Protein AF-A0A9W7DN53-F1 (afdb_monomer_lite)

Structure (mmCIF, N/CA/C/O backbone):
data_AF-A0A9W7DN53-F1
#
_entry.id   AF-A0A9W7DN53-F1
#
loop_
_atom_site.group_PDB
_atom_site.id
_atom_site.type_symbol
_atom_site.label_atom_id
_atom_site.label_alt_id
_atom_site.label_comp_id
_atom_site.label_asym_id
_atom_site.label_entity_id
_atom_site.label_seq_id
_atom_site.pdbx_PDB_ins_code
_atom_site.Cartn_x
_atom_site.Cartn_y
_atom_site.Cartn_z
_atom_site.occupancy
_atom_site.B_iso_or_equiv
_atom_site.auth_seq_id
_atom_site.auth_comp_id
_atom_site.auth_asym_id
_atom_site.auth_atom_id
_atom_site.pdbx_PDB_model_num
ATOM 1 N N . MET A 1 1 ? -31.674 9.679 27.295 1.00 55.94 1 MET A N 1
ATOM 2 C CA . MET A 1 1 ? -30.502 10.569 27.148 1.00 55.94 1 MET A CA 1
ATOM 3 C C . MET A 1 1 ? -30.226 10.672 25.662 1.00 55.94 1 MET A C 1
ATOM 5 O O . MET A 1 1 ? -30.289 9.638 25.016 1.00 55.94 1 MET A O 1
ATOM 9 N N . SER A 1 2 ? -30.016 11.873 25.126 1.00 71.44 2 SER A N 1
ATOM 10 C CA . SER A 1 2 ? -29.559 12.055 23.743 1.00 71.44 2 SER A CA 1
ATOM 11 C C . SER A 1 2 ? -28.144 12.604 23.825 1.00 71.44 2 SER A C 1
ATOM 13 O O . SER A 1 2 ? -27.946 13.614 24.498 1.00 71.44 2 SER A O 1
ATOM 15 N N . PHE A 1 3 ? -27.189 11.908 23.222 1.00 79.81 3 PHE A N 1
ATOM 16 C CA . PHE A 1 3 ? -25.820 12.388 23.051 1.00 79.81 3 PHE A CA 1
ATOM 17 C C . PHE A 1 3 ? -25.680 12.988 21.648 1.00 79.81 3 PHE A C 1
ATOM 19 O O . PHE A 1 3 ? -26.451 12.627 20.759 1.00 79.81 3 PHE A O 1
ATOM 26 N N . ASP A 1 4 ? -24.716 13.891 21.462 1.00 85.06 4 ASP A N 1
ATOM 27 C CA . ASP A 1 4 ? -24.422 14.479 20.145 1.00 85.06 4 ASP A CA 1
ATOM 28 C C . ASP A 1 4 ? -23.718 13.474 19.217 1.00 85.06 4 ASP A C 1
ATOM 30 O O . ASP A 1 4 ? -23.863 13.534 18.000 1.00 85.06 4 ASP A O 1
ATOM 34 N N . ASP A 1 5 ? -22.975 12.529 19.798 1.00 90.06 5 ASP A N 1
ATOM 35 C CA . ASP A 1 5 ? -22.343 11.420 19.089 1.00 90.06 5 ASP A CA 1
ATOM 36 C C . ASP A 1 5 ? -23.252 10.184 19.133 1.00 90.06 5 ASP A C 1
ATOM 38 O O . ASP A 1 5 ? -23.458 9.577 20.188 1.00 90.06 5 ASP A O 1
ATOM 42 N N . GLU A 1 6 ? -23.774 9.793 17.969 1.00 92.00 6 GLU A N 1
ATOM 43 C CA . GLU A 1 6 ? -24.669 8.642 17.798 1.00 92.00 6 GLU A CA 1
ATOM 44 C C . GLU A 1 6 ? -24.036 7.310 18.227 1.00 92.00 6 GLU A C 1
ATOM 46 O O . GLU A 1 6 ? -24.747 6.347 18.528 1.00 92.00 6 GLU A O 1
ATOM 51 N N . ARG A 1 7 ? -22.700 7.233 18.285 1.00 93.06 7 ARG A N 1
ATOM 52 C CA . ARG A 1 7 ? -21.988 6.024 18.714 1.00 93.06 7 ARG A CA 1
ATOM 53 C C . ARG A 1 7 ? -21.999 5.855 20.229 1.00 93.06 7 ARG A C 1
ATOM 55 O O . ARG A 1 7 ? -21.720 4.751 20.702 1.00 93.06 7 ARG A O 1
ATOM 62 N N . ILE A 1 8 ? -22.368 6.887 20.990 1.00 94.75 8 ILE A N 1
ATOM 63 C CA . ILE A 1 8 ? -22.579 6.792 22.434 1.00 94.75 8 ILE A CA 1
ATOM 64 C C . ILE A 1 8 ? -23.968 6.201 22.692 1.00 94.75 8 ILE A C 1
ATOM 66 O O . ILE A 1 8 ? -24.982 6.892 22.794 1.00 94.75 8 ILE A O 1
ATOM 70 N N . THR A 1 9 ? -24.006 4.879 22.820 1.00 95.31 9 THR A N 1
ATOM 71 C CA . THR A 1 9 ? -25.234 4.132 23.107 1.00 95.31 9 THR A CA 1
ATOM 72 C C . THR A 1 9 ? -25.477 4.008 24.611 1.00 95.31 9 THR A C 1
ATOM 74 O O . THR A 1 9 ? -24.545 4.072 25.420 1.00 95.31 9 THR A O 1
ATOM 77 N N . GLN A 1 10 ? -26.732 3.753 24.997 1.00 95.25 10 GLN A N 1
ATOM 78 C CA . GLN A 1 10 ? -27.070 3.425 26.385 1.00 95.25 10 GLN A CA 1
ATOM 79 C C . GLN A 1 10 ? -26.260 2.221 26.890 1.00 95.25 10 GLN A C 1
ATOM 81 O O . GLN A 1 10 ? -25.736 2.266 27.999 1.00 95.25 10 GLN A O 1
ATOM 86 N N . LEU A 1 11 ? -26.091 1.189 26.055 1.00 95.94 11 LEU A N 1
ATOM 87 C CA . LEU A 1 11 ? -25.331 -0.006 26.414 1.00 95.94 11 LEU A CA 1
ATOM 88 C C . LEU A 1 11 ? -23.862 0.322 26.712 1.00 95.94 11 LEU A C 1
ATOM 90 O O . LEU A 1 11 ? -23.344 -0.058 27.757 1.00 95.94 11 LEU A O 1
ATOM 94 N N . SER A 1 12 ? -23.195 1.082 25.836 1.00 96.25 12 SER A N 1
ATOM 95 C CA . SER A 1 12 ? -21.804 1.495 26.070 1.00 96.25 12 SER A CA 1
ATOM 96 C C . SER A 1 12 ? -21.652 2.376 27.312 1.00 96.25 12 SER A C 1
ATOM 98 O O . SER A 1 12 ? -20.659 2.258 28.027 1.00 96.25 12 SER A O 1
ATOM 100 N N . PHE A 1 13 ? -22.646 3.218 27.611 1.00 96.19 13 PHE A N 1
ATOM 101 C CA . PHE A 1 13 ? -22.667 4.028 28.828 1.00 96.19 13 PHE A CA 1
ATOM 102 C C . PHE A 1 13 ? -22.767 3.161 30.090 1.00 96.19 13 PHE A C 1
ATOM 104 O O . PHE A 1 13 ? -21.993 3.342 31.029 1.00 96.19 13 PHE A O 1
ATOM 111 N N . GLU A 1 14 ? -23.673 2.181 30.100 1.00 96.19 14 GLU A N 1
ATOM 112 C CA . GLU A 1 14 ? -23.840 1.242 31.214 1.00 96.19 14 GLU A CA 1
ATOM 113 C C . GLU A 1 14 ? -22.588 0.378 31.432 1.00 96.19 14 GLU A C 1
ATOM 115 O O . GLU A 1 14 ? -22.153 0.217 32.573 1.00 96.19 14 GLU A O 1
ATOM 120 N N . LEU A 1 15 ? -21.956 -0.105 30.357 1.00 97.19 15 LEU A N 1
ATOM 121 C CA . LEU A 1 15 ? -20.697 -0.856 30.426 1.00 97.19 15 LEU A CA 1
ATOM 122 C C . LEU A 1 15 ? -19.543 -0.005 30.973 1.00 97.19 15 LEU A C 1
ATOM 124 O O . LEU A 1 15 ? -18.792 -0.460 31.835 1.00 97.19 15 LEU A O 1
ATOM 128 N N . ALA A 1 16 ? -19.419 1.246 30.521 1.00 95.69 16 ALA A N 1
ATOM 129 C CA . ALA A 1 16 ? -18.399 2.164 31.022 1.00 95.69 16 ALA A CA 1
ATOM 130 C C . ALA A 1 16 ? -18.591 2.475 32.517 1.00 95.69 16 ALA A C 1
ATOM 132 O O . ALA A 1 16 ? -17.624 2.456 33.281 1.00 95.69 16 ALA A O 1
ATOM 133 N N . LEU A 1 17 ? -19.835 2.696 32.961 1.00 94.94 17 LEU A N 1
ATOM 134 C CA . LEU A 1 17 ? -20.146 2.860 34.382 1.00 94.94 17 LEU A CA 1
ATOM 135 C C . LEU A 1 17 ? -19.822 1.596 35.180 1.00 94.94 17 LEU A C 1
ATOM 137 O O . LEU A 1 17 ? -19.161 1.692 36.212 1.00 94.94 17 LEU A O 1
ATOM 141 N N . ALA A 1 18 ? -20.240 0.418 34.709 1.00 94.69 18 ALA A N 1
ATOM 142 C CA . ALA A 1 18 ? -19.930 -0.849 35.368 1.00 94.69 18 ALA A CA 1
ATOM 143 C C . ALA A 1 18 ? -18.418 -0.995 35.594 1.00 94.69 18 ALA A C 1
ATOM 145 O O . ALA A 1 18 ? -17.997 -1.335 36.705 1.00 94.69 18 ALA A O 1
ATOM 146 N N . ARG A 1 19 ? -17.609 -0.627 34.589 1.00 93.00 19 ARG A N 1
ATOM 147 C CA . ARG A 1 19 ? -16.145 -0.643 34.669 1.00 93.00 19 ARG A CA 1
ATOM 148 C C . ARG A 1 19 ? -15.601 0.315 35.728 1.00 93.00 19 ARG A C 1
ATOM 150 O O . ARG A 1 19 ? -14.762 -0.099 36.525 1.00 93.00 19 ARG A O 1
ATOM 157 N N . LEU A 1 20 ? -16.125 1.541 35.819 1.00 93.81 20 LEU A N 1
ATOM 158 C CA . LEU A 1 20 ? -15.765 2.493 36.884 1.00 93.81 20 LEU A CA 1
ATOM 159 C C . LEU A 1 20 ? -16.108 1.975 38.291 1.00 93.81 20 LEU A C 1
ATOM 161 O O . LEU A 1 20 ? -15.382 2.254 39.244 1.00 93.81 20 LEU A O 1
ATOM 165 N N . TYR A 1 21 ? -17.178 1.188 38.426 1.00 95.12 21 TYR A N 1
ATOM 166 C CA . TYR A 1 21 ? -17.566 0.534 39.681 1.00 95.12 21 TYR A CA 1
ATOM 167 C C . TYR A 1 21 ? -16.886 -0.832 39.907 1.00 95.12 21 TYR A C 1
ATOM 169 O O . TYR A 1 21 ? -17.239 -1.548 40.845 1.00 95.12 21 TYR A O 1
ATOM 177 N N . GLY A 1 22 ? -15.897 -1.201 39.086 1.00 93.44 22 GLY A N 1
ATOM 178 C CA . GLY A 1 22 ? -15.082 -2.407 39.262 1.00 93.44 22 GLY A CA 1
ATOM 179 C C . GLY A 1 22 ? -15.679 -3.694 38.684 1.00 93.44 22 GLY A C 1
ATOM 180 O O . GLY A 1 22 ? -15.175 -4.779 38.968 1.00 93.44 22 GLY A O 1
ATOM 181 N N . THR A 1 23 ? -16.734 -3.602 37.872 1.00 93.06 23 THR A N 1
ATOM 182 C CA . THR A 1 23 ? -17.324 -4.741 37.152 1.00 93.06 23 THR A CA 1
ATOM 183 C C . THR A 1 23 ? -16.948 -4.667 35.675 1.00 93.06 23 THR A C 1
ATOM 185 O O . THR A 1 23 ? -17.323 -3.724 34.992 1.00 93.06 23 THR A O 1
ATOM 188 N N . VAL A 1 24 ? -16.226 -5.667 35.161 1.00 92.44 24 VAL A N 1
ATOM 189 C CA . VAL A 1 24 ? -15.735 -5.669 33.772 1.00 92.44 24 VAL A CA 1
ATOM 190 C C . VAL A 1 24 ? -16.365 -6.818 32.989 1.00 92.44 24 VAL A C 1
ATOM 192 O O . VAL A 1 24 ? -16.255 -7.977 33.397 1.00 92.44 24 VAL A O 1
ATOM 195 N N . ASN A 1 25 ? -16.976 -6.513 31.841 1.00 94.06 25 ASN A N 1
ATOM 196 C CA . ASN A 1 25 ? -17.505 -7.511 30.908 1.00 94.06 25 ASN A CA 1
ATOM 197 C C . ASN A 1 25 ? -16.831 -7.366 29.539 1.00 94.06 25 ASN A C 1
ATOM 199 O O . ASN A 1 25 ? -17.444 -6.946 28.560 1.00 94.06 25 ASN A O 1
ATOM 203 N N . ILE A 1 26 ? -15.558 -7.771 29.466 1.00 93.38 26 ILE A N 1
ATOM 204 C CA . ILE A 1 26 ? -14.710 -7.619 28.269 1.00 93.38 26 ILE A CA 1
ATOM 205 C C . ILE A 1 26 ? -15.381 -8.183 27.010 1.00 93.38 26 ILE A C 1
ATOM 207 O O . ILE A 1 26 ? -15.242 -7.624 25.928 1.00 93.38 26 ILE A O 1
ATOM 211 N N . LYS A 1 27 ? -16.126 -9.288 27.126 1.00 95.75 27 LYS A N 1
ATOM 212 C CA . LYS A 1 27 ? -16.801 -9.900 25.975 1.00 95.75 27 LYS A CA 1
ATOM 213 C C . LYS A 1 27 ? -17.847 -8.962 25.370 1.00 95.75 27 LYS A C 1
ATOM 215 O O . LYS A 1 27 ? -17.924 -8.834 24.154 1.00 95.75 27 LYS A O 1
ATOM 220 N N . GLU A 1 28 ? -18.658 -8.339 26.214 1.00 96.62 28 GLU A N 1
ATOM 221 C CA . GLU A 1 28 ? -19.715 -7.429 25.776 1.00 96.62 28 GLU A CA 1
ATOM 222 C C . GLU A 1 28 ? -19.159 -6.072 25.335 1.00 96.62 28 GLU A C 1
ATOM 224 O O . GLU A 1 28 ? -19.623 -5.514 24.341 1.00 96.62 28 GLU A O 1
ATOM 229 N N . GLU A 1 29 ? -18.107 -5.595 26.004 1.00 96.25 29 GLU A N 1
ATOM 230 C CA . GLU A 1 29 ? -17.350 -4.408 25.595 1.00 96.25 29 GLU A CA 1
ATOM 231 C C . GLU A 1 29 ? -16.743 -4.590 24.195 1.00 96.25 29 GLU A C 1
ATOM 233 O O . GLU A 1 29 ? -16.907 -3.727 23.335 1.00 96.25 29 GLU A O 1
ATOM 238 N N . ASN A 1 30 ? -16.121 -5.742 23.923 1.00 96.19 30 ASN A N 1
ATOM 239 C CA . ASN A 1 30 ? -15.541 -6.060 22.616 1.00 96.19 30 ASN A CA 1
ATOM 240 C C . ASN A 1 30 ? -16.599 -6.127 21.504 1.00 96.19 30 ASN A C 1
ATOM 242 O O . ASN A 1 30 ? -16.361 -5.640 20.401 1.00 96.19 30 ASN A O 1
ATOM 246 N N . ASN A 1 31 ? -17.790 -6.663 21.793 1.00 96.62 31 ASN A N 1
ATOM 247 C CA . ASN A 1 31 ? -18.902 -6.672 20.835 1.00 96.62 31 ASN A CA 1
ATOM 248 C C . ASN A 1 31 ? -19.378 -5.257 20.456 1.00 96.62 31 ASN A C 1
ATOM 250 O O . ASN A 1 31 ? -20.016 -5.089 19.421 1.00 96.62 31 ASN A O 1
ATOM 254 N N . ASN A 1 32 ? -19.073 -4.251 21.280 1.00 96.69 32 ASN A N 1
ATOM 255 C CA . ASN A 1 32 ? -19.454 -2.854 21.082 1.00 96.69 32 ASN A CA 1
ATOM 256 C C . ASN A 1 32 ? -18.224 -1.935 21.001 1.00 96.69 32 ASN A C 1
ATOM 258 O O . ASN A 1 32 ? -18.301 -0.769 21.386 1.00 96.69 32 ASN A O 1
ATOM 262 N N . ALA A 1 33 ? -17.083 -2.439 20.515 1.00 97.56 33 ALA A N 1
ATOM 263 C CA . ALA A 1 33 ? -15.790 -1.759 20.625 1.00 97.56 33 ALA A CA 1
ATOM 264 C C . ALA A 1 33 ? -15.790 -0.309 20.095 1.00 97.56 33 ALA A C 1
ATOM 266 O O . ALA A 1 33 ? -15.230 0.574 20.740 1.00 97.56 33 ALA A O 1
ATOM 267 N N . TYR A 1 34 ? -16.471 -0.026 18.979 1.00 97.81 34 TYR A N 1
ATOM 268 C CA . TYR A 1 34 ? -16.616 1.340 18.455 1.00 97.81 34 TYR A CA 1
ATOM 269 C C . TYR A 1 34 ? -17.305 2.286 19.445 1.00 97.81 34 TYR A C 1
ATOM 271 O O . TYR A 1 34 ? -16.804 3.376 19.719 1.00 97.81 34 TYR A O 1
ATOM 279 N N . SER A 1 35 ? -18.428 1.853 20.019 1.00 97.56 35 SER A N 1
ATOM 280 C CA . SER A 1 35 ? -19.156 2.614 21.034 1.00 97.56 35 SER A CA 1
ATOM 281 C C . SER A 1 35 ? -18.378 2.713 22.343 1.00 97.56 35 SER A C 1
ATOM 283 O O . SER A 1 35 ? -18.470 3.731 23.023 1.00 97.56 35 SER A O 1
ATOM 285 N N . MET A 1 36 ? -17.574 1.698 22.681 1.00 98.00 36 MET A N 1
ATOM 286 C CA . MET A 1 36 ? -16.679 1.744 23.838 1.00 98.00 36 MET A CA 1
ATOM 287 C C . MET A 1 36 ? -15.575 2.799 23.669 1.00 98.00 36 MET A C 1
ATOM 289 O O . MET A 1 36 ? -15.276 3.506 24.629 1.00 98.00 36 MET A O 1
ATOM 293 N N . ILE A 1 37 ? -15.016 2.978 22.464 1.00 98.12 37 ILE A N 1
ATOM 294 C CA . ILE A 1 37 ? -14.103 4.102 22.183 1.00 98.12 37 ILE A CA 1
ATOM 295 C C . ILE A 1 37 ? -14.836 5.434 22.365 1.00 98.12 37 ILE A C 1
ATOM 297 O O . ILE A 1 37 ? -14.331 6.299 23.077 1.00 98.12 37 ILE A O 1
ATOM 301 N N . ALA A 1 38 ? -16.025 5.583 21.774 1.00 97.50 38 ALA A N 1
ATOM 302 C CA . ALA A 1 38 ? -16.802 6.821 21.841 1.00 97.50 38 ALA A CA 1
ATOM 303 C C . ALA A 1 38 ? -17.099 7.236 23.292 1.00 97.50 38 ALA A C 1
ATOM 305 O O . ALA A 1 38 ? -16.779 8.351 23.709 1.00 97.50 38 ALA A O 1
ATOM 306 N N . ILE A 1 39 ? -17.645 6.315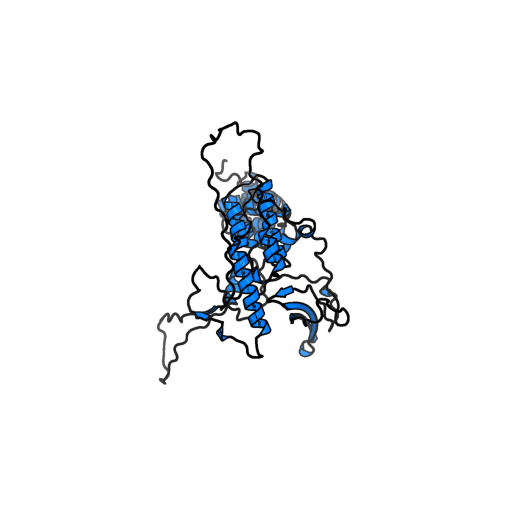 24.099 1.00 97.31 39 ILE A N 1
ATOM 307 C CA . ILE A 1 39 ? -17.955 6.604 25.502 1.00 97.31 39 ILE A CA 1
ATOM 308 C C . ILE A 1 39 ? -16.696 6.783 26.351 1.00 97.31 39 ILE A C 1
ATOM 310 O O . ILE A 1 39 ? -16.669 7.646 27.226 1.00 97.31 39 ILE A O 1
ATOM 314 N N . GLY A 1 40 ? -15.648 5.995 26.095 1.00 96.81 40 GLY A N 1
ATOM 315 C CA . GLY A 1 40 ? -14.379 6.108 26.801 1.00 96.81 40 GLY A CA 1
ATOM 316 C C . GLY A 1 40 ? -13.733 7.469 26.557 1.00 96.81 40 GLY A C 1
ATOM 317 O O . GLY A 1 40 ? -13.232 8.075 27.496 1.00 96.81 40 GLY A O 1
ATOM 318 N N . GLN A 1 41 ? -13.813 7.986 25.330 1.00 96.00 41 GLN A N 1
ATOM 319 C CA . GLN A 1 41 ? -13.328 9.318 24.985 1.00 96.00 41 GLN A CA 1
ATOM 320 C C . GLN A 1 41 ? -14.189 10.420 25.617 1.00 96.00 41 GLN A C 1
ATOM 322 O O . GLN A 1 41 ? -13.649 11.413 26.097 1.00 96.00 41 GLN A O 1
ATOM 327 N N . TYR A 1 42 ? -15.514 10.245 25.644 1.00 95.69 42 TYR A N 1
ATOM 328 C CA . TYR A 1 42 ? -16.447 11.212 26.231 1.00 95.69 42 TYR A CA 1
ATOM 329 C C . TYR A 1 42 ? -16.307 11.336 27.757 1.00 95.69 42 TYR A C 1
ATOM 331 O O . TYR A 1 42 ? -16.340 12.440 28.295 1.00 95.69 42 TYR A O 1
ATOM 339 N N . LEU A 1 43 ? -16.148 10.208 28.459 1.00 95.75 43 LEU A N 1
ATOM 340 C CA . LEU A 1 43 ? -15.999 10.157 29.919 1.00 95.75 43 LEU A CA 1
ATOM 341 C C . LEU A 1 43 ? -14.539 10.255 30.398 1.00 95.75 43 LEU A C 1
ATOM 343 O O . LEU A 1 43 ? -14.303 10.177 31.601 1.00 95.75 43 LEU A O 1
ATOM 347 N N . ASP A 1 44 ? -13.579 10.395 29.480 1.00 95.69 44 ASP A N 1
ATOM 348 C CA . ASP A 1 44 ? -12.133 10.422 29.752 1.00 95.69 44 ASP A CA 1
ATOM 349 C C . ASP A 1 44 ? -11.609 9.166 30.488 1.00 95.69 44 ASP A C 1
ATOM 351 O O . ASP A 1 44 ? -10.815 9.215 31.428 1.00 95.69 44 ASP A O 1
ATOM 355 N N . ILE A 1 45 ? -12.069 7.987 30.052 1.00 95.88 45 ILE A N 1
ATOM 356 C CA . ILE A 1 45 ? -11.678 6.678 30.593 1.00 95.88 45 ILE A CA 1
ATOM 357 C C . ILE A 1 45 ? -10.674 6.016 29.642 1.00 95.88 45 ILE A C 1
ATOM 359 O O . ILE A 1 45 ? -11.016 5.142 28.840 1.00 95.88 45 ILE A O 1
ATOM 363 N N . SER A 1 46 ? -9.404 6.414 29.751 1.00 95.38 46 SER A N 1
ATOM 364 C CA . SER A 1 46 ? -8.324 5.952 28.860 1.00 95.38 46 SER A CA 1
ATOM 365 C C . SER A 1 46 ? -8.203 4.422 28.769 1.00 95.38 46 SER A C 1
ATOM 367 O O . SER A 1 46 ? -7.961 3.884 27.690 1.00 95.38 46 SER A O 1
ATOM 369 N N . GLU A 1 47 ? -8.430 3.695 29.865 1.00 94.69 47 GLU A N 1
ATOM 370 C CA . GLU A 1 47 ? -8.348 2.228 29.880 1.00 94.69 47 GLU A CA 1
ATOM 371 C C . GLU A 1 47 ? -9.388 1.569 28.954 1.00 94.69 47 GLU A C 1
ATOM 373 O O . GLU A 1 47 ? -9.076 0.600 28.256 1.00 94.69 47 GLU A O 1
ATOM 378 N N . VAL A 1 48 ? -10.609 2.115 28.906 1.00 96.12 48 VAL A N 1
ATOM 379 C CA . VAL A 1 48 ? -11.691 1.636 28.032 1.00 96.12 48 VAL A CA 1
ATOM 380 C C . VAL A 1 48 ? -11.327 1.883 26.571 1.00 96.12 48 VAL A C 1
ATOM 382 O O . VAL A 1 48 ? -11.413 0.964 25.756 1.00 96.12 48 VAL A O 1
ATOM 385 N N . VAL A 1 49 ? -10.847 3.092 26.259 1.00 97.62 49 VAL A N 1
ATOM 386 C CA . VAL A 1 49 ? -10.410 3.467 24.906 1.00 97.62 49 VAL A CA 1
ATOM 387 C C . VAL A 1 49 ? -9.286 2.550 24.429 1.00 97.62 49 VAL A C 1
ATOM 389 O O . VAL A 1 49 ? -9.378 1.980 23.341 1.00 97.62 49 VAL A O 1
ATOM 392 N N . CYS A 1 50 ? -8.253 2.350 25.252 1.00 97.06 50 CYS A N 1
ATOM 393 C CA . CYS A 1 50 ? -7.131 1.467 24.943 1.00 97.06 50 CYS A CA 1
ATOM 394 C C . CYS A 1 50 ? -7.585 0.018 24.733 1.00 97.06 50 CYS A C 1
ATOM 396 O O . CYS A 1 50 ? -7.227 -0.582 23.723 1.00 97.06 50 CYS A O 1
ATOM 398 N N . THR A 1 51 ? -8.413 -0.526 25.634 1.00 96.94 51 THR A N 1
ATOM 399 C CA . THR A 1 51 ? -8.905 -1.912 25.529 1.00 96.94 51 THR A CA 1
ATOM 400 C C . THR A 1 51 ? -9.687 -2.132 24.232 1.00 96.94 51 THR A C 1
ATOM 402 O O . THR A 1 51 ? -9.437 -3.100 23.513 1.00 96.94 51 THR A O 1
ATOM 405 N N . ALA A 1 52 ? -10.606 -1.221 23.906 1.00 98.12 52 ALA A N 1
ATOM 406 C CA . ALA A 1 52 ? -11.432 -1.321 22.709 1.00 98.12 52 ALA A CA 1
ATOM 407 C C . ALA A 1 52 ? -10.619 -1.130 21.416 1.00 98.12 52 ALA A C 1
ATOM 409 O O . ALA A 1 52 ? -10.800 -1.876 20.453 1.00 98.12 52 ALA A O 1
ATOM 410 N N . THR A 1 53 ? -9.674 -0.184 21.412 1.00 98.44 53 THR A N 1
ATOM 411 C CA . THR A 1 53 ? -8.763 0.046 20.278 1.00 98.44 53 THR A CA 1
ATOM 412 C C . THR A 1 53 ? -7.872 -1.170 20.029 1.00 98.44 53 THR A C 1
ATOM 414 O O . THR A 1 53 ? -7.725 -1.600 18.886 1.00 98.44 53 THR A O 1
ATOM 417 N N . ASP A 1 54 ? -7.305 -1.763 21.086 1.00 98.25 54 ASP A N 1
ATOM 418 C CA . ASP A 1 54 ? -6.486 -2.974 20.986 1.00 98.25 54 ASP A CA 1
ATOM 419 C C . ASP A 1 54 ? -7.287 -4.157 20.435 1.00 98.25 54 ASP A C 1
ATOM 421 O O . ASP A 1 54 ? -6.755 -4.940 19.646 1.00 98.25 54 ASP A O 1
ATOM 425 N N . TYR A 1 55 ? -8.558 -4.295 20.827 1.00 98.38 55 TYR A N 1
ATOM 426 C CA . TYR A 1 55 ? -9.434 -5.323 20.275 1.00 98.38 55 TYR A CA 1
ATOM 427 C C . TYR A 1 55 ? -9.647 -5.131 18.768 1.00 98.38 55 TYR A C 1
ATOM 429 O O . TYR A 1 55 ? -9.411 -6.071 18.010 1.00 98.38 55 TYR A O 1
ATOM 437 N N . ILE A 1 56 ? -10.003 -3.917 18.331 1.00 98.50 56 ILE A N 1
ATOM 438 C CA . ILE A 1 56 ? -10.202 -3.591 16.909 1.00 98.50 56 ILE A CA 1
ATOM 439 C C . ILE A 1 56 ? -8.938 -3.888 16.098 1.00 98.50 56 ILE A C 1
ATOM 441 O O . ILE A 1 56 ? -8.990 -4.640 15.131 1.00 98.50 56 ILE A O 1
ATOM 445 N N . VAL A 1 57 ? -7.789 -3.361 16.528 1.00 98.00 57 VAL A N 1
ATOM 446 C CA . VAL A 1 57 ? -6.499 -3.533 15.841 1.00 98.00 57 VAL A CA 1
ATOM 447 C C . VAL A 1 57 ? -6.094 -5.007 15.738 1.00 98.00 57 VAL A C 1
ATOM 449 O O . VAL A 1 57 ? -5.577 -5.436 14.713 1.00 98.00 57 VAL A O 1
ATOM 452 N N . ARG A 1 58 ? -6.344 -5.820 16.772 1.00 97.88 58 ARG A N 1
ATOM 453 C CA . ARG A 1 58 ? -6.006 -7.257 16.760 1.00 97.88 58 ARG A CA 1
ATOM 454 C C . ARG A 1 58 ? -6.907 -8.102 15.867 1.00 97.88 58 ARG A C 1
ATOM 456 O O . ARG A 1 58 ? -6.528 -9.226 15.554 1.00 97.88 58 ARG A O 1
ATOM 463 N N . GLN A 1 59 ? -8.113 -7.633 15.569 1.00 97.75 59 GLN A N 1
ATOM 464 C CA . GLN A 1 59 ? -9.066 -8.329 14.701 1.00 97.75 59 GLN A CA 1
ATOM 465 C C . GLN A 1 59 ? -9.091 -7.746 13.283 1.00 97.75 59 GLN A C 1
ATOM 467 O O . GLN A 1 59 ? -9.837 -8.244 12.444 1.00 97.75 59 GLN A O 1
ATOM 472 N N . MET A 1 60 ? -8.317 -6.690 13.018 1.00 98.19 60 MET A N 1
ATOM 473 C CA . MET A 1 60 ? -8.305 -6.042 11.716 1.00 98.19 60 MET A CA 1
ATOM 474 C C . MET A 1 60 ? -7.604 -6.916 10.675 1.00 98.19 60 MET A C 1
ATOM 476 O O . MET A 1 60 ? -6.491 -7.391 10.896 1.00 98.19 60 MET A O 1
ATOM 480 N N . ASP A 1 61 ? -8.252 -7.088 9.528 1.00 97.88 61 ASP A N 1
ATOM 481 C CA . ASP A 1 61 ? -7.712 -7.751 8.343 1.00 97.88 61 ASP A CA 1
ATOM 482 C C . ASP A 1 61 ? -8.345 -7.165 7.068 1.00 97.88 61 ASP A C 1
ATOM 484 O O . ASP A 1 61 ? -9.214 -6.292 7.133 1.00 97.88 61 ASP A O 1
ATOM 488 N N . MET A 1 62 ? -7.947 -7.654 5.890 1.00 97.38 62 MET A N 1
ATOM 489 C CA . MET A 1 62 ? -8.473 -7.163 4.608 1.00 97.38 62 MET A CA 1
ATOM 490 C C . MET A 1 62 ? -10.000 -7.298 4.444 1.00 97.38 62 MET A C 1
ATOM 492 O O . MET A 1 62 ? -10.562 -6.639 3.574 1.00 97.38 62 MET A O 1
ATOM 496 N N . SER A 1 63 ? -10.690 -8.119 5.246 1.00 97.31 63 SER A N 1
ATOM 497 C CA . SER A 1 63 ? -12.147 -8.301 5.158 1.00 97.31 63 SER A CA 1
ATOM 498 C C . SER A 1 63 ? -12.945 -7.221 5.892 1.00 97.31 63 SER A C 1
ATOM 500 O O . SER A 1 63 ? -14.091 -6.958 5.533 1.00 97.31 63 SER A O 1
ATOM 502 N N . ASN A 1 64 ? -12.353 -6.582 6.905 1.00 97.75 64 ASN A N 1
ATOM 503 C CA . ASN A 1 64 ? -13.027 -5.592 7.752 1.00 97.75 64 ASN A CA 1
ATOM 504 C C . ASN A 1 64 ? -12.294 -4.239 7.827 1.00 97.75 64 ASN A C 1
ATOM 506 O O . ASN A 1 64 ? -12.795 -3.290 8.436 1.00 97.75 64 ASN A O 1
ATOM 510 N N . ILE A 1 65 ? -11.121 -4.126 7.201 1.00 98.19 65 ILE A N 1
ATOM 511 C CA . ILE A 1 65 ? -10.274 -2.932 7.231 1.00 98.19 65 ILE A CA 1
ATOM 512 C C . ILE A 1 65 ? -10.996 -1.667 6.766 1.00 98.19 65 ILE A C 1
ATOM 514 O O . ILE A 1 65 ? -10.848 -0.618 7.390 1.00 98.19 65 ILE A O 1
ATOM 518 N N . SER A 1 66 ? -11.810 -1.768 5.714 1.00 98.06 66 SER A N 1
ATOM 519 C CA . SER A 1 66 ? -12.549 -0.631 5.167 1.00 98.06 66 SER A CA 1
ATOM 520 C C . SER A 1 66 ? -13.477 -0.018 6.219 1.00 98.06 66 SER A C 1
ATOM 522 O O . SER A 1 66 ? -13.371 1.168 6.536 1.00 98.06 66 SER A O 1
ATOM 524 N N . GLN A 1 67 ? -14.283 -0.854 6.881 1.00 97.94 67 GLN A N 1
ATOM 525 C CA . GLN A 1 67 ? -15.176 -0.422 7.955 1.00 97.94 67 GLN A CA 1
ATOM 526 C C . GLN A 1 67 ? -14.409 0.252 9.102 1.00 97.94 67 GLN A C 1
ATOM 528 O O . GLN A 1 67 ? -14.834 1.297 9.596 1.00 97.94 67 GLN A O 1
ATOM 533 N N . ASN A 1 68 ? -13.273 -0.321 9.509 1.00 98.38 68 ASN A N 1
ATOM 534 C CA . ASN A 1 68 ? -12.441 0.211 10.588 1.00 98.38 68 ASN A CA 1
ATOM 535 C C . ASN A 1 68 ? -11.822 1.578 10.240 1.00 98.38 68 ASN A C 1
ATOM 537 O O . ASN A 1 68 ? -11.838 2.498 11.061 1.00 98.38 68 ASN A O 1
ATOM 541 N N . ILE A 1 69 ? -11.297 1.733 9.021 1.00 98.31 69 ILE A N 1
ATOM 542 C CA . ILE A 1 69 ? -10.701 2.990 8.548 1.00 98.31 69 ILE A CA 1
ATOM 543 C C . ILE A 1 69 ? -11.774 4.076 8.415 1.00 98.31 69 ILE A C 1
ATOM 545 O O . ILE A 1 69 ? -11.583 5.191 8.905 1.00 98.31 69 ILE A O 1
ATOM 549 N N . VAL A 1 70 ? -12.924 3.752 7.815 1.00 98.06 70 VAL A N 1
ATOM 550 C CA . VAL A 1 70 ? -14.057 4.683 7.686 1.00 98.06 70 VAL A CA 1
ATOM 551 C C . VAL A 1 70 ? -14.561 5.110 9.066 1.00 98.06 70 VAL A C 1
ATOM 553 O O . VAL A 1 70 ? -14.788 6.301 9.297 1.00 98.06 70 VAL A O 1
ATOM 556 N N . PHE A 1 71 ? -14.679 4.176 10.017 1.00 97.56 71 PHE A N 1
ATOM 557 C CA . PHE A 1 71 ? -15.003 4.481 11.413 1.00 97.56 71 PHE A CA 1
ATOM 558 C C . PHE A 1 71 ? -14.020 5.501 12.006 1.00 97.56 71 PHE A C 1
ATOM 560 O O . PHE A 1 71 ? -14.453 6.527 12.541 1.00 97.56 71 PHE A O 1
ATOM 567 N N . ALA A 1 72 ? -12.717 5.242 11.878 1.00 97.88 72 ALA A N 1
ATOM 568 C CA . ALA A 1 72 ? -11.676 6.057 12.487 1.00 97.88 72 ALA A CA 1
ATOM 569 C C . ALA A 1 72 ? -11.615 7.475 11.904 1.00 97.88 72 ALA A C 1
ATOM 571 O O . ALA A 1 72 ? -11.471 8.430 12.671 1.00 97.88 72 ALA A O 1
ATOM 572 N N . ILE A 1 73 ? -11.768 7.612 10.582 1.00 97.00 73 ILE A N 1
ATOM 573 C CA . ILE A 1 73 ? -11.770 8.905 9.883 1.00 97.00 73 ILE A CA 1
ATOM 574 C C . ILE A 1 73 ? -13.032 9.702 10.212 1.00 97.00 73 ILE A C 1
ATOM 576 O O . ILE A 1 73 ? -12.932 10.879 10.544 1.00 97.00 73 ILE A O 1
ATOM 580 N N . SER A 1 74 ? -14.207 9.065 10.157 1.00 95.25 74 SER A N 1
ATOM 581 C CA . SER A 1 74 ? -15.487 9.754 10.383 1.00 95.25 74 SER A CA 1
ATOM 582 C C . SER A 1 74 ? -15.655 10.268 11.813 1.00 95.25 74 SER A C 1
ATOM 584 O O . SER A 1 74 ? -16.155 11.372 11.998 1.00 95.25 74 SER A O 1
ATOM 586 N N . SER A 1 75 ? -15.234 9.497 12.823 1.00 93.88 75 SER A N 1
ATOM 587 C CA . SER A 1 75 ? -15.379 9.913 14.226 1.00 93.88 75 SER A CA 1
ATOM 588 C C . SER A 1 75 ? -14.229 10.746 14.761 1.00 93.88 75 SER A C 1
ATOM 590 O O . SER A 1 75 ? -14.449 11.562 15.648 1.00 93.88 75 SER A O 1
ATOM 592 N N . ASN A 1 76 ? -13.005 10.509 14.283 1.00 93.44 76 ASN A N 1
ATOM 593 C CA . ASN A 1 76 ? -11.809 11.206 14.749 1.00 93.44 76 ASN A CA 1
ATOM 594 C C . ASN A 1 76 ? -11.657 11.246 16.293 1.00 93.44 76 ASN A C 1
ATOM 596 O O . ASN A 1 76 ? -11.512 12.307 16.900 1.00 93.44 76 ASN A O 1
ATOM 600 N N . TYR A 1 77 ? -11.639 10.080 16.947 1.00 95.88 77 TYR A N 1
ATOM 601 C CA . TYR A 1 77 ? -11.403 9.939 18.393 1.00 95.88 77 TYR A CA 1
ATOM 602 C C . TYR A 1 77 ? -9.912 10.068 18.769 1.00 95.88 77 TYR A C 1
ATOM 604 O O . TYR A 1 77 ? -9.380 9.297 19.569 1.00 95.88 77 TYR A O 1
ATOM 612 N N . GLY A 1 78 ? -9.196 11.011 18.151 1.00 94.88 78 GLY A N 1
ATOM 613 C CA . GLY A 1 78 ? -7.793 11.299 18.451 1.00 94.88 78 GLY A CA 1
ATOM 614 C C . GLY A 1 78 ? -6.857 10.102 18.249 1.00 94.88 78 GLY A C 1
ATOM 615 O O . GLY A 1 78 ? -6.808 9.501 17.173 1.00 94.88 78 GLY A O 1
ATOM 616 N N . SER A 1 79 ? -6.085 9.757 19.285 1.00 95.81 79 SER A N 1
ATOM 617 C CA . SER A 1 79 ? -5.042 8.722 19.217 1.00 95.81 79 SER A CA 1
ATOM 618 C C . SER A 1 79 ? -5.585 7.323 18.913 1.00 95.81 79 SER A C 1
ATOM 620 O O . SER A 1 79 ? -4.898 6.544 18.251 1.00 95.81 79 SER A O 1
ATOM 622 N N . ALA A 1 80 ? -6.817 7.013 19.331 1.00 97.50 80 ALA A N 1
ATOM 623 C CA . ALA A 1 80 ? -7.477 5.753 19.003 1.00 97.50 80 ALA A CA 1
ATOM 624 C C . ALA A 1 80 ? -7.722 5.640 17.492 1.00 97.50 80 ALA A C 1
ATOM 626 O O . ALA A 1 80 ? -7.292 4.672 16.864 1.00 97.50 80 ALA A O 1
ATOM 627 N N . SER A 1 81 ? -8.323 6.675 16.892 1.00 97.81 81 SER A N 1
ATOM 628 C CA . SER A 1 81 ? -8.532 6.756 15.441 1.00 97.81 81 SER A CA 1
ATOM 629 C C . SER A 1 81 ? -7.211 6.704 14.673 1.00 97.81 81 SER A C 1
ATOM 631 O O . SER A 1 81 ? -7.087 5.927 13.729 1.00 97.81 81 SER A O 1
ATOM 633 N N . ALA A 1 82 ? -6.201 7.471 15.100 1.00 96.94 82 ALA A N 1
ATOM 634 C CA . ALA A 1 82 ? -4.886 7.469 14.459 1.00 96.94 82 ALA A CA 1
ATOM 635 C C . ALA A 1 82 ? -4.250 6.069 14.465 1.00 96.94 82 ALA A C 1
ATOM 637 O O . ALA A 1 82 ? -3.754 5.605 13.442 1.00 96.94 82 ALA A O 1
ATOM 638 N N . ARG A 1 83 ? -4.326 5.353 15.593 1.00 97.44 83 ARG A N 1
ATOM 639 C CA . ARG A 1 83 ? -3.786 3.995 15.713 1.00 97.44 83 ARG A CA 1
ATOM 640 C C . ARG A 1 83 ? -4.514 2.982 14.825 1.00 97.44 83 ARG A C 1
ATOM 642 O O . ARG A 1 83 ? -3.858 2.113 14.256 1.00 97.44 83 ARG A O 1
ATOM 649 N N . ILE A 1 84 ? -5.838 3.090 14.696 1.00 98.44 84 ILE A N 1
ATOM 650 C CA . ILE A 1 84 ? -6.639 2.246 13.792 1.00 98.44 84 ILE A CA 1
ATOM 651 C C . ILE A 1 84 ? -6.230 2.498 12.335 1.00 98.44 84 ILE A C 1
ATOM 653 O O . ILE A 1 84 ? -5.985 1.544 11.599 1.00 98.44 84 ILE A O 1
ATOM 657 N N . ILE A 1 85 ? -6.089 3.765 11.931 1.00 98.12 85 ILE A N 1
ATOM 658 C CA . ILE A 1 85 ? -5.676 4.137 10.569 1.00 98.12 85 ILE A CA 1
ATOM 659 C C . ILE A 1 85 ? -4.268 3.619 10.262 1.00 98.12 85 ILE A C 1
ATOM 661 O O . ILE A 1 85 ? -4.064 3.000 9.221 1.00 98.12 85 ILE A O 1
ATOM 665 N N . GLU A 1 86 ? -3.302 3.823 11.161 1.00 97.38 86 GLU A N 1
ATOM 666 C CA . GLU A 1 86 ? -1.919 3.376 10.947 1.00 97.38 86 GLU A CA 1
ATOM 667 C C . GLU A 1 86 ? -1.794 1.850 10.900 1.00 97.38 86 GLU A C 1
ATOM 669 O O . GLU A 1 86 ? -1.052 1.317 10.074 1.00 97.38 86 GLU A O 1
ATOM 674 N N . ASN A 1 87 ? -2.556 1.129 11.728 1.00 97.88 87 ASN A N 1
ATOM 675 C CA . ASN A 1 87 ? -2.628 -0.325 11.627 1.00 97.88 87 ASN A CA 1
ATOM 676 C C . ASN A 1 87 ? -3.225 -0.771 10.284 1.00 97.88 87 ASN A C 1
ATOM 678 O O . ASN A 1 87 ? -2.652 -1.642 9.630 1.00 97.88 87 ASN A O 1
ATOM 682 N N . GLY A 1 88 ? -4.304 -0.119 9.841 1.00 98.25 88 GLY A N 1
ATOM 683 C CA . GLY A 1 88 ? -4.902 -0.367 8.534 1.00 98.25 88 GLY A CA 1
ATOM 684 C C . GLY A 1 88 ? -3.910 -0.140 7.392 1.00 98.25 88 GLY A C 1
ATOM 685 O O . GLY A 1 88 ? -3.705 -1.025 6.565 1.00 98.25 88 GLY A O 1
ATOM 686 N N . LYS A 1 89 ? -3.197 0.991 7.375 1.00 98.25 89 LYS A N 1
ATOM 687 C CA . LYS A 1 89 ? -2.141 1.242 6.379 1.00 98.25 89 LYS A CA 1
ATOM 688 C C . LYS A 1 89 ? -1.055 0.165 6.394 1.00 98.25 89 LYS A C 1
ATOM 690 O O . LYS A 1 89 ? -0.570 -0.205 5.328 1.00 98.25 89 LYS A O 1
ATOM 695 N N . GLY A 1 90 ? -0.690 -0.354 7.569 1.00 97.56 90 GLY A N 1
ATOM 696 C CA . GLY A 1 90 ? 0.247 -1.473 7.705 1.00 97.56 90 GLY A CA 1
ATOM 697 C C . GLY A 1 90 ? -0.245 -2.750 7.015 1.00 97.56 90 GLY A C 1
ATOM 698 O O . GLY A 1 90 ? 0.500 -3.348 6.244 1.00 97.56 90 GLY A O 1
ATOM 699 N N . ILE A 1 91 ? -1.513 -3.121 7.215 1.00 98.12 91 ILE A N 1
ATOM 700 C CA . ILE A 1 91 ? -2.135 -4.284 6.553 1.00 98.12 91 ILE A CA 1
ATOM 701 C C . ILE A 1 91 ? -2.233 -4.063 5.036 1.00 98.12 91 ILE A C 1
ATOM 703 O O . ILE A 1 91 ? -1.874 -4.940 4.254 1.00 98.12 91 ILE A O 1
ATOM 707 N N . LEU A 1 92 ? -2.649 -2.870 4.594 1.00 98.31 92 LEU A N 1
ATOM 708 C CA . LEU A 1 92 ? -2.690 -2.522 3.166 1.00 98.31 92 LEU A CA 1
ATOM 709 C C . LEU A 1 92 ? -1.304 -2.594 2.520 1.00 98.31 92 LEU A C 1
ATOM 711 O O . LEU A 1 92 ? -1.175 -3.017 1.372 1.00 98.31 92 LEU A O 1
ATOM 715 N N . THR A 1 93 ? -0.276 -2.198 3.269 1.00 97.38 93 THR A N 1
ATOM 716 C CA . THR A 1 93 ? 1.125 -2.233 2.852 1.00 97.38 93 THR A CA 1
ATOM 717 C C . THR A 1 93 ? 1.616 -3.654 2.600 1.00 97.38 93 THR A C 1
ATOM 719 O O . THR A 1 93 ? 2.286 -3.882 1.594 1.00 97.38 93 THR A O 1
ATOM 722 N N . SER A 1 94 ? 1.305 -4.601 3.489 1.00 95.44 94 SER A N 1
ATOM 723 C CA . SER A 1 94 ? 1.808 -5.975 3.396 1.00 95.44 94 SER A CA 1
ATOM 724 C C . SER A 1 94 ? 0.946 -6.875 2.510 1.00 95.44 94 SER A C 1
ATOM 726 O O . SER A 1 94 ? 1.477 -7.619 1.687 1.00 95.44 94 SER A O 1
ATOM 728 N N . ASP A 1 95 ? -0.377 -6.780 2.649 1.00 96.75 95 ASP A N 1
ATOM 729 C CA . ASP A 1 95 ? -1.318 -7.781 2.133 1.00 96.75 95 ASP A CA 1
ATOM 730 C C . ASP A 1 95 ? -2.169 -7.226 0.984 1.00 96.75 95 ASP A C 1
ATOM 732 O O . ASP A 1 95 ? -2.749 -7.979 0.195 1.00 96.75 95 ASP A O 1
ATOM 736 N N . GLY A 1 96 ? -2.242 -5.897 0.864 1.00 97.50 96 GLY A N 1
ATOM 737 C CA . GLY A 1 96 ? -3.210 -5.220 0.014 1.00 97.50 96 GLY A CA 1
ATOM 738 C C . GLY A 1 96 ? -3.041 -5.508 -1.477 1.00 97.50 96 GLY A C 1
ATOM 739 O O . GLY A 1 96 ? -4.045 -5.715 -2.159 1.00 97.50 96 GLY A O 1
ATOM 740 N N . TRP A 1 97 ? -1.807 -5.589 -1.998 1.00 97.81 97 TRP A N 1
ATOM 741 C CA . TRP A 1 97 ? -1.610 -6.042 -3.381 1.00 97.81 97 TRP A CA 1
ATOM 742 C C . TRP A 1 97 ? -2.126 -7.471 -3.537 1.00 97.81 97 TRP A C 1
ATOM 744 O O . TRP A 1 97 ? -2.967 -7.717 -4.391 1.00 97.81 97 TRP A O 1
ATOM 754 N N . GLN A 1 98 ? -1.704 -8.402 -2.677 1.00 96.38 98 GLN A N 1
ATOM 755 C CA . GLN A 1 98 ? -2.059 -9.818 -2.793 1.00 96.38 98 GLN A CA 1
ATOM 756 C C . GLN A 1 98 ? -3.576 -10.066 -2.743 1.00 96.38 98 GLN A C 1
ATOM 758 O O . GLN A 1 98 ? -4.053 -10.944 -3.464 1.00 96.38 98 GLN A O 1
ATOM 763 N N . ALA A 1 99 ? -4.312 -9.300 -1.933 1.00 97.06 99 ALA A N 1
ATOM 764 C CA . ALA A 1 99 ? -5.767 -9.389 -1.806 1.00 97.06 99 ALA A CA 1
ATOM 765 C C . ALA A 1 99 ? -6.525 -8.989 -3.090 1.00 97.06 99 ALA A C 1
ATOM 767 O O . ALA A 1 99 ? -7.637 -9.458 -3.327 1.00 97.06 99 ALA A O 1
ATOM 768 N N . GLY A 1 100 ? -5.906 -8.176 -3.951 1.00 96.88 100 GLY A N 1
ATOM 769 C CA . GLY A 1 100 ? -6.497 -7.696 -5.197 1.00 96.88 100 GLY A CA 1
ATOM 770 C C . GLY A 1 100 ? -7.369 -6.455 -5.022 1.00 96.88 100 GLY A C 1
ATOM 771 O O . GLY A 1 100 ? -7.779 -6.094 -3.923 1.00 96.88 100 GLY A O 1
ATOM 772 N N . VAL A 1 101 ? -7.668 -5.787 -6.138 1.00 96.56 101 VAL A N 1
ATOM 773 C CA . VAL A 1 101 ? -8.314 -4.460 -6.139 1.00 96.56 101 VAL A CA 1
ATOM 774 C C . VAL A 1 101 ? -9.727 -4.426 -5.552 1.00 96.56 101 VAL A C 1
ATOM 776 O O . VAL A 1 101 ? -10.140 -3.382 -5.068 1.00 96.56 101 VAL A O 1
ATOM 779 N N . ALA A 1 102 ? -10.461 -5.543 -5.560 1.00 96.19 102 ALA A N 1
ATOM 780 C CA . ALA A 1 102 ? -11.809 -5.601 -4.987 1.00 96.19 102 ALA A CA 1
ATOM 781 C C . ALA A 1 102 ? -11.799 -5.449 -3.457 1.00 96.19 102 ALA A C 1
ATOM 783 O O . ALA A 1 102 ? -12.711 -4.864 -2.888 1.00 96.19 102 ALA A O 1
ATOM 784 N N . SER A 1 103 ? -10.743 -5.909 -2.780 1.00 97.06 103 SER A N 1
ATOM 785 C CA . SER A 1 103 ? -10.596 -5.744 -1.328 1.00 97.06 103 SER A CA 1
ATOM 786 C C . SER A 1 103 ? -10.280 -4.304 -0.901 1.00 97.06 103 SER A C 1
ATOM 788 O O . SER A 1 103 ? -10.169 -4.037 0.290 1.00 97.06 103 SER A O 1
ATOM 790 N N . TRP A 1 104 ? -10.119 -3.385 -1.858 1.00 97.56 104 TRP A N 1
ATOM 791 C CA . TRP A 1 104 ? -9.885 -1.958 -1.620 1.00 97.56 104 TRP A CA 1
ATOM 792 C C . TRP A 1 104 ? -11.141 -1.105 -1.812 1.00 97.56 104 TRP A C 1
ATOM 794 O O . TRP A 1 104 ? -11.061 0.127 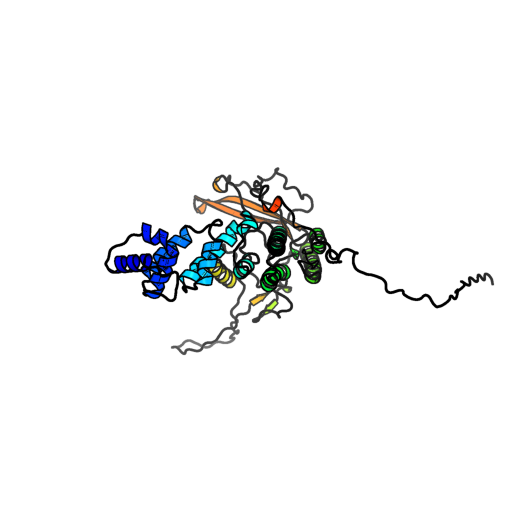-1.756 1.00 97.56 104 TRP A O 1
ATOM 804 N N . ASP A 1 105 ? -12.283 -1.742 -2.067 1.00 95.25 105 ASP A N 1
ATOM 805 C CA . ASP A 1 105 ? -13.566 -1.054 -2.134 1.00 95.25 105 ASP A CA 1
ATOM 806 C C . ASP A 1 105 ? -13.912 -0.423 -0.784 1.00 95.25 105 ASP A C 1
ATOM 808 O O . ASP A 1 105 ? -13.536 -0.915 0.283 1.00 95.25 105 ASP A O 1
ATOM 812 N N . ASP A 1 106 ? -14.593 0.720 -0.847 1.00 95.06 106 ASP A N 1
ATOM 813 C CA . ASP A 1 106 ? -15.010 1.537 0.298 1.00 95.06 106 ASP A CA 1
ATOM 814 C C . ASP A 1 106 ? -13.866 2.114 1.161 1.00 95.06 106 ASP A C 1
ATOM 816 O O . ASP A 1 106 ? -14.113 2.936 2.044 1.00 95.06 106 ASP A O 1
ATOM 820 N N . ILE A 1 107 ? -12.602 1.760 0.890 1.00 97.62 107 ILE A N 1
ATOM 821 C CA . ILE A 1 107 ? -11.450 2.389 1.541 1.00 97.62 107 ILE A CA 1
ATOM 822 C C . ILE A 1 107 ? -11.297 3.819 0.997 1.00 97.62 107 ILE A C 1
ATOM 824 O O . ILE A 1 107 ? -11.180 3.997 -0.223 1.00 97.62 107 ILE A O 1
ATOM 828 N N . PRO A 1 108 ? -11.234 4.843 1.872 1.00 96.94 108 PRO A N 1
ATOM 829 C CA . PRO A 1 108 ? -11.055 6.229 1.451 1.00 96.94 108 PRO A CA 1
ATOM 830 C C . PRO A 1 108 ? -9.786 6.423 0.622 1.00 96.94 108 PRO A C 1
ATOM 832 O O . PRO A 1 108 ? -8.693 6.021 1.033 1.00 96.94 108 PRO A O 1
ATOM 835 N N . VAL A 1 109 ? -9.913 7.082 -0.532 1.00 96.88 109 VAL A N 1
ATOM 836 C CA . VAL A 1 109 ? -8.805 7.247 -1.487 1.00 96.88 109 VAL A CA 1
ATOM 837 C C . VAL A 1 109 ? -7.645 8.037 -0.895 1.00 96.88 109 VAL A C 1
ATOM 839 O O . VAL A 1 109 ? -6.493 7.721 -1.184 1.00 96.88 109 VAL A O 1
ATOM 842 N N . SER A 1 110 ? -7.928 8.969 0.014 1.00 95.75 110 SER A N 1
ATOM 843 C CA . SER A 1 110 ? -6.916 9.692 0.789 1.00 95.75 110 SER A CA 1
ATOM 844 C C . SER A 1 110 ? -5.977 8.773 1.581 1.00 95.75 110 SER A C 1
ATOM 846 O O . SER A 1 110 ? -4.810 9.112 1.765 1.00 95.75 110 SER A O 1
ATOM 848 N N . VAL A 1 111 ? -6.446 7.599 2.022 1.00 97.88 111 VAL A N 1
ATOM 849 C CA . VAL A 1 111 ? -5.607 6.574 2.663 1.00 97.88 111 VAL A CA 1
ATOM 850 C C . VAL A 1 111 ? -4.910 5.719 1.613 1.00 97.88 111 VAL A C 1
ATOM 852 O O . VAL A 1 111 ? -3.720 5.446 1.743 1.00 97.88 111 VAL A O 1
ATOM 855 N N . ILE A 1 112 ? -5.620 5.331 0.551 1.00 98.12 112 ILE A N 1
ATOM 856 C CA . ILE A 1 112 ? -5.055 4.516 -0.532 1.00 98.12 112 ILE A CA 1
ATOM 857 C C . ILE A 1 112 ? -3.833 5.202 -1.137 1.00 98.12 112 ILE A C 1
ATOM 859 O O . ILE A 1 112 ? -2.773 4.584 -1.224 1.00 98.12 112 ILE A O 1
ATOM 863 N N . SER A 1 113 ? -3.953 6.483 -1.500 1.00 97.00 113 SER A N 1
ATOM 864 C CA . SER A 1 113 ? -2.887 7.260 -2.137 1.00 97.00 113 SER A CA 1
ATOM 865 C C . SER A 1 113 ? -1.648 7.422 -1.254 1.00 97.00 113 SER A C 1
ATOM 867 O O . SER A 1 113 ? -0.555 7.608 -1.782 1.00 97.00 113 SER A O 1
ATOM 869 N N . GLN A 1 114 ? -1.804 7.331 0.072 1.00 96.00 114 GLN A N 1
ATOM 870 C CA . GLN A 1 114 ? -0.702 7.362 1.040 1.00 96.00 114 GLN A CA 1
ATOM 871 C C . GLN A 1 114 ? 0.030 6.021 1.171 1.00 96.00 114 GLN A C 1
ATOM 873 O O . GLN A 1 114 ? 1.069 5.979 1.810 1.00 96.00 114 GLN A O 1
ATOM 878 N N . VAL A 1 115 ? -0.503 4.928 0.616 1.00 97.38 115 VAL A N 1
ATOM 879 C CA . VAL A 1 115 ? 0.078 3.584 0.759 1.00 97.38 115 VAL A CA 1
ATOM 880 C C . VAL A 1 115 ? 0.686 3.103 -0.555 1.00 97.38 115 VAL A C 1
ATOM 882 O O . VAL A 1 115 ? 1.863 2.767 -0.617 1.00 97.38 115 VAL A O 1
ATOM 885 N N . ILE A 1 116 ? -0.091 3.098 -1.638 1.00 97.62 116 ILE A N 1
ATOM 886 C CA . ILE A 1 116 ? 0.260 2.406 -2.897 1.00 97.62 116 ILE A CA 1
ATOM 887 C C . ILE A 1 116 ? 1.508 2.971 -3.608 1.00 97.62 116 ILE A C 1
ATOM 889 O O . ILE A 1 116 ? 2.114 2.295 -4.443 1.00 97.62 116 ILE A O 1
ATOM 893 N N . GLY A 1 117 ? 1.899 4.211 -3.298 1.00 95.00 117 GLY A N 1
ATOM 894 C CA . GLY A 1 117 ? 3.080 4.879 -3.854 1.00 95.00 117 GLY A CA 1
ATOM 895 C C . GLY A 1 117 ? 4.357 4.716 -3.026 1.00 95.00 117 GLY A C 1
ATOM 896 O O . GLY A 1 117 ? 5.439 5.027 -3.527 1.00 95.00 117 GLY A O 1
ATOM 897 N N . GLU A 1 118 ? 4.241 4.234 -1.789 1.00 94.31 118 GLU A N 1
ATOM 898 C CA . GLU A 1 118 ? 5.339 4.232 -0.824 1.00 94.31 118 GLU A CA 1
ATOM 899 C C . GLU A 1 118 ? 6.281 3.038 -1.005 1.00 94.31 118 GLU A C 1
ATOM 901 O O . GLU A 1 118 ? 5.925 2.000 -1.583 1.00 94.31 118 GLU A O 1
ATOM 906 N N . ASP A 1 119 ? 7.511 3.198 -0.514 1.00 92.12 119 ASP A N 1
ATOM 907 C CA . ASP A 1 119 ? 8.605 2.248 -0.736 1.00 92.12 119 ASP A CA 1
ATOM 908 C C . ASP A 1 119 ? 8.377 0.896 -0.058 1.00 92.12 119 ASP A C 1
ATOM 910 O O . ASP A 1 119 ? 8.802 -0.138 -0.575 1.00 92.12 119 ASP A O 1
ATOM 914 N N . TYR A 1 120 ? 7.667 0.900 1.070 1.00 93.50 120 TYR A N 1
ATOM 915 C CA . TYR A 1 120 ? 7.333 -0.298 1.835 1.00 93.50 120 TYR A CA 1
ATOM 916 C C . TYR A 1 120 ? 6.092 -1.040 1.323 1.00 93.50 120 TYR A C 1
ATOM 918 O O . TYR A 1 120 ? 5.867 -2.167 1.758 1.00 93.50 120 TYR A O 1
ATOM 926 N N . PHE A 1 121 ? 5.303 -0.468 0.402 1.00 97.12 121 PHE A N 1
ATOM 927 C CA . PHE A 1 121 ? 4.153 -1.169 -0.183 1.00 97.12 121 PHE A CA 1
ATOM 928 C C . PHE A 1 121 ? 4.616 -2.386 -0.977 1.00 97.12 121 PHE A C 1
ATOM 930 O O . PHE A 1 121 ? 5.359 -2.258 -1.958 1.00 97.12 121 PHE A O 1
ATOM 937 N N . PHE A 1 122 ? 4.163 -3.561 -0.545 1.00 97.12 122 PHE A N 1
ATOM 938 C CA . PHE A 1 122 ? 4.528 -4.825 -1.147 1.00 97.12 122 PHE A CA 1
ATOM 939 C C . PHE A 1 122 ? 3.855 -4.977 -2.509 1.00 97.12 122 PHE A C 1
ATOM 941 O O . PHE A 1 122 ? 2.644 -5.155 -2.620 1.00 97.12 122 PHE A O 1
ATOM 948 N N . VAL A 1 123 ? 4.666 -4.957 -3.562 1.00 96.94 123 VAL A N 1
ATOM 949 C CA . VAL A 1 123 ? 4.230 -5.237 -4.929 1.00 96.94 123 VAL A CA 1
ATOM 950 C C . VAL A 1 123 ? 5.432 -5.714 -5.743 1.00 96.94 123 VAL A C 1
ATOM 952 O O . VAL A 1 123 ? 6.496 -5.095 -5.666 1.00 96.94 123 VAL A O 1
ATOM 955 N N . PRO A 1 124 ? 5.333 -6.814 -6.517 1.00 94.88 124 PRO A N 1
ATOM 956 C CA . PRO A 1 124 ? 6.535 -7.477 -7.022 1.00 94.88 124 PRO A CA 1
ATOM 957 C C . PRO A 1 124 ? 7.427 -6.587 -7.893 1.00 94.88 124 PRO A C 1
ATOM 959 O O . PRO A 1 124 ? 8.652 -6.654 -7.797 1.00 94.88 124 PRO A O 1
ATOM 962 N N . THR A 1 125 ? 6.841 -5.747 -8.747 1.00 95.19 125 THR A N 1
ATOM 963 C CA . THR A 1 125 ? 7.587 -4.827 -9.613 1.00 95.19 125 THR A CA 1
ATOM 964 C C . THR A 1 125 ? 6.879 -3.483 -9.750 1.00 95.19 125 THR A C 1
ATOM 966 O O . THR A 1 125 ? 5.673 -3.384 -9.536 1.00 95.19 125 THR A O 1
ATOM 969 N N . GLU A 1 126 ? 7.602 -2.453 -10.197 1.00 95.69 126 GLU A N 1
ATOM 970 C CA . GLU A 1 126 ? 6.992 -1.158 -10.537 1.00 95.69 126 GLU A CA 1
ATOM 971 C C . GLU A 1 126 ? 5.928 -1.283 -11.636 1.00 95.69 126 GLU A C 1
ATOM 973 O O . GLU A 1 126 ? 4.962 -0.525 -11.649 1.00 95.69 126 GLU A O 1
ATOM 978 N N . TRP A 1 127 ? 6.074 -2.252 -12.549 1.00 96.06 127 TRP A N 1
ATOM 979 C CA . TRP A 1 127 ? 5.033 -2.548 -13.535 1.00 96.06 127 TRP A CA 1
ATOM 980 C C . TRP A 1 127 ? 3.761 -3.039 -12.847 1.00 96.06 127 TRP A C 1
ATOM 982 O O . TRP A 1 127 ? 2.682 -2.524 -13.118 1.00 96.06 127 TRP A O 1
ATOM 992 N N . ASP A 1 128 ? 3.894 -3.995 -11.926 1.00 96.81 128 ASP A N 1
ATOM 993 C CA . ASP A 1 128 ? 2.755 -4.541 -11.186 1.00 96.81 128 ASP A CA 1
ATOM 994 C C . ASP A 1 128 ? 2.094 -3.453 -10.323 1.00 96.81 128 ASP A C 1
ATOM 996 O O . ASP A 1 128 ? 0.869 -3.404 -10.242 1.00 96.81 128 ASP A O 1
ATOM 1000 N N . ARG A 1 129 ? 2.887 -2.524 -9.764 1.00 97.81 129 ARG A N 1
ATOM 1001 C CA . ARG A 1 129 ? 2.403 -1.333 -9.043 1.00 97.81 129 ARG A CA 1
ATOM 1002 C C . ARG A 1 129 ? 1.571 -0.434 -9.952 1.00 97.81 129 ARG A C 1
ATOM 1004 O O . ARG A 1 129 ? 0.451 -0.087 -9.603 1.00 97.81 129 ARG A O 1
ATOM 1011 N N . CYS A 1 130 ? 2.088 -0.102 -11.133 1.00 97.62 130 CYS A N 1
ATOM 1012 C CA . CYS A 1 130 ? 1.380 0.715 -12.116 1.00 97.62 130 CYS A CA 1
ATOM 1013 C C . CYS A 1 130 ? 0.052 0.066 -12.541 1.00 97.62 130 CYS A C 1
ATOM 1015 O O . CYS A 1 130 ? -1.000 0.693 -12.433 1.00 97.62 130 CYS A O 1
ATOM 1017 N N . MET A 1 131 ? 0.080 -1.213 -12.930 1.00 97.75 131 MET A N 1
ATOM 1018 C CA . MET A 1 131 ? -1.123 -1.956 -13.323 1.00 97.75 131 MET A CA 1
ATOM 1019 C C . MET A 1 131 ? -2.159 -2.018 -12.195 1.00 97.75 131 MET A C 1
ATOM 1021 O O . MET A 1 131 ? -3.355 -1.884 -12.447 1.00 97.75 131 MET A O 1
ATOM 1025 N N . PHE A 1 132 ? -1.711 -2.205 -10.951 1.00 98.31 132 PHE A N 1
ATOM 1026 C CA . PHE A 1 132 ? -2.585 -2.234 -9.782 1.00 98.31 132 PHE A CA 1
ATOM 1027 C C . PHE A 1 132 ? -3.315 -0.900 -9.579 1.00 98.31 132 PHE A C 1
ATOM 1029 O O . PHE A 1 132 ? -4.529 -0.887 -9.384 1.00 98.31 132 PHE A O 1
ATOM 1036 N N . ILE A 1 133 ? -2.604 0.226 -9.697 1.00 98.19 133 ILE A N 1
ATOM 1037 C CA . ILE A 1 133 ? -3.199 1.560 -9.539 1.00 98.19 133 ILE A CA 1
ATOM 1038 C C . ILE A 1 133 ? -4.153 1.886 -10.694 1.00 98.19 133 ILE A C 1
ATOM 1040 O O . ILE A 1 133 ? -5.238 2.405 -10.442 1.00 98.19 133 ILE A O 1
ATOM 1044 N N . ILE A 1 134 ? -3.814 1.530 -11.940 1.00 97.94 134 ILE A N 1
ATOM 1045 C CA . ILE A 1 134 ? -4.732 1.692 -13.082 1.00 97.94 134 ILE A CA 1
ATOM 1046 C C . ILE A 1 134 ? -6.046 0.948 -12.814 1.00 97.94 134 ILE A C 1
ATOM 1048 O O . ILE A 1 134 ? -7.115 1.541 -12.934 1.00 97.94 134 ILE A O 1
ATOM 1052 N N . LYS A 1 135 ? -5.983 -0.307 -12.354 1.00 97.44 135 LYS A N 1
ATOM 1053 C CA . LYS A 1 135 ? -7.182 -1.087 -12.004 1.00 97.44 135 LYS A CA 1
ATOM 1054 C C . LYS A 1 135 ? -7.997 -0.466 -10.864 1.00 97.44 135 LYS A C 1
ATOM 1056 O O . LYS A 1 135 ? -9.222 -0.544 -10.887 1.00 97.44 135 LYS A O 1
ATOM 1061 N N . LEU A 1 136 ? -7.349 0.153 -9.871 1.00 97.00 136 LEU A N 1
ATOM 1062 C CA . LEU A 1 136 ? -8.048 0.883 -8.802 1.00 97.00 136 LEU A CA 1
ATOM 1063 C C . LEU A 1 136 ? -8.811 2.104 -9.333 1.00 97.00 136 LEU A C 1
ATOM 1065 O O . LEU A 1 136 ? -9.890 2.403 -8.820 1.00 97.00 136 LEU A O 1
ATOM 1069 N N . ILE A 1 137 ? -8.258 2.798 -10.333 1.00 96.62 137 ILE A N 1
ATOM 1070 C CA . ILE A 1 137 ? -8.910 3.930 -11.004 1.00 96.62 137 ILE A CA 1
ATOM 1071 C C . ILE A 1 137 ? -10.065 3.425 -11.877 1.00 96.62 137 ILE A C 1
ATOM 1073 O O . ILE A 1 137 ? -11.180 3.919 -11.746 1.00 96.62 137 ILE A O 1
ATOM 1077 N N . GLU A 1 138 ? -9.830 2.412 -12.719 1.00 94.56 138 GLU A N 1
ATOM 1078 C CA . GLU A 1 138 ? -10.860 1.781 -13.563 1.00 94.56 138 GLU A CA 1
ATOM 1079 C C . GLU A 1 138 ? -12.078 1.369 -12.750 1.00 94.56 138 GLU A C 1
ATOM 1081 O O . GLU A 1 138 ? -13.203 1.725 -13.087 1.00 94.56 138 GLU A O 1
ATOM 1086 N N . ARG A 1 139 ? -11.846 0.660 -11.643 1.00 94.06 139 ARG A N 1
ATOM 1087 C CA . ARG A 1 139 ? -12.914 0.168 -10.777 1.00 94.06 139 ARG A CA 1
ATOM 1088 C C . ARG A 1 139 ? -13.788 1.295 -10.218 1.00 94.06 139 ARG A C 1
ATOM 1090 O O . ARG A 1 139 ? -14.987 1.095 -10.069 1.00 94.06 139 ARG A O 1
ATOM 1097 N N . ARG A 1 140 ? -13.208 2.466 -9.930 1.00 94.12 140 ARG A N 1
ATOM 1098 C CA . ARG A 1 140 ? -13.937 3.642 -9.420 1.00 94.12 140 ARG A CA 1
ATOM 1099 C C . ARG A 1 140 ? -14.750 4.331 -10.506 1.00 94.12 140 ARG A C 1
ATOM 1101 O O . ARG A 1 140 ? -15.940 4.554 -10.306 1.00 94.12 140 ARG A O 1
ATOM 1108 N N . LEU A 1 141 ? -14.133 4.563 -11.663 1.00 93.19 141 LEU A N 1
ATOM 1109 C CA . LEU A 1 141 ? -14.809 5.139 -12.826 1.00 93.19 141 LEU A CA 1
ATOM 1110 C C . LEU A 1 141 ? -15.985 4.253 -13.280 1.00 93.19 141 LEU A C 1
ATOM 1112 O O . LEU A 1 141 ? -17.077 4.734 -13.557 1.00 93.19 141 LEU A O 1
ATOM 1116 N N . GLU A 1 142 ? -15.807 2.930 -13.284 1.00 91.44 142 GLU A N 1
ATOM 1117 C CA . GLU A 1 142 ? -16.864 1.979 -13.657 1.00 91.44 142 GLU A CA 1
ATOM 1118 C C . GLU A 1 142 ? -17.993 1.878 -12.627 1.00 91.44 142 GLU A C 1
ATOM 1120 O O . GLU A 1 142 ? -19.129 1.574 -12.990 1.00 91.44 142 GLU A O 1
ATOM 1125 N N . ALA A 1 143 ? -17.706 2.146 -11.352 1.00 90.31 143 ALA A N 1
ATOM 1126 C CA . ALA A 1 143 ? -18.721 2.230 -10.306 1.00 90.31 143 ALA A CA 1
ATOM 1127 C C . ALA A 1 143 ? -19.547 3.532 -10.380 1.00 90.31 143 ALA A C 1
ATOM 1129 O O . ALA A 1 143 ? -20.459 3.713 -9.573 1.00 90.31 143 ALA A O 1
ATOM 1130 N N . GLY A 1 144 ? -19.236 4.439 -11.316 1.00 85.00 144 GLY A N 1
ATOM 1131 C CA . GLY A 1 144 ? -19.818 5.780 -11.381 1.00 85.00 144 GLY A CA 1
ATOM 113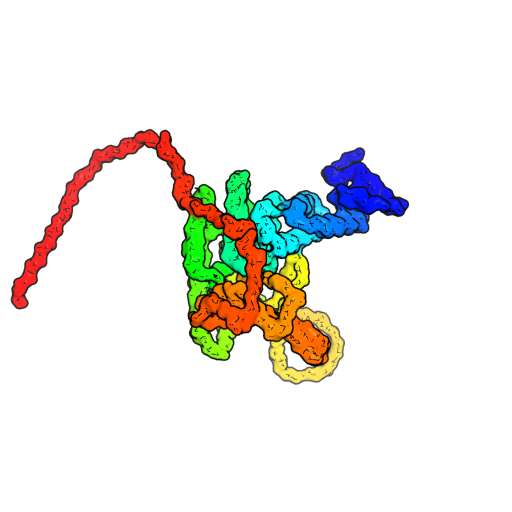2 C C . GLY A 1 144 ? -19.337 6.696 -10.253 1.00 85.00 144 GLY A C 1
ATOM 1133 O O . GLY A 1 144 ? -19.961 7.722 -9.988 1.00 85.00 144 GLY A O 1
ATOM 1134 N N . ASN A 1 145 ? -18.253 6.320 -9.563 1.00 77.88 145 ASN A N 1
ATOM 1135 C CA . ASN A 1 145 ? -17.582 7.183 -8.602 1.00 77.88 145 ASN A CA 1
ATOM 1136 C C . ASN A 1 145 ? -16.588 8.077 -9.355 1.00 77.88 145 ASN A C 1
ATOM 1138 O O . ASN A 1 145 ? -15.380 7.833 -9.361 1.00 77.88 145 ASN A O 1
ATOM 1142 N N . ASP A 1 146 ? -17.140 9.097 -10.009 1.00 72.62 146 ASP A N 1
ATOM 1143 C CA . ASP A 1 146 ? -16.398 10.104 -10.767 1.00 72.62 146 ASP A CA 1
ATOM 1144 C C . ASP A 1 146 ? -15.985 11.295 -9.888 1.00 72.62 146 ASP A C 1
ATOM 1146 O O . ASP A 1 146 ? -15.897 12.425 -10.376 1.00 72.62 146 ASP A O 1
ATOM 1150 N N . ASP A 1 147 ? -15.751 11.074 -8.586 1.00 87.69 147 ASP A N 1
ATOM 1151 C CA . ASP A 1 147 ? -15.163 12.114 -7.746 1.00 87.69 147 ASP A CA 1
ATOM 1152 C C . ASP A 1 147 ? -13.789 12.488 -8.318 1.00 87.69 147 ASP A C 1
ATOM 1154 O O . ASP A 1 147 ? -12.803 11.745 -8.250 1.00 87.69 147 ASP A O 1
ATOM 1158 N N . ALA A 1 148 ? -13.756 13.658 -8.954 1.00 89.44 148 ALA A N 1
ATOM 1159 C CA . ALA A 1 148 ? -12.602 14.143 -9.681 1.00 89.44 148 ALA A CA 1
ATOM 1160 C C . ALA A 1 148 ? -11.385 14.306 -8.763 1.00 89.44 148 ALA A C 1
ATOM 1162 O O . ALA A 1 148 ? -10.259 14.147 -9.236 1.00 89.44 148 ALA A O 1
ATOM 1163 N N . GLU A 1 149 ? -11.590 14.592 -7.473 1.00 93.81 149 GLU A N 1
ATOM 1164 C CA . GLU A 1 149 ? -10.507 14.723 -6.500 1.00 93.81 149 GLU A CA 1
ATOM 1165 C C . GLU A 1 149 ? -9.877 13.359 -6.194 1.00 93.81 149 GLU A C 1
ATOM 1167 O O . GLU A 1 149 ? -8.656 13.207 -6.288 1.00 93.81 149 GLU A O 1
ATOM 1172 N N . ASP A 1 150 ? -10.697 12.338 -5.947 1.00 94.06 150 ASP A N 1
ATOM 1173 C CA . ASP A 1 150 ? -10.243 10.967 -5.697 1.00 94.06 150 ASP A CA 1
ATOM 1174 C C . ASP A 1 150 ? -9.476 10.389 -6.897 1.00 94.06 150 ASP A C 1
ATOM 1176 O O . ASP A 1 150 ? -8.375 9.839 -6.759 1.00 94.06 150 ASP A O 1
ATOM 1180 N N . ILE A 1 151 ? -10.017 10.547 -8.108 1.00 95.44 151 ILE A N 1
ATOM 1181 C CA . ILE A 1 151 ? -9.346 10.087 -9.330 1.00 95.44 151 ILE A CA 1
ATOM 1182 C C . ILE A 1 151 ? -8.027 10.840 -9.539 1.00 95.44 151 ILE A C 1
ATOM 1184 O O . ILE A 1 151 ? -7.016 10.229 -9.906 1.00 95.44 151 ILE A O 1
ATOM 1188 N N . LEU A 1 152 ? -8.002 12.149 -9.269 1.00 95.38 152 LEU A N 1
ATOM 1189 C CA . LEU A 1 152 ? -6.793 12.963 -9.359 1.00 95.38 152 LEU A CA 1
ATOM 1190 C C . LEU A 1 152 ? -5.728 12.515 -8.352 1.00 95.38 152 LEU A C 1
ATOM 1192 O O . LEU A 1 152 ? -4.559 12.432 -8.725 1.00 95.38 152 LEU A O 1
ATOM 1196 N N . LEU A 1 153 ? -6.094 12.168 -7.115 1.00 97.00 153 LEU A N 1
ATOM 1197 C CA . LEU A 1 153 ? -5.153 11.647 -6.117 1.00 97.00 153 LEU A CA 1
ATOM 1198 C C . LEU A 1 153 ? -4.457 10.372 -6.607 1.00 97.00 153 LEU A C 1
ATOM 1200 O O . LEU A 1 153 ? -3.233 10.265 -6.517 1.00 97.00 153 LEU A O 1
ATOM 1204 N N . LEU A 1 154 ? -5.203 9.430 -7.189 1.00 97.69 154 LEU A N 1
ATOM 1205 C CA . LEU A 1 154 ? -4.625 8.197 -7.735 1.00 97.69 154 LEU A CA 1
ATOM 1206 C C . LEU A 1 154 ? -3.760 8.459 -8.980 1.00 97.69 154 LEU A C 1
ATOM 1208 O O . LEU A 1 154 ? -2.664 7.902 -9.096 1.00 97.69 154 LEU A O 1
ATOM 1212 N N . LYS A 1 155 ? -4.195 9.350 -9.883 1.00 96.81 155 LYS A N 1
ATOM 1213 C CA . LYS A 1 155 ? -3.377 9.782 -11.032 1.00 96.81 155 LYS A CA 1
ATOM 1214 C C . LYS A 1 155 ? -2.104 10.503 -10.581 1.00 96.81 155 LYS A C 1
ATOM 1216 O O . LYS A 1 155 ? -1.048 10.309 -11.182 1.00 96.81 155 LYS A O 1
ATOM 1221 N N . ASN A 1 156 ? -2.151 11.275 -9.498 1.00 96.88 156 ASN A N 1
ATOM 1222 C CA . ASN A 1 156 ? -0.968 11.917 -8.932 1.00 96.88 156 ASN A CA 1
ATOM 1223 C C . ASN A 1 156 ? 0.051 10.884 -8.447 1.00 96.88 156 ASN A C 1
ATOM 1225 O O . ASN A 1 156 ? 1.243 11.064 -8.700 1.00 96.88 156 ASN A O 1
ATOM 1229 N N . VAL A 1 157 ? -0.390 9.779 -7.834 1.00 97.62 157 VAL A N 1
ATOM 1230 C CA . VAL A 1 157 ? 0.522 8.679 -7.485 1.00 97.62 157 VAL A CA 1
ATOM 1231 C C . VAL A 1 157 ? 1.182 8.107 -8.741 1.00 97.62 157 VAL A C 1
ATOM 1233 O O . VAL A 1 157 ? 2.407 7.990 -8.773 1.00 97.62 157 VAL A O 1
ATOM 1236 N N . LEU A 1 158 ? 0.407 7.804 -9.791 1.00 97.44 158 LEU A N 1
ATOM 1237 C CA . LEU A 1 158 ? 0.959 7.284 -11.048 1.00 97.44 158 LEU A CA 1
ATOM 1238 C C . LEU A 1 158 ? 2.029 8.205 -11.637 1.00 97.44 158 LEU A C 1
ATOM 1240 O O . LEU A 1 158 ? 3.055 7.713 -12.093 1.00 97.44 158 LEU A O 1
ATOM 1244 N N . ASN A 1 159 ? 1.821 9.518 -11.612 1.00 96.06 159 ASN A N 1
ATOM 1245 C CA . ASN A 1 159 ? 2.718 10.464 -12.274 1.00 96.06 159 ASN A CA 1
ATOM 1246 C C . ASN A 1 159 ? 3.955 10.845 -11.446 1.00 96.06 159 ASN A C 1
ATOM 1248 O O . ASN A 1 159 ? 4.970 11.218 -12.028 1.00 96.06 159 ASN A O 1
ATOM 1252 N N . HIS A 1 160 ? 3.911 10.720 -10.115 1.00 93.38 160 HIS A N 1
ATOM 1253 C CA . HIS A 1 160 ? 4.974 11.250 -9.246 1.00 93.38 160 HIS A CA 1
ATOM 1254 C C . HIS A 1 160 ? 5.666 10.206 -8.362 1.00 93.38 160 HIS A C 1
ATOM 1256 O O . HIS A 1 160 ? 6.779 10.448 -7.897 1.00 93.38 160 HIS A O 1
ATOM 1262 N N . LYS A 1 161 ? 5.032 9.057 -8.094 1.00 94.69 161 LYS A N 1
ATOM 1263 C CA . LYS A 1 161 ? 5.519 8.069 -7.110 1.00 94.69 161 LYS A CA 1
ATOM 1264 C C . LYS A 1 161 ? 6.027 6.766 -7.732 1.00 94.69 161 LYS A C 1
ATOM 1266 O O . LYS A 1 161 ? 6.576 5.929 -7.018 1.00 94.69 161 LYS A O 1
ATOM 1271 N N . ILE A 1 162 ? 5.855 6.571 -9.039 1.00 95.62 162 ILE A N 1
ATOM 1272 C CA . ILE A 1 162 ? 6.289 5.360 -9.748 1.00 95.62 162 ILE A CA 1
ATOM 1273 C C . ILE A 1 162 ? 7.651 5.591 -10.402 1.00 95.62 162 ILE A C 1
ATOM 1275 O O . ILE A 1 162 ? 7.880 6.589 -11.082 1.00 95.62 162 ILE A O 1
ATOM 1279 N N . HIS A 1 163 ? 8.564 4.639 -10.234 1.00 94.38 163 HIS A N 1
ATOM 1280 C CA . HIS A 1 163 ? 9.890 4.671 -10.843 1.00 94.38 163 HIS A CA 1
ATOM 1281 C C . HIS A 1 163 ? 9.886 3.935 -12.186 1.00 94.38 163 HIS A C 1
ATOM 1283 O O . HIS A 1 163 ? 10.446 2.847 -12.338 1.00 94.38 163 HIS A O 1
ATOM 1289 N N . TYR A 1 164 ? 9.258 4.543 -13.193 1.00 94.69 164 TYR A N 1
ATOM 1290 C CA . TYR A 1 164 ? 9.141 3.985 -14.548 1.00 94.69 164 TYR A CA 1
ATOM 1291 C C . TYR A 1 164 ? 10.491 3.658 -15.199 1.00 94.69 164 TYR A C 1
ATOM 1293 O O . TYR A 1 164 ? 10.576 2.737 -16.006 1.00 94.69 164 TYR A O 1
ATOM 1301 N N . CYS A 1 165 ? 11.578 4.329 -14.808 1.00 92.25 165 CYS A N 1
ATOM 1302 C CA . CYS A 1 165 ? 12.925 3.995 -15.272 1.00 92.25 165 CYS A CA 1
ATOM 1303 C C . CYS A 1 165 ? 13.433 2.616 -14.799 1.00 92.25 165 CYS A C 1
ATOM 1305 O O . CYS A 1 165 ? 14.557 2.253 -15.140 1.00 92.25 165 CYS A O 1
ATOM 1307 N N . HIS A 1 166 ? 12.660 1.860 -14.005 1.00 91.94 166 HIS A N 1
ATOM 1308 C CA . HIS A 1 166 ? 12.884 0.439 -13.691 1.00 91.94 166 HIS A CA 1
ATOM 1309 C C . HIS A 1 166 ? 12.104 -0.511 -14.612 1.00 91.94 166 HIS A C 1
ATOM 1311 O O . HIS A 1 166 ? 12.113 -1.725 -14.405 1.00 91.94 166 HIS A O 1
ATOM 1317 N N . MET A 1 167 ? 11.416 0.013 -15.626 1.00 92.81 167 MET A N 1
ATOM 1318 C CA . MET A 1 167 ? 10.730 -0.781 -16.638 1.00 92.81 167 MET A CA 1
ATOM 1319 C C . MET A 1 167 ? 11.532 -0.803 -17.949 1.00 92.81 167 MET A C 1
ATOM 1321 O O . MET A 1 167 ? 12.131 0.208 -18.320 1.00 92.81 167 MET A O 1
ATOM 1325 N N . PRO A 1 168 ? 11.524 -1.930 -18.683 1.00 90.88 168 PRO A N 1
ATOM 1326 C CA . PRO A 1 168 ? 12.003 -1.977 -20.058 1.00 90.88 168 PRO A CA 1
ATOM 1327 C C . PRO A 1 168 ? 11.281 -0.961 -20.968 1.00 90.88 168 PRO A C 1
ATOM 1329 O O . PRO A 1 168 ? 10.083 -0.729 -20.771 1.00 90.88 168 PRO A O 1
ATOM 1332 N N . PRO A 1 169 ? 11.958 -0.395 -21.986 1.00 90.88 169 PRO A N 1
ATOM 1333 C CA . PRO A 1 169 ? 11.368 0.577 -22.912 1.00 90.88 169 PRO A CA 1
ATOM 1334 C C . PRO A 1 169 ? 10.062 0.124 -23.573 1.00 90.88 169 PRO A C 1
ATOM 1336 O O . PRO A 1 169 ? 9.162 0.934 -23.769 1.00 90.88 169 PRO A O 1
ATOM 1339 N N . GLU A 1 170 ? 9.927 -1.168 -23.870 1.00 92.25 170 GLU A N 1
ATOM 1340 C CA . GLU A 1 170 ? 8.736 -1.738 -24.507 1.00 92.25 170 GLU A CA 1
ATOM 1341 C C . GLU A 1 170 ? 7.505 -1.612 -23.600 1.00 92.25 170 GLU A C 1
ATOM 1343 O O . GLU A 1 170 ? 6.400 -1.360 -24.073 1.00 92.25 170 GLU A O 1
ATOM 1348 N N . LYS A 1 171 ? 7.698 -1.734 -22.279 1.00 94.31 171 LYS A N 1
ATOM 1349 C CA . LYS A 1 171 ? 6.629 -1.526 -21.297 1.00 94.31 171 LYS A CA 1
ATOM 1350 C C . LYS A 1 171 ? 6.222 -0.059 -21.204 1.00 94.31 171 LYS A C 1
ATOM 1352 O O . LYS A 1 171 ? 5.042 0.218 -21.042 1.00 94.31 171 LYS A O 1
ATOM 1357 N N . LEU A 1 172 ? 7.173 0.871 -21.321 1.00 94.19 172 LEU A N 1
ATOM 1358 C CA . LEU A 1 172 ? 6.868 2.306 -21.318 1.00 94.19 172 LEU A CA 1
ATOM 1359 C C . LEU A 1 172 ? 6.040 2.706 -22.543 1.00 94.19 172 LEU A C 1
ATOM 1361 O O . LEU A 1 172 ? 5.064 3.430 -22.397 1.00 94.19 172 LEU A O 1
ATOM 1365 N N . GLN A 1 173 ? 6.379 2.173 -23.719 1.00 93.06 173 GLN A N 1
ATOM 1366 C CA . GLN A 1 173 ? 5.588 2.375 -24.936 1.00 93.06 173 GLN A CA 1
ATOM 1367 C C . GLN A 1 173 ? 4.183 1.775 -24.816 1.00 93.06 173 GLN A C 1
ATOM 1369 O O . GLN A 1 173 ? 3.215 2.391 -25.247 1.00 93.06 173 GLN A O 1
ATOM 1374 N N . ASP A 1 174 ? 4.046 0.592 -24.206 1.00 94.06 174 ASP A N 1
ATOM 1375 C CA . ASP A 1 174 ? 2.725 -0.005 -23.986 1.00 94.06 174 ASP A CA 1
ATOM 1376 C C . ASP A 1 174 ? 1.853 0.870 -23.069 1.00 94.06 174 ASP A C 1
ATOM 1378 O O . ASP A 1 174 ? 0.661 1.020 -23.335 1.00 94.06 174 ASP A O 1
ATOM 1382 N N . LEU A 1 175 ? 2.439 1.507 -22.043 1.00 95.38 175 LEU A N 1
ATOM 1383 C CA . LEU A 1 175 ? 1.731 2.407 -21.119 1.00 95.38 175 LEU A CA 1
ATOM 1384 C C . LEU A 1 175 ? 1.109 3.631 -21.802 1.00 95.38 175 LEU A C 1
ATOM 1386 O O . LEU A 1 175 ? 0.041 4.064 -21.377 1.00 95.38 175 LEU A O 1
ATOM 1390 N N . GLU A 1 176 ? 1.707 4.149 -22.879 1.00 93.62 176 GLU A N 1
ATOM 1391 C CA . GLU A 1 176 ? 1.129 5.260 -23.659 1.00 93.62 176 GLU A CA 1
ATOM 1392 C C . GLU A 1 176 ? -0.224 4.898 -24.289 1.00 93.62 176 GLU A C 1
ATOM 1394 O O . GLU A 1 176 ? -1.008 5.778 -24.637 1.00 93.62 176 GLU A O 1
ATOM 1399 N N . THR A 1 177 ? -0.517 3.601 -24.427 1.00 92.38 177 THR A N 1
ATOM 1400 C CA . THR A 1 177 ? -1.769 3.112 -25.015 1.00 92.38 177 THR A CA 1
ATOM 1401 C C . THR A 1 177 ? -2.906 2.947 -24.004 1.00 92.38 177 THR A C 1
ATOM 1403 O O . THR A 1 177 ? -4.017 2.594 -24.403 1.00 92.38 177 THR A O 1
ATOM 1406 N N . TYR A 1 178 ? -2.664 3.186 -22.709 1.00 93.69 178 TYR A N 1
ATOM 1407 C CA . TYR A 1 178 ? -3.687 3.061 -21.670 1.00 93.69 178 TYR A CA 1
ATOM 1408 C C . TYR A 1 178 ? -4.408 4.395 -21.446 1.00 93.69 178 TYR A C 1
ATOM 1410 O O . TYR A 1 178 ? -3.856 5.351 -20.893 1.00 93.69 178 TYR A O 1
ATOM 1418 N N . PHE A 1 179 ? -5.686 4.412 -21.818 1.00 94.06 179 PHE A N 1
ATOM 1419 C CA . PHE A 1 179 ? -6.621 5.506 -21.573 1.00 94.06 179 PHE A CA 1
ATOM 1420 C C . PHE A 1 179 ? -7.743 5.032 -20.659 1.00 94.06 179 PHE A C 1
ATOM 1422 O O . PHE A 1 179 ? -8.094 3.853 -20.682 1.00 94.06 179 PHE A O 1
ATOM 1429 N N . ASP A 1 180 ? -8.300 5.953 -19.880 1.00 93.19 180 ASP A N 1
ATOM 1430 C CA . ASP A 1 180 ? -9.471 5.713 -19.049 1.00 93.19 180 ASP A CA 1
ATOM 1431 C C . ASP A 1 180 ? -10.775 5.708 -19.857 1.00 93.19 180 ASP A C 1
ATOM 1433 O O . ASP A 1 180 ? -10.792 5.996 -21.057 1.00 93.19 180 ASP A O 1
ATOM 1437 N N . ILE A 1 181 ? -11.889 5.378 -19.192 1.00 91.88 181 ILE A N 1
ATOM 1438 C CA . ILE A 1 181 ? -13.215 5.294 -19.829 1.00 91.88 181 ILE A CA 1
ATOM 1439 C C . ILE A 1 181 ? -13.634 6.608 -20.501 1.00 91.88 181 ILE A C 1
ATOM 1441 O O . ILE A 1 181 ? -14.419 6.595 -21.446 1.00 91.88 181 ILE A O 1
ATOM 1445 N N . ASN A 1 182 ? -13.075 7.728 -20.037 1.00 90.50 182 ASN A N 1
ATOM 1446 C CA . ASN A 1 182 ? -13.349 9.071 -20.526 1.00 90.50 182 ASN A CA 1
ATOM 1447 C C . ASN A 1 182 ? -12.408 9.483 -21.673 1.00 90.50 182 ASN A C 1
ATOM 1449 O O . ASN A 1 182 ? -12.540 10.587 -22.203 1.00 90.50 182 ASN A O 1
ATOM 1453 N N . GLY A 1 183 ? -11.480 8.610 -22.078 1.00 91.12 183 GLY A N 1
ATOM 1454 C CA . GLY A 1 183 ? -10.501 8.859 -23.134 1.00 91.12 183 GLY A CA 1
ATOM 1455 C C . GLY A 1 183 ? -9.282 9.665 -22.680 1.00 91.12 183 GLY A C 1
ATOM 1456 O O . GLY A 1 183 ? -8.496 10.092 -23.526 1.00 91.12 183 GLY A O 1
ATOM 1457 N N . ASN A 1 184 ? -9.091 9.875 -21.372 1.00 92.12 184 ASN A N 1
ATOM 1458 C CA . ASN A 1 184 ? -7.909 10.560 -20.853 1.00 92.12 184 ASN A CA 1
ATOM 1459 C C . ASN A 1 184 ? -6.796 9.551 -20.559 1.00 92.12 184 ASN A C 1
ATOM 1461 O O . ASN A 1 184 ? -7.073 8.459 -20.063 1.00 92.12 184 ASN A O 1
ATOM 1465 N N . PRO A 1 185 ? -5.523 9.900 -20.788 1.00 94.94 185 PRO A N 1
ATOM 1466 C CA . PRO A 1 185 ? -4.427 9.027 -20.398 1.00 94.94 185 PRO A CA 1
ATOM 1467 C C . PRO A 1 185 ? -4.391 8.853 -18.869 1.00 94.94 185 PRO A C 1
ATOM 1469 O O . PRO A 1 185 ? -4.710 9.774 -18.103 1.00 94.94 185 PRO A O 1
ATOM 1472 N N . TYR A 1 186 ? -3.990 7.665 -18.410 1.00 95.50 186 TYR A N 1
ATOM 1473 C CA . TYR A 1 186 ? -3.730 7.437 -16.981 1.00 95.50 186 TYR A CA 1
ATOM 1474 C C . TYR A 1 186 ? -2.458 8.147 -16.511 1.00 95.50 186 TYR A C 1
ATOM 1476 O O . TYR A 1 186 ? -2.392 8.629 -15.380 1.00 95.50 186 TYR A O 1
ATOM 1484 N N . ILE A 1 187 ? -1.452 8.193 -17.384 1.00 96.62 187 ILE A N 1
ATOM 1485 C CA . ILE A 1 187 ? -0.112 8.711 -17.110 1.00 96.62 187 ILE A CA 1
ATOM 1486 C C . ILE A 1 187 ? 0.192 9.794 -18.138 1.00 96.62 187 ILE A C 1
ATOM 1488 O O . ILE A 1 187 ? -0.070 9.612 -19.325 1.00 96.62 187 ILE A O 1
ATOM 1492 N N . ASP A 1 188 ? 0.750 10.912 -17.690 1.00 95.94 188 ASP A N 1
ATOM 1493 C CA . ASP A 1 188 ? 1.218 11.970 -18.573 1.00 95.94 188 ASP A CA 1
ATOM 1494 C C . ASP A 1 188 ? 2.319 11.412 -19.497 1.00 95.94 188 ASP A C 1
ATOM 1496 O O . ASP A 1 188 ? 3.339 10.905 -19.009 1.00 95.94 188 ASP A O 1
ATOM 1500 N N . PRO A 1 189 ? 2.163 11.511 -20.831 1.00 94.69 189 PRO A N 1
ATOM 1501 C CA . PRO A 1 189 ? 3.192 11.087 -21.769 1.00 94.69 189 PRO A CA 1
ATOM 1502 C C . PRO A 1 189 ? 4.570 11.686 -21.466 1.00 94.69 189 PRO A C 1
ATOM 1504 O O . PRO A 1 189 ? 5.584 11.025 -21.682 1.00 94.69 189 PRO A O 1
ATOM 1507 N N . GLN A 1 190 ? 4.659 12.914 -20.945 1.00 94.81 190 GLN A N 1
ATOM 1508 C CA . GLN A 1 190 ? 5.943 13.523 -20.584 1.00 94.81 190 GLN A CA 1
ATOM 1509 C C . GLN A 1 190 ? 6.679 12.728 -19.500 1.00 94.81 190 GLN A C 1
ATOM 1511 O O . GLN A 1 190 ? 7.894 12.541 -19.608 1.00 94.81 190 GLN A O 1
ATOM 1516 N N . VAL A 1 191 ? 5.956 12.192 -18.512 1.00 94.94 191 VAL A N 1
ATOM 1517 C CA . VAL A 1 191 ? 6.529 11.355 -17.445 1.00 94.94 191 VAL A CA 1
ATOM 1518 C C . VAL A 1 191 ? 7.138 10.083 -18.036 1.00 94.94 191 VAL A C 1
ATOM 1520 O O . VAL A 1 191 ? 8.261 9.712 -17.677 1.00 94.94 191 VAL A O 1
ATOM 1523 N N . LEU A 1 192 ? 6.454 9.441 -18.989 1.00 95.62 192 LEU A N 1
ATOM 1524 C CA . LEU A 1 192 ? 6.949 8.236 -19.667 1.00 95.62 192 LEU A CA 1
ATOM 1525 C C . LEU A 1 192 ? 8.199 8.531 -20.509 1.00 95.62 192 LEU A C 1
ATOM 1527 O O . LEU A 1 192 ? 9.211 7.836 -20.374 1.00 95.62 192 LEU A O 1
ATOM 1531 N N . HIS A 1 193 ? 8.183 9.603 -21.304 1.00 94.62 193 HIS A N 1
ATOM 1532 C CA . HIS A 1 193 ? 9.329 10.014 -22.122 1.00 94.62 193 HIS A CA 1
ATOM 1533 C C . HIS A 1 193 ? 10.554 10.391 -21.274 1.00 94.62 193 HIS A C 1
ATOM 1535 O O . HIS A 1 193 ? 11.679 9.975 -21.573 1.00 94.62 193 HIS A O 1
ATOM 1541 N N . GLN A 1 194 ? 10.356 11.150 -20.191 1.00 92.25 194 GLN A N 1
ATOM 1542 C CA . GLN A 1 194 ? 11.433 11.510 -19.267 1.00 92.25 194 GLN A CA 1
ATOM 1543 C C . GLN A 1 194 ? 12.014 10.267 -18.588 1.00 92.25 194 GLN A C 1
ATOM 1545 O O . GLN A 1 194 ? 13.236 10.135 -18.467 1.00 92.25 194 GLN A O 1
ATOM 1550 N N . SER A 1 195 ? 11.155 9.325 -18.201 1.00 92.25 195 SER A N 1
ATOM 1551 C CA . SER A 1 195 ? 11.565 8.064 -17.585 1.00 92.25 195 SER A CA 1
ATOM 1552 C C . SER A 1 195 ? 12.343 7.171 -18.547 1.00 92.25 195 SER A C 1
ATOM 1554 O O . SER A 1 195 ? 13.335 6.561 -18.144 1.00 92.25 195 SER A O 1
ATOM 1556 N N . LEU A 1 196 ? 11.961 7.140 -19.828 1.00 92.62 196 LEU A N 1
ATOM 1557 C CA . LEU A 1 196 ? 12.717 6.456 -20.875 1.00 92.62 196 LEU A CA 1
ATOM 1558 C C . LEU A 1 196 ? 14.122 7.056 -21.015 1.00 92.62 196 LEU A C 1
ATOM 1560 O O . LEU A 1 196 ? 15.114 6.323 -21.028 1.00 92.62 196 LEU A O 1
ATOM 1564 N N . TRP A 1 197 ? 14.227 8.388 -21.057 1.00 91.38 197 TRP A N 1
ATOM 1565 C CA . TRP A 1 197 ? 15.523 9.065 -21.101 1.00 91.38 197 TRP A CA 1
ATOM 1566 C C . TRP A 1 197 ? 16.376 8.750 -19.867 1.00 91.38 197 TRP A C 1
ATOM 1568 O O . TRP A 1 197 ? 17.568 8.460 -19.990 1.00 91.38 197 TRP A O 1
ATOM 1578 N N . GLN A 1 198 ? 15.766 8.736 -18.681 1.00 89.31 198 GLN A N 1
ATOM 1579 C CA . GLN A 1 198 ? 16.433 8.361 -17.438 1.00 89.31 198 GLN A CA 1
ATOM 1580 C C . GLN A 1 198 ? 16.921 6.906 -17.469 1.00 89.31 198 GLN A C 1
ATOM 1582 O O . GLN A 1 198 ? 18.063 6.647 -17.094 1.00 89.31 198 GLN A O 1
ATOM 1587 N N . ALA A 1 199 ? 16.118 5.967 -17.977 1.00 89.50 199 ALA A N 1
ATOM 1588 C CA . ALA A 1 199 ? 16.507 4.567 -18.157 1.00 89.50 199 ALA A CA 1
ATOM 1589 C C . ALA A 1 199 ? 17.719 4.415 -19.095 1.00 89.50 199 ALA A C 1
ATOM 1591 O O . ALA A 1 199 ? 18.682 3.724 -18.749 1.00 89.50 199 ALA A O 1
ATOM 1592 N N . VAL A 1 200 ? 17.723 5.101 -20.244 1.00 90.19 200 VAL A N 1
ATOM 1593 C CA . VAL A 1 200 ? 18.853 5.099 -21.194 1.00 90.19 200 VAL A CA 1
ATOM 1594 C C . VAL A 1 200 ? 20.098 5.736 -20.574 1.00 90.19 200 VAL A C 1
ATOM 1596 O O . VAL A 1 200 ? 21.209 5.212 -20.707 1.00 90.19 200 VAL A O 1
ATOM 1599 N N . TYR A 1 201 ? 19.931 6.849 -19.858 1.00 88.31 201 TYR A N 1
ATOM 1600 C CA . TYR A 1 201 ? 21.017 7.506 -19.139 1.00 88.31 201 TYR A CA 1
ATOM 1601 C C . TYR A 1 201 ? 21.638 6.568 -18.095 1.00 88.31 201 TYR A C 1
ATOM 1603 O O . TYR A 1 201 ? 22.856 6.377 -18.096 1.00 88.31 201 TYR A O 1
ATOM 1611 N N . LEU A 1 202 ? 20.814 5.919 -17.266 1.00 86.88 202 LEU A N 1
ATOM 1612 C CA . LEU A 1 202 ? 21.248 4.933 -16.272 1.00 86.88 202 LEU A CA 1
ATOM 1613 C C . LEU A 1 202 ? 21.969 3.750 -16.911 1.00 86.88 202 LEU A C 1
ATOM 1615 O O . LEU A 1 202 ? 23.049 3.368 -16.459 1.00 86.88 202 LEU A O 1
ATOM 1619 N N . GLN A 1 203 ? 21.426 3.207 -17.998 1.00 88.12 203 GLN A N 1
ATOM 1620 C CA . GLN A 1 203 ? 22.065 2.124 -18.736 1.00 88.12 203 GLN A CA 1
ATOM 1621 C C . GLN A 1 203 ? 23.444 2.533 -19.242 1.00 88.12 203 GLN A C 1
ATOM 1623 O O . GLN A 1 203 ? 24.424 1.819 -19.021 1.00 88.12 203 GLN A O 1
ATOM 1628 N N . ARG A 1 204 ? 23.555 3.707 -19.874 1.00 87.50 204 ARG A N 1
ATOM 1629 C CA . ARG A 1 204 ? 24.846 4.228 -20.327 1.00 87.50 204 ARG A CA 1
ATOM 1630 C C . ARG A 1 204 ? 25.814 4.348 -19.156 1.00 87.50 204 ARG A C 1
ATOM 1632 O O . ARG A 1 204 ? 26.970 3.962 -19.303 1.00 87.50 204 ARG A O 1
ATOM 1639 N N . MET A 1 205 ? 25.367 4.844 -18.002 1.00 82.25 205 MET A N 1
ATOM 1640 C CA . MET A 1 205 ? 26.209 4.951 -16.810 1.00 82.25 205 MET A CA 1
ATOM 1641 C C . MET A 1 205 ? 26.748 3.601 -16.344 1.00 82.25 205 MET A C 1
ATOM 1643 O O . MET A 1 205 ? 27.942 3.491 -16.094 1.00 82.25 205 MET A O 1
ATOM 1647 N N . VAL A 1 206 ? 25.883 2.593 -16.251 1.00 80.19 206 VAL A N 1
ATOM 1648 C CA . VAL A 1 206 ? 26.219 1.255 -15.746 1.00 80.19 206 VAL A CA 1
ATOM 1649 C C . VAL A 1 206 ? 27.053 0.441 -16.745 1.00 80.19 206 VAL A C 1
ATOM 1651 O O . VAL A 1 206 ? 27.834 -0.421 -16.354 1.00 80.19 206 VAL A O 1
ATOM 1654 N N . VAL A 1 207 ? 26.897 0.676 -18.049 1.00 80.88 207 VAL A N 1
ATOM 1655 C CA . VAL A 1 207 ? 27.677 -0.014 -19.093 1.00 80.88 207 VAL A CA 1
ATOM 1656 C C . VAL A 1 207 ? 29.048 0.631 -19.292 1.00 80.88 207 VAL A C 1
ATOM 1658 O O . VAL A 1 207 ? 30.019 -0.068 -19.562 1.00 80.88 207 VAL A O 1
ATOM 1661 N N . THR A 1 208 ? 29.140 1.958 -19.170 1.00 82.44 208 THR A N 1
ATOM 1662 C CA . THR A 1 208 ? 30.396 2.699 -19.390 1.00 82.44 208 THR A CA 1
ATOM 1663 C C . THR A 1 208 ? 31.212 2.908 -18.115 1.00 82.44 208 THR A C 1
ATOM 1665 O O . THR A 1 208 ? 32.332 3.420 -18.192 1.00 82.44 208 THR A O 1
ATOM 1668 N N . SER A 1 209 ? 30.681 2.530 -16.945 1.00 75.81 209 SER A N 1
ATOM 1669 C CA . SER A 1 209 ? 31.399 2.632 -15.677 1.00 75.81 209 SER A CA 1
ATOM 1670 C C . SER A 1 209 ? 32.670 1.787 -15.712 1.00 75.81 209 SER A C 1
ATOM 1672 O O . SER A 1 209 ? 32.616 0.575 -15.907 1.00 75.81 209 SER A O 1
ATOM 1674 N N . ARG A 1 210 ? 33.812 2.440 -15.498 1.00 73.38 210 ARG A N 1
ATOM 1675 C CA . ARG A 1 210 ? 35.077 1.784 -15.136 1.00 73.38 210 ARG A CA 1
ATOM 1676 C C . ARG A 1 210 ? 35.022 1.395 -13.650 1.00 73.38 210 ARG A C 1
ATOM 1678 O O . ARG A 1 210 ? 34.154 1.908 -12.949 1.00 73.38 210 ARG A O 1
ATOM 1685 N N . ASP A 1 211 ? 35.962 0.589 -13.158 1.00 67.94 211 ASP A N 1
ATOM 1686 C CA . ASP A 1 211 ? 36.014 0.078 -11.765 1.00 67.94 211 ASP A CA 1
ATOM 1687 C C . ASP A 1 211 ? 36.103 1.152 -10.648 1.00 67.94 211 ASP A C 1
ATOM 1689 O O . ASP A 1 211 ? 36.246 0.824 -9.474 1.00 67.94 211 ASP A O 1
ATOM 1693 N N . ASN A 1 212 ? 35.979 2.440 -10.982 1.00 62.91 212 ASN A N 1
ATOM 1694 C CA . ASN A 1 212 ? 35.923 3.541 -10.029 1.00 62.91 212 ASN A CA 1
ATOM 1695 C C . ASN A 1 212 ? 34.473 3.998 -9.826 1.00 62.91 212 ASN A C 1
ATOM 1697 O O . ASN A 1 212 ? 33.771 4.359 -10.776 1.00 62.91 212 ASN A O 1
ATOM 1701 N N . SER A 1 213 ? 34.044 4.057 -8.567 1.00 62.62 213 SER A N 1
ATOM 1702 C CA . SER A 1 213 ? 32.751 4.607 -8.169 1.00 62.62 213 SER A CA 1
ATOM 1703 C C . SER A 1 213 ? 32.659 6.088 -8.566 1.00 62.62 213 SER A C 1
ATOM 1705 O O . SER A 1 213 ? 33.312 6.943 -7.968 1.00 62.62 213 SER A O 1
ATOM 1707 N N . ASN A 1 214 ? 31.858 6.408 -9.589 1.00 62.00 214 ASN A N 1
ATOM 1708 C CA . ASN A 1 214 ? 31.645 7.781 -10.068 1.00 62.00 214 ASN A CA 1
ATOM 1709 C C . ASN A 1 214 ? 30.729 8.571 -9.110 1.00 62.00 214 ASN A C 1
ATOM 1711 O O . ASN A 1 214 ? 29.613 8.944 -9.475 1.00 62.00 214 ASN A O 1
ATOM 1715 N N . LEU A 1 215 ? 31.208 8.834 -7.888 1.00 64.81 215 LEU A N 1
ATOM 1716 C CA . LEU A 1 215 ? 30.518 9.647 -6.875 1.00 64.81 215 LEU A CA 1
ATOM 1717 C C . LEU A 1 215 ? 30.326 11.110 -7.301 1.00 64.81 215 LEU A C 1
ATOM 1719 O O . LEU A 1 215 ? 29.523 11.807 -6.698 1.00 64.81 215 LEU A O 1
ATOM 1723 N N . SER A 1 216 ? 30.994 11.574 -8.362 1.00 60.62 216 SER A N 1
ATOM 1724 C CA . SER A 1 216 ? 30.881 12.947 -8.888 1.00 60.62 216 SER A CA 1
ATOM 1725 C C . SER A 1 216 ? 29.480 13.340 -9.372 1.00 60.62 216 SER A C 1
ATOM 1727 O O . SER A 1 216 ? 29.249 14.494 -9.716 1.00 60.62 216 SER A O 1
ATOM 1729 N N . LYS A 1 217 ? 28.550 12.383 -9.439 1.00 67.69 217 LYS A N 1
ATOM 1730 C CA . LYS A 1 217 ? 27.143 12.604 -9.802 1.00 67.69 217 LYS A CA 1
ATOM 1731 C C . LYS A 1 217 ? 26.231 12.793 -8.594 1.00 67.69 217 LYS A C 1
ATOM 1733 O O . LYS A 1 217 ? 25.054 13.097 -8.779 1.00 67.69 217 LYS A O 1
ATOM 1738 N N . LEU A 1 218 ? 26.766 12.584 -7.394 1.00 78.62 218 LEU A N 1
ATOM 1739 C CA . LEU A 1 218 ? 26.109 12.934 -6.150 1.00 78.62 218 LEU A CA 1
ATOM 1740 C C . LEU A 1 218 ? 26.284 14.427 -5.907 1.00 78.62 218 LEU A C 1
ATOM 1742 O O . LEU A 1 218 ? 27.338 14.993 -6.195 1.00 78.62 218 LEU A O 1
ATOM 1746 N N . ILE A 1 219 ? 25.240 15.059 -5.395 1.00 82.44 219 ILE A N 1
ATOM 1747 C CA . ILE A 1 219 ? 25.232 16.488 -5.112 1.00 82.44 219 ILE A CA 1
ATOM 1748 C C . ILE A 1 219 ? 25.093 16.649 -3.608 1.00 82.44 219 ILE A C 1
ATOM 1750 O O . ILE A 1 219 ? 24.122 16.175 -3.025 1.00 82.44 219 ILE A O 1
ATOM 1754 N N . SER A 1 220 ? 26.072 17.296 -2.982 1.00 84.75 220 SER A N 1
ATOM 1755 C CA . SER A 1 220 ? 26.016 17.632 -1.562 1.00 84.75 220 SER A CA 1
ATOM 1756 C C . SER A 1 220 ? 25.373 19.005 -1.399 1.00 84.75 220 SER A C 1
ATOM 1758 O O . SER A 1 220 ? 25.844 19.970 -1.995 1.00 84.75 220 SER A O 1
ATOM 1760 N N . SER A 1 221 ? 24.290 19.092 -0.633 1.00 83.38 221 SER A N 1
ATOM 1761 C CA . SER A 1 221 ? 23.549 20.339 -0.417 1.00 83.38 221 SER A CA 1
ATOM 1762 C C . SER A 1 221 ? 22.872 20.332 0.958 1.00 83.38 221 SER A C 1
ATOM 1764 O O . SER A 1 221 ? 22.347 19.281 1.350 1.00 83.38 221 SER A O 1
ATOM 1766 N N . PRO A 1 222 ? 22.861 21.461 1.692 1.00 82.81 222 PRO A N 1
ATOM 1767 C CA . PRO A 1 222 ? 22.072 21.597 2.917 1.00 82.81 222 PRO A CA 1
ATOM 1768 C C . PRO A 1 222 ? 20.563 21.630 2.629 1.00 82.81 222 PRO A C 1
ATOM 1770 O O . PRO A 1 222 ? 19.764 21.211 3.464 1.00 82.81 222 PRO A O 1
ATOM 1773 N N . GLU A 1 223 ? 20.171 22.037 1.419 1.00 81.12 223 GLU A N 1
ATOM 1774 C CA . GLU A 1 223 ? 18.776 22.100 0.984 1.00 81.12 223 GLU A CA 1
ATOM 1775 C C . GLU A 1 223 ? 18.452 21.028 -0.065 1.00 81.12 223 GLU A C 1
ATOM 1777 O O . GLU A 1 223 ? 19.315 20.683 -0.889 1.00 81.12 223 GLU A O 1
ATOM 1782 N N . PRO A 1 224 ? 17.216 20.491 -0.064 1.00 74.44 224 PRO A N 1
ATOM 1783 C CA . PRO A 1 224 ? 16.749 19.657 -1.150 1.00 74.44 224 PRO A CA 1
ATOM 1784 C C . PRO A 1 224 ? 16.658 20.467 -2.459 1.00 74.44 224 PRO A C 1
ATOM 1786 O O . PRO A 1 224 ? 16.483 21.684 -2.445 1.00 74.44 224 PRO A O 1
ATOM 1789 N N . PRO A 1 225 ? 16.739 19.798 -3.610 1.00 72.56 225 PRO A N 1
ATOM 1790 C CA . PRO A 1 225 ? 16.595 20.420 -4.927 1.00 72.56 225 PRO A CA 1
ATOM 1791 C C . PRO A 1 225 ? 15.177 20.931 -5.176 1.00 72.56 225 PRO A C 1
ATOM 1793 O O . PRO A 1 225 ? 14.227 20.508 -4.519 1.00 72.56 225 PRO A O 1
ATOM 1796 N N . THR A 1 226 ? 15.037 21.834 -6.146 1.00 71.00 226 THR A N 1
ATOM 1797 C CA . THR A 1 226 ? 13.759 22.475 -6.480 1.00 71.00 226 THR A CA 1
ATOM 1798 C C . THR A 1 226 ? 12.695 21.471 -6.936 1.00 71.00 226 THR A C 1
ATOM 1800 O O . THR A 1 226 ? 13.001 20.408 -7.479 1.00 71.00 226 THR A O 1
ATOM 1803 N N . THR A 1 227 ? 11.426 21.846 -6.749 1.00 59.41 227 THR A N 1
ATOM 1804 C CA . THR A 1 227 ? 10.230 21.015 -6.975 1.00 59.41 227 THR A CA 1
ATOM 1805 C C . THR A 1 227 ? 10.152 20.393 -8.374 1.00 59.41 227 THR A C 1
ATOM 1807 O O . THR A 1 227 ? 9.592 19.314 -8.533 1.00 59.41 227 THR A O 1
ATOM 1810 N N . ASP A 1 228 ? 10.763 21.029 -9.376 1.00 57.31 228 ASP A N 1
ATOM 1811 C CA . ASP A 1 228 ? 10.726 20.594 -10.779 1.00 57.31 228 ASP A CA 1
ATOM 1812 C C . ASP A 1 228 ? 11.554 19.323 -11.064 1.00 57.31 228 ASP A C 1
ATOM 1814 O O . ASP A 1 228 ? 11.480 18.758 -12.156 1.00 57.31 228 ASP A O 1
ATOM 1818 N N . CYS A 1 229 ? 12.380 18.857 -10.118 1.00 59.44 229 CYS A N 1
ATOM 1819 C CA . CYS A 1 229 ? 13.155 17.622 -10.254 1.00 59.44 229 CYS A CA 1
ATOM 1820 C C . CYS A 1 229 ? 13.256 16.883 -8.910 1.00 59.44 229 CYS A C 1
ATOM 1822 O O . CYS A 1 229 ? 14.072 17.280 -8.076 1.00 59.44 229 CYS A O 1
ATOM 1824 N N . PRO A 1 230 ? 12.540 15.760 -8.708 1.00 69.06 230 PRO A N 1
ATOM 1825 C CA . PRO A 1 230 ? 12.677 14.975 -7.488 1.00 69.06 230 PRO A CA 1
ATOM 1826 C C . PRO A 1 230 ? 14.068 14.338 -7.458 1.00 69.06 230 PRO A C 1
ATOM 1828 O O . PRO A 1 230 ? 14.396 13.472 -8.272 1.00 69.06 230 PRO A O 1
ATOM 1831 N N . TRP A 1 231 ? 14.930 14.803 -6.555 1.00 84.19 231 TRP A N 1
ATOM 1832 C CA . TRP A 1 231 ? 16.169 14.096 -6.240 1.00 84.19 231 TRP A CA 1
ATOM 1833 C C . TRP A 1 231 ? 15.963 13.306 -4.956 1.00 84.19 231 TRP A C 1
ATOM 1835 O O . TRP A 1 231 ? 15.172 13.663 -4.085 1.00 84.19 231 TRP A O 1
ATOM 1845 N N . PHE A 1 232 ? 16.729 12.236 -4.836 1.00 86.88 232 PHE A N 1
ATOM 1846 C CA . PHE A 1 232 ? 16.636 11.273 -3.757 1.00 86.88 232 PHE A CA 1
ATOM 1847 C C . PHE A 1 232 ? 17.828 11.463 -2.832 1.00 86.88 232 PHE A C 1
ATOM 1849 O O . PHE A 1 232 ? 18.962 11.580 -3.307 1.00 86.88 232 PHE A O 1
ATOM 1856 N N . ARG A 1 233 ? 17.596 11.497 -1.516 1.00 86.94 233 ARG A N 1
ATOM 1857 C CA . ARG A 1 233 ? 18.713 11.399 -0.569 1.00 86.94 233 ARG A CA 1
ATOM 1858 C C . ARG A 1 233 ? 19.342 10.022 -0.693 1.00 86.94 233 ARG A C 1
ATOM 1860 O O . ARG A 1 233 ? 18.647 9.027 -0.882 1.00 86.94 233 ARG A O 1
ATOM 1867 N N . VAL A 1 234 ? 20.657 9.970 -0.571 1.00 87.06 234 VAL A N 1
ATOM 1868 C CA . VAL A 1 234 ? 21.401 8.716 -0.647 1.00 87.06 234 VAL A CA 1
ATOM 1869 C C . VAL A 1 234 ? 21.370 8.034 0.723 1.00 87.06 234 VAL A C 1
ATOM 1871 O O . VAL A 1 234 ? 21.724 8.676 1.711 1.00 87.06 234 VAL A O 1
ATOM 1874 N N . PRO A 1 235 ? 20.977 6.755 0.826 1.00 84.81 235 PRO A N 1
ATOM 1875 C CA . PRO A 1 235 ? 21.102 6.001 2.072 1.00 84.81 235 PRO A CA 1
ATOM 1876 C C . PRO A 1 235 ? 22.566 5.904 2.526 1.00 84.81 235 PRO A C 1
ATOM 1878 O O . PRO A 1 235 ? 23.456 5.680 1.705 1.00 84.81 235 PRO A O 1
ATOM 1881 N N . ILE A 1 236 ? 22.823 6.055 3.828 1.00 82.50 236 ILE A N 1
ATOM 1882 C CA . ILE A 1 236 ? 24.170 5.904 4.424 1.00 82.50 236 ILE A CA 1
ATOM 1883 C C . ILE A 1 236 ? 24.325 4.639 5.259 1.00 82.50 236 ILE A C 1
ATOM 1885 O O . ILE A 1 236 ? 25.449 4.270 5.600 1.00 82.50 236 ILE A O 1
ATOM 1889 N N . LYS A 1 237 ? 23.217 3.980 5.594 1.00 80.56 237 LYS A N 1
ATOM 1890 C CA . LYS A 1 237 ? 23.212 2.766 6.400 1.00 80.56 237 LYS A CA 1
ATOM 1891 C C . LYS A 1 237 ? 22.567 1.621 5.634 1.00 80.56 237 LYS A C 1
ATOM 1893 O O . LYS A 1 237 ? 21.547 1.805 4.976 1.00 80.56 237 LYS A O 1
ATOM 1898 N N . ASP A 1 238 ? 23.168 0.445 5.755 1.00 81.19 238 ASP A N 1
ATOM 1899 C CA . ASP A 1 238 ? 22.584 -0.822 5.321 1.00 81.19 238 ASP A CA 1
ATOM 1900 C C . ASP A 1 238 ? 21.876 -1.450 6.531 1.00 81.19 238 ASP A C 1
ATOM 1902 O O . ASP A 1 238 ? 22.486 -2.156 7.336 1.00 81.19 238 ASP A O 1
ATOM 1906 N N . GLU A 1 239 ? 20.612 -1.072 6.733 1.00 82.69 239 GLU A N 1
ATOM 1907 C CA . GLU A 1 239 ? 19.797 -1.471 7.884 1.00 82.69 239 GLU A CA 1
ATOM 1908 C C . GLU A 1 239 ? 18.489 -2.118 7.421 1.00 82.69 239 GLU A C 1
ATOM 1910 O O . GLU A 1 239 ? 17.844 -1.676 6.472 1.00 82.69 239 GLU A O 1
ATOM 1915 N N . THR A 1 240 ? 18.070 -3.171 8.124 1.00 85.62 240 THR A N 1
ATOM 1916 C CA . THR A 1 240 ? 16.729 -3.742 7.966 1.00 85.62 240 THR A CA 1
ATOM 1917 C C . THR A 1 240 ? 15.763 -2.981 8.863 1.00 85.62 240 THR A C 1
ATOM 1919 O O . THR A 1 240 ? 15.947 -2.955 10.079 1.00 85.62 240 THR A O 1
ATOM 1922 N N . LEU A 1 241 ? 14.735 -2.380 8.265 1.00 89.38 241 LEU A N 1
ATOM 1923 C CA . LEU A 1 241 ? 13.719 -1.603 8.971 1.00 89.38 241 LEU A CA 1
ATOM 1924 C C . LEU A 1 241 ? 12.423 -2.409 9.106 1.00 89.38 241 LEU A C 1
ATOM 1926 O O . LEU A 1 241 ? 12.037 -3.143 8.198 1.00 89.38 241 LEU A O 1
ATOM 1930 N N . SER A 1 242 ? 11.745 -2.259 10.240 1.00 90.75 242 SER A N 1
ATOM 1931 C CA . SER A 1 242 ? 10.442 -2.870 10.508 1.00 90.75 242 SER A CA 1
ATOM 1932 C C . SER A 1 242 ? 9.630 -1.964 11.422 1.00 90.75 242 SER A C 1
ATOM 1934 O O . SER A 1 242 ? 10.181 -1.425 12.380 1.00 90.75 242 SER A O 1
ATOM 1936 N N . GLY A 1 243 ? 8.335 -1.841 11.164 1.00 91.56 243 GLY A N 1
ATOM 1937 C CA . GLY A 1 243 ? 7.433 -1.016 11.959 1.00 91.56 243 GLY A CA 1
ATOM 1938 C C . GLY A 1 243 ? 6.149 -0.725 11.198 1.00 91.56 243 GLY A C 1
ATOM 1939 O O . GLY A 1 243 ? 5.957 -1.211 10.080 1.00 91.56 243 GLY A O 1
ATOM 1940 N N . LEU A 1 244 ? 5.279 0.074 11.807 1.00 91.88 244 LEU A N 1
ATOM 1941 C CA . LEU A 1 244 ? 4.130 0.652 11.109 1.00 91.88 244 LEU A CA 1
ATOM 1942 C C . LEU A 1 244 ? 4.589 1.738 10.115 1.00 91.88 244 LEU A C 1
ATOM 1944 O O . LEU A 1 244 ? 5.681 2.280 10.285 1.00 91.88 244 LEU A O 1
ATOM 1948 N N . PRO A 1 245 ? 3.774 2.100 9.106 1.00 92.88 245 PRO A N 1
ATOM 1949 C CA . PRO A 1 245 ? 4.141 3.081 8.076 1.00 92.88 245 PRO A CA 1
ATOM 1950 C C . PRO A 1 245 ? 4.758 4.379 8.617 1.00 92.88 245 PRO A C 1
ATOM 1952 O O . PRO A 1 245 ? 5.878 4.716 8.244 1.00 92.88 245 PRO A O 1
ATOM 1955 N N . THR A 1 246 ? 4.125 5.035 9.597 1.00 91.88 246 THR A N 1
ATOM 1956 C CA . THR A 1 246 ? 4.693 6.248 10.225 1.00 91.88 246 THR A CA 1
ATOM 1957 C C . THR A 1 246 ? 6.063 6.012 10.883 1.00 91.88 246 THR A C 1
ATOM 1959 O O . THR A 1 246 ? 6.939 6.880 10.861 1.00 91.88 246 THR A O 1
ATOM 1962 N N . GLU A 1 247 ? 6.283 4.845 11.494 1.00 92.88 247 GLU A N 1
ATOM 1963 C CA . GLU A 1 247 ? 7.579 4.508 12.093 1.00 92.88 247 GLU A CA 1
ATOM 1964 C C . GLU A 1 247 ? 8.634 4.262 11.015 1.00 92.88 247 GLU A C 1
ATOM 1966 O O . GLU A 1 247 ? 9.767 4.725 11.153 1.00 92.88 247 GLU A O 1
ATOM 1971 N N . LEU A 1 248 ? 8.256 3.579 9.930 1.00 92.12 248 LEU A N 1
ATOM 1972 C CA . LEU A 1 248 ? 9.114 3.340 8.774 1.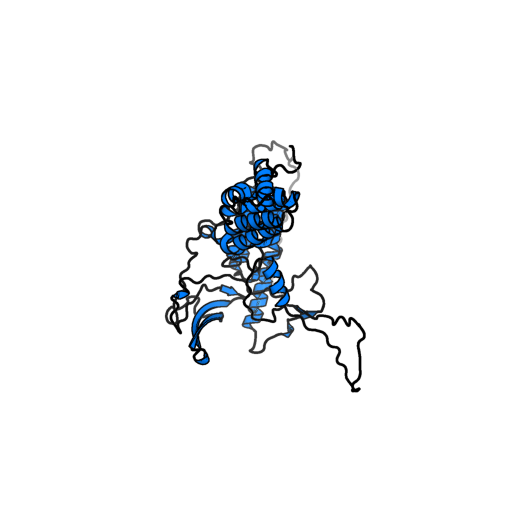00 92.12 248 LEU A CA 1
ATOM 1973 C C . LEU A 1 248 ? 9.524 4.647 8.102 1.00 92.12 248 LEU A C 1
ATOM 1975 O O . LEU A 1 248 ? 10.705 4.805 7.813 1.00 92.12 248 LEU A O 1
ATOM 1979 N N . ASP A 1 249 ? 8.612 5.605 7.932 1.00 90.75 249 ASP A N 1
ATOM 1980 C CA . ASP A 1 249 ? 8.938 6.934 7.401 1.00 90.75 249 ASP A CA 1
ATOM 1981 C C . ASP A 1 249 ? 10.008 7.624 8.255 1.00 90.75 249 ASP A C 1
ATOM 1983 O O . ASP A 1 249 ? 10.972 8.200 7.737 1.00 90.75 249 ASP A O 1
ATOM 1987 N N . ARG A 1 250 ? 9.883 7.543 9.585 1.00 91.56 250 ARG A N 1
ATOM 1988 C CA . ARG A 1 250 ? 10.887 8.092 10.502 1.00 91.56 250 ARG A CA 1
ATOM 1989 C C . ARG A 1 250 ? 12.227 7.367 10.360 1.00 91.56 250 ARG A C 1
ATOM 1991 O O . ARG A 1 250 ? 13.252 8.028 10.201 1.00 91.56 250 ARG A O 1
ATOM 1998 N N . TYR A 1 251 ? 12.227 6.035 10.386 1.00 90.75 251 TYR A N 1
ATOM 1999 C CA . TYR A 1 251 ? 13.450 5.239 10.273 1.00 90.75 251 TYR A CA 1
ATOM 2000 C C . TYR A 1 251 ? 14.158 5.428 8.929 1.00 90.75 251 TYR A C 1
ATOM 2002 O O . TYR A 1 251 ? 15.379 5.561 8.892 1.00 90.75 251 TYR A O 1
ATOM 2010 N N . LEU A 1 252 ? 13.405 5.490 7.829 1.00 87.25 252 LEU A N 1
ATOM 2011 C CA . LEU A 1 252 ? 13.937 5.784 6.502 1.00 87.25 252 LEU A CA 1
ATOM 2012 C C . LEU A 1 252 ? 14.622 7.144 6.511 1.00 87.25 252 LEU A C 1
ATOM 2014 O O . LEU A 1 252 ? 15.780 7.239 6.123 1.00 87.25 252 LEU A O 1
ATOM 2018 N N . ASN A 1 253 ? 13.971 8.180 7.043 1.00 85.62 253 ASN A N 1
ATOM 2019 C CA . ASN A 1 253 ? 14.570 9.510 7.131 1.00 85.62 253 ASN A CA 1
ATOM 2020 C C . ASN A 1 253 ? 15.868 9.550 7.956 1.00 85.62 253 ASN A C 1
ATOM 2022 O O . ASN A 1 253 ? 16.779 10.296 7.604 1.00 85.62 253 ASN A O 1
ATOM 2026 N N . GLU A 1 254 ? 15.979 8.736 9.007 1.00 85.94 254 GLU A N 1
ATOM 2027 C CA . GLU A 1 254 ? 17.195 8.587 9.825 1.00 85.94 254 GLU A CA 1
ATOM 2028 C C . GLU A 1 254 ? 18.315 7.779 9.134 1.00 85.94 254 GLU A C 1
ATOM 2030 O O . GLU A 1 254 ? 19.485 7.894 9.510 1.00 85.94 254 GLU A O 1
ATOM 2035 N N . SER A 1 255 ? 17.973 6.963 8.134 1.00 85.06 255 SER A N 1
ATOM 2036 C CA . SER A 1 255 ? 18.902 6.143 7.337 1.00 85.06 255 SER A CA 1
ATOM 2037 C C . SER A 1 255 ? 19.531 6.915 6.161 1.00 85.06 255 SER A C 1
ATOM 2039 O O . SER A 1 255 ? 20.572 6.518 5.622 1.00 85.06 255 SER A O 1
ATOM 2041 N N . LEU A 1 256 ? 18.935 8.046 5.776 1.00 84.31 256 LEU A N 1
ATOM 2042 C CA . LEU A 1 256 ? 19.387 8.896 4.674 1.00 84.31 256 LEU A CA 1
ATOM 2043 C C . LEU A 1 256 ? 20.585 9.772 5.073 1.00 84.31 256 LEU A C 1
ATOM 2045 O O . LEU A 1 256 ? 20.751 10.167 6.224 1.00 84.31 256 LEU A O 1
ATOM 2049 N N . SER A 1 257 ? 21.444 10.089 4.103 1.00 79.44 257 SER A N 1
ATOM 2050 C CA . SER A 1 257 ? 22.697 10.818 4.317 1.00 79.44 257 SER A CA 1
ATOM 2051 C C . SER A 1 257 ? 22.488 12.171 4.990 1.00 79.44 257 SER A C 1
ATOM 2053 O O . SER A 1 257 ? 21.801 13.017 4.425 1.00 79.44 257 SER A O 1
ATOM 2055 N N . SER A 1 258 ? 23.166 12.418 6.110 1.00 80.31 258 SER A N 1
ATOM 2056 C CA . SER A 1 258 ? 23.380 13.763 6.649 1.00 80.31 258 SER A CA 1
ATOM 2057 C C . SER A 1 258 ? 24.743 13.836 7.333 1.00 80.31 258 SER A C 1
ATOM 2059 O O . SER A 1 258 ? 25.049 12.981 8.165 1.00 80.31 258 SER A O 1
ATOM 2061 N N . THR A 1 259 ? 25.549 14.843 7.014 1.00 66.19 259 THR A N 1
ATOM 2062 C CA . THR A 1 259 ? 26.821 15.129 7.688 1.00 66.19 259 THR A CA 1
ATOM 2063 C C . THR A 1 259 ? 26.746 16.456 8.418 1.00 66.19 259 THR A C 1
ATOM 2065 O O . THR A 1 259 ? 26.197 17.425 7.901 1.00 66.19 259 THR A O 1
ATOM 2068 N N . VAL A 1 260 ? 27.322 16.502 9.614 1.00 67.50 260 VAL A N 1
ATOM 2069 C CA . VAL A 1 260 ? 27.455 17.728 10.399 1.00 67.50 260 VAL A CA 1
ATOM 2070 C C . VAL A 1 260 ? 28.603 18.548 9.814 1.00 67.50 260 VAL A C 1
ATOM 2072 O O . VAL A 1 260 ? 29.730 18.057 9.750 1.00 67.50 260 VAL A O 1
ATOM 2075 N N . SER A 1 261 ? 28.335 19.782 9.393 1.00 60.06 261 SER A N 1
ATOM 2076 C CA . SER A 1 261 ? 29.390 20.726 9.012 1.00 60.06 261 SER A CA 1
ATOM 2077 C C . SER A 1 261 ? 30.138 21.168 10.270 1.00 60.06 261 SER A C 1
ATOM 2079 O O . SER A 1 261 ? 29.716 22.101 10.948 1.00 60.06 261 SER A O 1
ATOM 2081 N N . ALA A 1 262 ? 31.224 20.487 10.632 1.00 51.56 262 ALA A N 1
ATOM 2082 C CA . ALA A 1 262 ? 32.191 21.067 11.556 1.00 51.56 262 ALA A CA 1
ATOM 2083 C C . ALA A 1 262 ? 33.065 22.040 10.752 1.00 51.56 262 ALA A C 1
ATOM 2085 O O . ALA A 1 262 ? 33.730 21.629 9.799 1.00 51.56 262 ALA A O 1
ATOM 2086 N N . LEU A 1 263 ? 33.029 23.329 11.099 1.00 47.47 263 LEU A N 1
ATOM 2087 C CA . LEU A 1 263 ? 34.026 24.289 10.622 1.00 47.47 263 LEU A CA 1
ATOM 2088 C C . LEU A 1 263 ? 35.422 23.753 11.003 1.00 47.47 263 LEU A C 1
ATOM 2090 O O . LEU A 1 263 ? 35.584 23.267 12.123 1.00 47.47 263 LEU A O 1
ATOM 2094 N N . PRO A 1 264 ? 36.421 23.785 10.105 1.00 44.84 264 PRO A N 1
ATOM 2095 C CA . PRO A 1 264 ? 37.777 23.424 10.478 1.00 44.84 264 PRO A CA 1
ATOM 2096 C C . PRO A 1 264 ? 38.363 24.559 11.323 1.00 44.84 264 PRO A C 1
ATOM 2098 O O . PRO A 1 264 ? 38.830 25.557 10.777 1.00 44.84 264 PRO A O 1
ATOM 2101 N N . ASP A 1 265 ? 38.337 24.408 12.646 1.00 41.88 265 ASP A N 1
ATOM 2102 C CA . ASP A 1 265 ? 39.188 25.203 13.529 1.00 41.88 265 ASP A CA 1
ATOM 2103 C C . ASP A 1 265 ? 40.630 24.724 13.333 1.00 41.88 265 ASP A C 1
ATOM 2105 O O . ASP A 1 265 ? 41.034 23.664 13.814 1.00 41.88 265 ASP A O 1
ATOM 2109 N N . ASN A 1 266 ? 41.395 25.495 12.562 1.00 46.19 266 ASN A N 1
ATOM 2110 C CA . ASN A 1 266 ? 42.838 25.523 12.736 1.00 46.19 266 ASN A CA 1
ATOM 2111 C C . ASN A 1 266 ? 43.165 26.404 13.947 1.00 46.19 266 ASN A C 1
ATOM 2113 O O . ASN A 1 266 ? 42.606 27.490 14.096 1.00 46.19 266 ASN A O 1
ATOM 2117 N N . ASP A 1 267 ? 44.156 25.918 14.689 1.00 40.25 267 ASP A N 1
ATOM 2118 C CA . ASP A 1 267 ? 44.970 26.555 15.725 1.00 40.25 267 ASP A CA 1
ATOM 2119 C C . ASP A 1 267 ? 44.441 26.502 17.171 1.00 40.25 267 ASP A C 1
ATOM 2121 O O . ASP A 1 267 ? 43.561 27.245 17.593 1.00 40.25 267 ASP A O 1
ATOM 2125 N N . ASP A 1 268 ? 45.058 25.578 17.921 1.00 43.41 268 ASP A N 1
ATOM 2126 C CA . ASP A 1 268 ? 45.567 25.721 19.290 1.00 43.41 268 ASP A CA 1
ATOM 2127 C C . ASP A 1 268 ? 44.934 26.815 20.168 1.00 43.41 268 ASP A C 1
ATOM 2129 O O . ASP A 1 268 ? 45.198 27.992 19.951 1.00 43.41 268 ASP A O 1
ATOM 2133 N N . ILE A 1 269 ? 44.240 26.421 21.248 1.00 37.66 269 ILE A N 1
ATOM 2134 C CA . ILE A 1 269 ? 44.334 27.018 22.600 1.00 37.66 269 ILE A CA 1
ATOM 2135 C C . ILE A 1 269 ? 43.653 26.088 23.632 1.00 37.66 269 ILE A C 1
ATOM 2137 O O . ILE A 1 269 ? 42.662 25.416 23.363 1.00 37.66 269 ILE A O 1
ATOM 2141 N N . GLU A 1 270 ? 44.273 26.050 24.810 1.00 33.31 270 GLU A N 1
ATOM 2142 C CA . GLU A 1 270 ? 44.122 25.159 25.963 1.00 33.31 270 GLU A CA 1
ATOM 2143 C C . GLU A 1 270 ? 42.751 25.125 26.679 1.00 33.31 270 GLU A C 1
ATOM 2145 O O . GLU A 1 270 ? 41.911 26.017 26.570 1.00 33.31 270 GLU A O 1
ATOM 2150 N N . GLU A 1 271 ? 42.596 24.075 27.497 1.00 40.69 271 GLU A N 1
ATOM 2151 C CA . GLU A 1 271 ? 41.571 23.853 28.526 1.00 40.69 271 GLU A CA 1
ATOM 2152 C C . GLU A 1 271 ? 41.153 25.103 29.325 1.00 40.69 271 GLU A C 1
ATOM 2154 O O . GLU A 1 271 ? 41.993 25.792 29.898 1.00 40.69 271 GLU A O 1
ATOM 2159 N N . SER A 1 272 ? 39.838 25.277 29.538 1.00 30.16 272 SER A N 1
ATOM 2160 C CA . SER A 1 272 ? 39.225 25.412 30.878 1.00 30.16 272 SER A CA 1
ATOM 2161 C C . SER A 1 272 ? 37.727 25.759 30.802 1.00 30.16 272 SER A C 1
ATOM 2163 O O . SER A 1 272 ? 37.337 26.758 30.212 1.00 30.16 272 SER A O 1
ATOM 2165 N N . GLY A 1 273 ? 36.901 24.983 31.513 1.00 31.67 273 GLY A N 1
ATOM 2166 C CA . GLY A 1 273 ? 35.836 25.535 32.362 1.00 31.67 273 GLY A CA 1
ATOM 2167 C C . GLY A 1 273 ? 34.509 26.018 31.746 1.00 31.67 273 GLY A C 1
ATOM 2168 O O . GLY A 1 273 ? 34.401 27.120 31.237 1.00 31.67 273 GLY A O 1
ATOM 2169 N N . LYS A 1 274 ? 33.447 25.262 32.067 1.00 32.28 274 LYS A N 1
ATOM 2170 C CA . LYS A 1 274 ? 32.055 25.698 32.342 1.00 32.28 274 LYS A CA 1
ATOM 2171 C C . LYS A 1 274 ? 31.260 26.435 31.243 1.00 32.28 274 LYS A C 1
ATOM 2173 O O . LYS A 1 274 ? 31.353 27.639 31.068 1.00 32.28 274 LYS A O 1
ATOM 2178 N N . ALA A 1 275 ? 30.307 25.672 30.698 1.00 42.06 275 ALA A N 1
ATOM 2179 C CA . ALA A 1 275 ? 28.937 26.035 30.319 1.00 42.06 275 ALA A CA 1
ATOM 2180 C C . ALA A 1 275 ? 28.665 27.472 29.837 1.00 42.06 275 ALA A C 1
ATOM 2182 O O . ALA A 1 275 ? 28.497 28.399 30.627 1.00 42.06 275 ALA A O 1
ATOM 2183 N N . THR A 1 276 ? 28.384 27.590 28.543 1.00 34.72 276 THR A N 1
ATOM 2184 C CA . THR A 1 276 ? 27.396 28.542 28.029 1.00 34.72 276 THR A CA 1
ATOM 2185 C C . THR A 1 276 ? 26.605 27.862 26.918 1.00 34.72 276 THR A C 1
ATOM 2187 O O . THR A 1 276 ? 27.167 27.249 26.016 1.00 34.72 276 THR A O 1
ATOM 2190 N N . GLN A 1 277 ? 25.279 27.914 27.042 1.00 44.25 277 GLN A N 1
ATOM 2191 C CA . GLN A 1 277 ? 24.333 27.535 26.001 1.00 44.25 277 GLN A CA 1
ATOM 2192 C C . GLN A 1 277 ? 24.565 28.437 24.786 1.00 44.25 277 GLN A C 1
ATOM 2194 O O . GLN A 1 277 ? 24.104 29.574 24.752 1.00 44.25 277 GLN A O 1
ATOM 2199 N N . GLY A 1 278 ? 25.301 27.932 23.804 1.00 36.41 278 GLY A N 1
ATOM 2200 C CA . GLY A 1 278 ? 25.283 28.428 22.439 1.00 36.41 278 GLY A CA 1
ATOM 2201 C C . GLY A 1 278 ? 24.780 27.297 21.558 1.00 36.41 278 GLY A C 1
ATOM 2202 O O . GLY A 1 278 ? 25.488 26.309 21.380 1.00 36.41 278 GLY A O 1
ATOM 2203 N N . ASN A 1 279 ? 23.557 27.415 21.038 1.00 40.97 279 ASN A N 1
ATOM 2204 C CA . ASN A 1 279 ? 23.107 26.603 19.910 1.00 40.97 279 ASN A CA 1
ATOM 2205 C C . ASN A 1 279 ? 23.964 26.998 18.698 1.00 40.97 279 ASN A C 1
ATOM 2207 O O . ASN A 1 279 ? 23.582 27.861 17.913 1.00 40.97 279 ASN A O 1
ATOM 2211 N N . PHE A 1 280 ? 25.143 26.397 18.551 1.00 47.50 280 PHE A N 1
ATOM 2212 C CA . PHE A 1 280 ? 25.749 26.273 17.234 1.00 47.50 280 PHE A CA 1
ATOM 2213 C C . PHE A 1 280 ? 24.952 25.186 16.512 1.00 47.50 280 PHE A C 1
ATOM 2215 O O . PHE A 1 280 ? 25.233 23.995 16.651 1.00 47.50 280 PHE A O 1
ATOM 2222 N N . GLU A 1 281 ? 23.889 25.590 15.810 1.00 51.88 281 GLU A N 1
ATOM 2223 C CA . GLU A 1 281 ? 23.227 24.721 14.841 1.00 51.88 281 GLU A CA 1
ATOM 2224 C C . GLU A 1 281 ? 24.240 24.422 13.743 1.00 51.88 281 GLU A C 1
ATOM 2226 O O . GLU A 1 281 ? 24.493 25.214 12.840 1.00 51.88 281 GLU A O 1
ATOM 2231 N N . SER A 1 282 ? 24.901 23.284 13.883 1.00 61.22 282 SER A N 1
ATOM 2232 C CA . SER A 1 282 ? 25.770 22.767 12.849 1.00 61.22 282 SER A CA 1
ATOM 2233 C C . SER A 1 282 ? 24.901 22.364 11.659 1.00 61.22 282 SER A C 1
ATOM 2235 O O . SER A 1 282 ? 24.002 21.526 11.770 1.00 61.22 282 SER A O 1
ATOM 2237 N N . GLU A 1 283 ? 25.133 23.013 10.521 1.00 70.12 283 GLU A N 1
ATOM 2238 C CA . GLU A 1 283 ? 24.314 22.833 9.328 1.00 70.12 283 GLU A CA 1
ATOM 2239 C C . GLU A 1 283 ? 24.479 21.401 8.799 1.00 70.12 283 GLU A C 1
ATOM 2241 O O . GLU A 1 283 ? 25.600 20.932 8.557 1.00 70.12 283 GLU A O 1
ATOM 2246 N N . LYS A 1 284 ? 23.365 20.672 8.665 1.00 77.38 284 LYS A N 1
ATOM 2247 C CA . LYS A 1 284 ? 23.357 19.309 8.122 1.00 77.38 284 LYS A CA 1
ATOM 2248 C C . LYS A 1 284 ? 23.478 19.374 6.603 1.00 77.38 284 LYS A C 1
ATOM 2250 O O . LYS A 1 284 ? 22.571 19.853 5.935 1.00 77.38 284 LYS A O 1
ATOM 2255 N N . VAL A 1 285 ? 24.560 18.831 6.055 1.00 82.88 285 VAL A N 1
ATOM 2256 C CA . VAL A 1 285 ? 24.752 18.670 4.608 1.00 82.88 285 VAL A CA 1
ATOM 2257 C C . VAL A 1 285 ? 24.265 17.286 4.192 1.00 82.88 285 VAL A C 1
ATOM 2259 O O . VAL A 1 285 ? 24.672 16.280 4.771 1.00 82.88 285 VAL A O 1
ATOM 2262 N N . TYR A 1 286 ? 23.397 17.219 3.188 1.00 85.31 286 TYR A N 1
ATOM 2263 C CA . TYR A 1 286 ? 22.829 15.972 2.675 1.00 85.31 286 TYR A CA 1
ATOM 2264 C C . TYR A 1 286 ? 23.458 15.612 1.328 1.00 85.31 286 TYR A C 1
ATOM 2266 O O . TYR A 1 286 ? 23.845 16.495 0.562 1.00 85.31 286 TYR A O 1
ATOM 2274 N N . THR A 1 287 ? 23.512 14.320 1.009 1.00 87.50 287 THR A N 1
ATOM 2275 C CA . THR A 1 287 ? 23.947 13.803 -0.291 1.00 87.50 287 THR A CA 1
ATOM 2276 C C . THR A 1 287 ? 22.731 13.388 -1.111 1.00 87.50 287 THR A C 1
ATOM 2278 O O . THR A 1 287 ? 21.943 12.537 -0.702 1.00 87.50 287 THR A O 1
ATOM 2281 N N . TRP A 1 288 ? 22.593 13.960 -2.299 1.00 87.25 288 TRP A N 1
ATOM 2282 C CA . TRP A 1 288 ? 21.445 13.775 -3.178 1.00 87.25 288 TRP A CA 1
ATOM 2283 C C . TRP A 1 288 ? 21.843 13.161 -4.519 1.00 87.25 288 TRP A C 1
ATOM 2285 O O . TRP A 1 288 ? 22.964 13.336 -5.000 1.00 87.25 288 TRP A O 1
ATOM 2295 N N . THR A 1 289 ? 20.899 12.480 -5.164 1.00 86.81 289 THR A N 1
ATOM 2296 C CA . THR A 1 289 ? 21.055 11.908 -6.503 1.00 86.81 289 THR A CA 1
ATOM 2297 C C . THR A 1 289 ? 19.801 12.115 -7.348 1.00 86.81 289 THR A C 1
ATOM 2299 O O . THR A 1 289 ? 18.682 12.049 -6.854 1.00 86.81 289 THR A O 1
ATOM 2302 N N . LYS A 1 290 ? 19.975 12.306 -8.660 1.00 83.88 290 LYS A N 1
ATOM 2303 C CA . LYS A 1 290 ? 18.868 12.338 -9.640 1.00 83.88 290 LYS A CA 1
ATOM 2304 C C . LYS A 1 290 ? 18.366 10.940 -10.028 1.00 83.88 290 LYS A C 1
ATOM 2306 O O . LYS A 1 290 ? 17.561 10.797 -10.945 1.00 83.88 290 LYS A O 1
ATOM 2311 N N . ILE A 1 291 ? 18.929 9.902 -9.419 1.00 85.06 291 ILE A N 1
ATOM 2312 C CA . ILE A 1 291 ? 18.666 8.502 -9.740 1.00 85.06 291 ILE A CA 1
ATOM 2313 C C . ILE A 1 291 ? 17.769 7.928 -8.642 1.00 85.06 291 ILE A C 1
ATOM 2315 O O . ILE A 1 291 ? 18.206 7.927 -7.491 1.00 85.06 291 ILE A O 1
ATOM 2319 N N . PRO A 1 292 ? 16.559 7.439 -8.962 1.00 87.69 292 PRO A N 1
ATOM 2320 C CA . PRO A 1 292 ? 15.695 6.813 -7.974 1.00 87.69 292 PRO A CA 1
ATOM 2321 C C . PRO A 1 292 ? 16.306 5.520 -7.420 1.00 87.69 292 PRO A C 1
ATOM 2323 O O . PRO A 1 292 ? 17.117 4.870 -8.098 1.00 87.69 292 PRO A O 1
ATOM 2326 N N . PRO A 1 293 ? 15.919 5.133 -6.192 1.00 88.88 293 PRO A N 1
ATOM 2327 C CA . PRO A 1 293 ? 16.345 3.876 -5.593 1.00 88.88 293 PRO A CA 1
ATOM 2328 C C . PRO A 1 293 ? 15.827 2.694 -6.412 1.00 88.88 293 PRO A C 1
ATOM 2330 O O . PRO A 1 293 ? 14.688 2.708 -6.860 1.00 88.88 293 PRO A O 1
ATOM 2333 N N . PHE A 1 294 ? 16.627 1.639 -6.579 1.00 91.56 294 PHE A N 1
ATOM 2334 C CA . PHE A 1 294 ? 16.173 0.423 -7.256 1.00 91.56 294 PHE A CA 1
ATOM 2335 C C . PHE A 1 294 ? 15.134 -0.322 -6.397 1.00 91.56 294 PHE A C 1
ATOM 2337 O O . PHE A 1 294 ? 15.490 -1.116 -5.529 1.00 91.56 294 PHE A O 1
ATOM 2344 N N . ARG A 1 295 ? 13.848 -0.045 -6.645 1.00 93.31 295 ARG A N 1
ATOM 2345 C CA . ARG A 1 295 ? 12.709 -0.541 -5.859 1.00 93.31 295 ARG A CA 1
ATOM 2346 C C . ARG A 1 295 ? 12.060 -1.779 -6.481 1.00 93.31 295 ARG A C 1
ATOM 2348 O O . ARG A 1 295 ? 11.674 -1.759 -7.650 1.00 93.31 295 ARG A O 1
ATOM 2355 N N . PHE A 1 296 ? 11.911 -2.837 -5.686 1.00 93.88 296 PHE A N 1
ATOM 2356 C CA . PHE A 1 296 ? 11.186 -4.068 -6.018 1.00 93.88 296 PHE A CA 1
ATOM 2357 C C . PHE A 1 296 ? 10.814 -4.821 -4.730 1.00 93.88 296 PHE A C 1
ATOM 2359 O O . PHE A 1 296 ? 11.422 -4.596 -3.684 1.00 93.88 296 PHE A O 1
ATOM 2366 N N . SER A 1 297 ? 9.859 -5.751 -4.808 1.00 93.88 297 SER A N 1
ATOM 2367 C CA . SER A 1 297 ? 9.506 -6.632 -3.687 1.00 93.88 297 SER A CA 1
ATOM 2368 C C . SER A 1 297 ? 9.657 -8.097 -4.077 1.00 93.88 297 SER A C 1
ATOM 2370 O O . SER A 1 297 ? 9.464 -8.487 -5.230 1.00 93.88 297 SER A O 1
ATOM 2372 N N . ILE A 1 298 ? 10.004 -8.936 -3.105 1.00 91.94 298 ILE A N 1
ATOM 2373 C CA . ILE A 1 298 ? 10.105 -10.378 -3.306 1.00 91.94 298 ILE A CA 1
ATOM 2374 C C . ILE A 1 298 ? 9.730 -11.126 -2.032 1.00 91.94 298 ILE A C 1
ATOM 2376 O O . ILE A 1 298 ? 10.043 -10.685 -0.930 1.00 91.94 298 ILE A O 1
ATOM 2380 N N . ALA A 1 299 ? 9.098 -12.283 -2.198 1.00 92.88 299 ALA A N 1
ATOM 2381 C CA . ALA A 1 299 ? 8.812 -13.212 -1.120 1.00 92.88 299 ALA A CA 1
ATOM 2382 C C . ALA A 1 299 ? 9.429 -14.577 -1.438 1.00 92.88 299 ALA A C 1
ATOM 2384 O O . ALA A 1 299 ? 9.371 -15.051 -2.576 1.00 92.88 299 ALA A O 1
ATOM 2385 N N . PHE A 1 300 ? 10.028 -15.199 -0.427 1.00 92.69 300 PHE A N 1
ATOM 2386 C CA . PHE A 1 300 ? 10.616 -16.530 -0.529 1.00 92.69 300 PHE A CA 1
ATOM 2387 C C . PHE A 1 300 ? 9.729 -17.551 0.172 1.00 92.69 300 PHE A C 1
ATOM 2389 O O . PHE A 1 300 ? 9.363 -17.367 1.332 1.00 92.69 300 PHE A O 1
ATOM 2396 N N . ALA A 1 301 ? 9.407 -18.638 -0.525 1.00 91.12 301 ALA A N 1
ATOM 2397 C CA . ALA A 1 301 ? 8.696 -19.759 0.072 1.00 91.12 301 ALA A CA 1
ATOM 2398 C C . ALA A 1 301 ? 9.637 -20.594 0.948 1.00 91.12 301 ALA A C 1
ATOM 2400 O O . ALA A 1 301 ? 10.833 -20.690 0.673 1.00 91.12 301 ALA A O 1
ATOM 2401 N N . ASN A 1 302 ? 9.072 -21.261 1.957 1.00 88.81 302 ASN A N 1
ATOM 2402 C CA . ASN A 1 302 ? 9.744 -22.318 2.718 1.00 88.81 302 ASN A CA 1
ATOM 2403 C C . ASN A 1 302 ? 11.119 -21.902 3.283 1.00 88.81 302 ASN A C 1
ATOM 2405 O O . ASN A 1 302 ? 12.076 -22.674 3.256 1.00 88.81 302 ASN A O 1
ATOM 2409 N N . VAL A 1 303 ? 11.230 -20.674 3.811 1.00 88.19 303 VAL A N 1
ATOM 2410 C CA . VAL A 1 303 ? 12.492 -20.131 4.361 1.00 88.19 303 VAL A CA 1
ATOM 2411 C C . VAL A 1 303 ? 13.064 -21.024 5.477 1.00 88.19 303 VAL A C 1
ATOM 2413 O O . VAL A 1 303 ? 14.282 -21.152 5.612 1.00 88.19 303 VAL A O 1
ATOM 2416 N N . SER A 1 304 ? 12.202 -21.702 6.239 1.00 88.38 304 SER A N 1
ATOM 2417 C CA . SER A 1 304 ? 12.590 -22.671 7.275 1.00 88.38 304 SER A CA 1
ATOM 2418 C C . SER A 1 304 ? 13.328 -23.899 6.724 1.00 88.38 304 SER A C 1
ATOM 2420 O O . SER A 1 304 ? 14.195 -24.445 7.409 1.00 88.38 304 SER A O 1
ATOM 2422 N N . ASP A 1 305 ? 13.049 -24.284 5.476 1.00 89.25 305 ASP A N 1
ATOM 2423 C CA . ASP A 1 305 ? 13.593 -25.477 4.816 1.00 89.25 305 ASP A CA 1
ATOM 2424 C C . ASP A 1 305 ? 14.879 -25.180 4.026 1.00 89.25 305 ASP A C 1
ATOM 2426 O O . ASP A 1 305 ? 15.408 -26.047 3.322 1.00 89.25 305 ASP A O 1
ATOM 2430 N N . LEU A 1 306 ? 15.409 -23.953 4.131 1.00 89.94 306 LEU A N 1
ATOM 2431 C CA . LEU A 1 306 ? 16.639 -23.557 3.452 1.00 89.94 306 LEU A CA 1
ATOM 2432 C C . LEU A 1 306 ? 17.799 -24.487 3.829 1.00 89.94 306 LEU A C 1
ATOM 2434 O O . LEU A 1 306 ? 18.238 -24.558 4.984 1.00 89.94 306 LEU A O 1
ATOM 2438 N N . GLN A 1 307 ? 18.331 -25.161 2.810 1.00 89.25 307 GLN A N 1
ATOM 2439 C CA . GLN A 1 307 ? 19.541 -25.963 2.918 1.00 89.25 307 GLN A CA 1
ATOM 2440 C C . GLN A 1 307 ? 20.761 -25.055 3.094 1.00 89.25 307 GLN A C 1
ATOM 2442 O O . GLN A 1 307 ? 20.904 -24.039 2.409 1.00 89.25 307 GLN A O 1
ATOM 2447 N N . SER A 1 308 ? 21.658 -25.441 4.000 1.00 90.31 308 SER A N 1
ATOM 2448 C CA . SER A 1 308 ? 22.915 -24.727 4.229 1.00 90.31 308 SER A CA 1
ATOM 2449 C C . SER A 1 308 ? 23.764 -24.688 2.957 1.00 90.31 308 SER A C 1
ATOM 2451 O O . SER A 1 308 ? 23.822 -25.669 2.212 1.00 90.31 308 SER A O 1
ATOM 2453 N N . ASP A 1 309 ? 24.405 -23.546 2.708 1.00 85.62 309 ASP A N 1
ATOM 2454 C CA . ASP A 1 309 ? 25.326 -23.307 1.589 1.00 85.62 309 ASP A CA 1
ATOM 2455 C C . ASP A 1 309 ? 24.717 -23.522 0.189 1.00 85.62 309 ASP A C 1
ATOM 2457 O O . ASP A 1 309 ? 25.425 -23.641 -0.816 1.00 85.62 309 ASP A O 1
ATOM 2461 N N . LYS A 1 310 ? 23.382 -23.545 0.096 1.00 90.38 310 LYS A N 1
ATOM 2462 C CA . LYS A 1 310 ? 22.640 -23.569 -1.165 1.00 90.38 310 LYS A CA 1
ATOM 2463 C C . LYS A 1 310 ? 22.033 -22.205 -1.446 1.00 90.38 310 LYS A C 1
ATOM 2465 O O . LYS A 1 310 ? 21.443 -21.573 -0.575 1.00 90.38 310 LYS A O 1
ATOM 2470 N N . ARG A 1 311 ? 22.164 -21.777 -2.701 1.00 91.75 311 ARG A N 1
ATOM 2471 C CA . ARG A 1 311 ? 21.526 -20.564 -3.210 1.00 91.75 311 ARG A CA 1
ATOM 2472 C C . ARG A 1 311 ? 20.111 -20.892 -3.654 1.00 91.75 311 ARG A C 1
ATOM 2474 O O . ARG A 1 311 ? 19.928 -21.829 -4.433 1.00 91.75 311 ARG A O 1
ATOM 2481 N N . VAL A 1 312 ? 19.150 -20.104 -3.193 1.00 93.06 312 VAL A N 1
ATOM 2482 C CA . VAL A 1 312 ? 17.771 -20.120 -3.681 1.00 93.06 312 VAL A CA 1
ATOM 2483 C C . VAL A 1 312 ? 17.532 -18.815 -4.421 1.00 93.06 312 VAL A C 1
ATOM 2485 O O . VAL A 1 312 ? 17.463 -17.757 -3.804 1.00 93.06 312 VAL A O 1
ATOM 2488 N N . TYR A 1 313 ? 17.471 -18.886 -5.746 1.00 92.06 313 TYR A N 1
ATOM 2489 C CA . TYR A 1 313 ? 17.290 -17.735 -6.620 1.00 92.06 313 TYR A CA 1
ATOM 2490 C C . TYR A 1 313 ? 15.823 -17.328 -6.694 1.00 92.06 313 TYR A C 1
ATOM 2492 O O . TYR A 1 313 ? 14.949 -18.161 -6.920 1.00 92.06 313 TYR A O 1
ATOM 2500 N N . GLY A 1 314 ? 15.574 -16.038 -6.510 1.00 91.06 314 GLY A N 1
ATOM 2501 C CA . GLY A 1 314 ? 14.281 -15.404 -6.696 1.00 91.06 314 GLY A CA 1
ATOM 2502 C C . GLY A 1 314 ? 14.016 -14.977 -8.142 1.00 91.06 314 GLY A C 1
ATOM 2503 O O . GLY A 1 314 ? 14.716 -15.384 -9.072 1.00 91.06 314 GLY A O 1
ATOM 2504 N N . LYS A 1 315 ? 13.008 -14.113 -8.315 1.00 88.50 315 LYS A N 1
ATOM 2505 C CA . LYS A 1 315 ? 12.702 -13.453 -9.590 1.00 88.50 315 LYS A CA 1
ATOM 2506 C C . LYS A 1 315 ? 13.878 -12.575 -10.030 1.00 88.50 315 LYS A C 1
ATOM 2508 O O . LYS A 1 315 ? 14.560 -11.960 -9.211 1.00 88.50 315 LYS A O 1
ATOM 2513 N N . THR A 1 316 ? 14.096 -12.517 -11.337 1.00 89.56 316 THR A N 1
ATOM 2514 C CA . THR A 1 316 ? 15.056 -11.607 -11.961 1.00 89.56 316 THR A CA 1
ATOM 2515 C C . THR A 1 316 ? 14.387 -10.264 -12.244 1.00 89.56 316 THR A C 1
ATOM 2517 O O . THR A 1 316 ? 13.277 -10.216 -12.777 1.00 89.56 316 THR A O 1
ATOM 2520 N N . PHE A 1 317 ? 15.078 -9.170 -11.936 1.00 90.94 317 PHE A N 1
ATOM 2521 C CA . PHE A 1 317 ? 14.568 -7.809 -12.094 1.00 90.94 317 PHE A CA 1
ATOM 2522 C C . PHE A 1 317 ? 15.367 -7.049 -13.149 1.00 90.94 317 PHE A C 1
ATOM 2524 O O . PHE A 1 317 ? 16.588 -7.182 -13.228 1.00 90.94 317 PHE A O 1
ATOM 2531 N N . TRP A 1 318 ? 14.690 -6.253 -13.972 1.00 89.19 318 TRP A N 1
ATOM 2532 C CA . TRP A 1 318 ? 15.358 -5.355 -14.910 1.00 89.19 318 TRP A CA 1
ATOM 2533 C C . TRP A 1 318 ? 15.712 -4.043 -14.203 1.00 89.19 318 TRP A C 1
ATOM 2535 O O . TRP A 1 318 ? 14.889 -3.489 -13.480 1.00 89.19 318 TRP A O 1
ATOM 2545 N N . TYR A 1 319 ? 16.930 -3.545 -14.412 1.00 89.06 319 TYR A N 1
ATOM 2546 C CA . TYR A 1 319 ? 17.362 -2.232 -13.938 1.00 89.06 319 TYR A CA 1
ATOM 2547 C C . TYR A 1 319 ? 18.536 -1.720 -14.768 1.00 89.06 319 TYR A C 1
ATOM 2549 O O . TYR A 1 319 ? 19.529 -2.432 -14.960 1.00 89.06 319 TYR A O 1
ATOM 2557 N N . ALA A 1 320 ? 18.436 -0.472 -15.236 1.00 84.94 320 ALA A N 1
ATOM 2558 C CA . ALA A 1 320 ? 19.498 0.218 -15.972 1.00 84.94 320 ALA A CA 1
ATOM 2559 C C . ALA A 1 320 ? 20.043 -0.601 -17.164 1.00 84.94 320 ALA A C 1
ATOM 2561 O O . ALA A 1 320 ? 21.253 -0.739 -17.352 1.00 84.94 320 ALA A O 1
ATOM 2562 N N . GLY A 1 321 ? 19.145 -1.198 -17.958 1.00 82.88 321 GLY A N 1
ATOM 2563 C CA . GLY A 1 321 ? 19.503 -1.962 -19.159 1.00 82.88 321 GLY A CA 1
ATOM 2564 C C . GLY A 1 321 ? 20.239 -3.279 -18.900 1.00 82.88 321 GLY A C 1
ATOM 2565 O O . GLY A 1 321 ? 20.899 -3.801 -19.797 1.00 82.88 321 GLY A O 1
ATOM 2566 N N . SER A 1 322 ? 20.146 -3.811 -17.683 1.00 85.62 322 SER A N 1
ATOM 2567 C CA . SER A 1 322 ? 20.642 -5.131 -17.313 1.00 85.62 322 SER A CA 1
ATOM 2568 C C . SER A 1 322 ? 19.619 -5.854 -16.451 1.00 85.62 322 SER A C 1
ATOM 2570 O O . SER A 1 322 ? 18.758 -5.242 -15.825 1.00 85.62 322 SER A O 1
ATOM 2572 N N . TYR A 1 323 ? 19.754 -7.171 -16.378 1.00 87.31 323 TYR A N 1
ATOM 2573 C CA . TYR A 1 323 ? 19.016 -7.985 -15.425 1.00 87.31 323 TYR A CA 1
ATOM 2574 C C . TYR A 1 323 ? 19.821 -8.179 -14.140 1.00 87.31 323 TYR A C 1
ATOM 2576 O O . TYR A 1 323 ? 21.054 -8.223 -14.176 1.00 87.31 323 TYR A O 1
ATOM 2584 N N . TRP A 1 324 ? 19.122 -8.290 -13.017 1.00 90.38 324 TRP A N 1
ATOM 2585 C CA . TRP A 1 324 ? 19.663 -8.486 -11.679 1.00 90.38 324 TRP A CA 1
ATOM 2586 C C . TRP A 1 324 ? 18.991 -9.688 -11.033 1.00 90.38 324 TRP A C 1
ATOM 2588 O O . TRP A 1 324 ? 17.767 -9.810 -11.037 1.00 90.38 324 TRP A O 1
ATOM 2598 N N . ASN A 1 325 ? 19.809 -10.582 -10.493 1.00 91.19 325 ASN A N 1
ATOM 2599 C CA . ASN A 1 325 ? 19.367 -11.780 -9.804 1.00 91.19 325 ASN A CA 1
ATOM 2600 C C . ASN A 1 325 ? 19.522 -11.578 -8.304 1.00 91.19 325 ASN A C 1
ATOM 2602 O O . ASN A 1 325 ? 20.579 -11.149 -7.834 1.00 91.19 325 ASN A O 1
ATOM 2606 N N . LEU A 1 326 ? 18.478 -11.941 -7.567 1.00 92.88 326 LEU A N 1
ATOM 2607 C CA . LEU A 1 326 ? 18.489 -11.984 -6.116 1.00 92.88 326 LEU A CA 1
ATOM 2608 C C . LEU A 1 326 ? 18.457 -13.441 -5.659 1.00 92.88 326 LEU A C 1
ATOM 2610 O O . LEU A 1 326 ? 17.725 -14.250 -6.231 1.00 92.88 326 LEU A O 1
ATOM 2614 N N . TYR A 1 327 ? 19.237 -13.793 -4.641 1.00 92.88 327 TYR A N 1
ATOM 2615 C CA . TYR A 1 327 ? 19.143 -15.106 -4.008 1.00 92.88 327 TYR A CA 1
ATOM 2616 C C . TYR A 1 327 ? 19.274 -15.036 -2.488 1.00 92.88 327 TYR A C 1
ATOM 2618 O O . TYR A 1 327 ? 19.955 -14.163 -1.946 1.00 92.88 327 TYR A O 1
ATOM 2626 N N . LEU A 1 328 ? 18.648 -15.999 -1.810 1.00 94.06 328 LEU A N 1
ATOM 2627 C CA . LEU A 1 328 ? 18.906 -16.298 -0.405 1.00 94.06 328 LEU A CA 1
ATOM 2628 C C . LEU A 1 328 ? 19.974 -17.376 -0.279 1.00 94.06 328 LEU A C 1
ATOM 2630 O O . LEU A 1 328 ? 20.034 -18.309 -1.086 1.00 94.06 328 LEU A O 1
ATOM 2634 N N . GLN A 1 329 ? 20.790 -17.274 0.765 1.00 92.62 329 GLN A N 1
ATOM 2635 C CA . GLN A 1 329 ? 21.701 -18.340 1.160 1.00 92.62 329 GLN A CA 1
ATOM 2636 C C . GLN A 1 329 ? 21.780 -18.423 2.684 1.00 92.62 329 GLN A C 1
ATOM 2638 O O . GLN A 1 329 ? 22.062 -17.434 3.360 1.00 92.62 329 GLN A O 1
ATOM 2643 N N . LYS A 1 330 ? 21.540 -19.620 3.225 1.00 93.81 330 LYS A N 1
ATOM 2644 C CA . LYS A 1 330 ? 21.735 -19.917 4.645 1.00 93.81 330 LYS A CA 1
ATOM 2645 C C . LYS A 1 330 ? 23.191 -20.306 4.871 1.00 93.81 330 LYS A C 1
ATOM 2647 O O . LYS A 1 330 ? 23.615 -21.375 4.439 1.00 93.81 330 LYS A O 1
ATOM 2652 N N . ASN A 1 331 ? 23.935 -19.451 5.558 1.00 92.12 331 ASN A N 1
ATOM 2653 C CA . ASN A 1 331 ? 25.348 -19.655 5.852 1.00 92.12 331 ASN A CA 1
ATOM 2654 C C . ASN A 1 331 ? 25.530 -20.026 7.324 1.00 92.12 331 ASN A C 1
ATOM 2656 O O . ASN A 1 331 ? 24.905 -19.434 8.209 1.00 92.12 331 ASN A O 1
ATOM 2660 N N . HIS A 1 332 ? 26.394 -21.004 7.595 1.00 91.12 332 HIS A N 1
ATOM 2661 C CA . HIS A 1 332 ? 26.837 -21.290 8.959 1.00 91.12 332 HIS A CA 1
ATOM 2662 C C . HIS A 1 332 ? 27.848 -20.232 9.402 1.00 91.12 332 HIS A C 1
ATOM 2664 O O . HIS A 1 332 ? 28.730 -19.851 8.636 1.00 91.12 332 HIS A O 1
ATOM 2670 N N . ILE A 1 333 ? 27.720 -19.759 10.639 1.00 92.31 333 ILE A N 1
ATOM 2671 C CA . ILE A 1 333 ? 28.662 -18.848 11.289 1.00 92.31 333 ILE A CA 1
ATOM 2672 C C . ILE A 1 333 ? 29.421 -19.657 12.344 1.00 92.31 333 ILE A C 1
ATOM 2674 O O . ILE A 1 333 ? 28.917 -19.808 13.466 1.00 92.31 333 ILE A O 1
ATOM 2678 N N . PRO A 1 334 ? 30.645 -20.137 12.042 1.00 90.44 334 PRO A N 1
ATOM 2679 C CA . PRO A 1 334 ? 31.394 -20.999 12.953 1.00 90.44 334 PRO A CA 1
ATOM 2680 C C . PRO A 1 334 ? 31.644 -20.349 14.316 1.00 90.44 334 PRO A C 1
ATOM 2682 O O . PRO A 1 334 ? 31.480 -20.992 15.346 1.00 90.44 334 PRO A O 1
ATOM 2685 N N . ALA A 1 335 ? 31.955 -19.048 14.331 1.00 92.69 335 ALA A N 1
ATOM 2686 C CA . ALA A 1 335 ? 32.291 -18.308 15.549 1.00 92.69 335 ALA A CA 1
ATOM 2687 C C . ALA A 1 335 ? 31.154 -18.248 16.585 1.00 92.69 335 ALA A C 1
ATOM 2689 O O . ALA A 1 335 ? 31.417 -18.156 17.779 1.00 92.69 335 ALA A O 1
ATOM 2690 N N . LYS A 1 336 ? 29.893 -18.288 16.138 1.00 91.88 336 LYS A N 1
ATOM 2691 C CA . LYS A 1 336 ? 28.701 -18.217 17.001 1.00 91.88 336 LYS A CA 1
ATOM 2692 C C . LYS A 1 336 ? 27.927 -19.538 17.045 1.00 91.88 336 LYS A C 1
ATOM 2694 O O . LYS A 1 336 ? 26.881 -19.596 17.681 1.00 91.88 336 LYS A O 1
ATOM 2699 N N . ASN A 1 337 ? 28.412 -20.561 16.336 1.00 91.19 337 ASN A N 1
ATOM 2700 C CA . ASN A 1 337 ? 27.717 -21.822 16.083 1.00 91.19 337 ASN A CA 1
ATOM 2701 C C . ASN A 1 337 ? 26.223 -21.636 15.742 1.00 91.19 337 ASN A C 1
ATOM 2703 O O . ASN A 1 337 ? 25.351 -22.313 16.281 1.00 91.19 337 ASN A O 1
ATOM 2707 N N . THR A 1 338 ? 25.928 -20.670 14.874 1.00 93.00 338 THR A N 1
ATOM 2708 C CA . THR A 1 338 ? 24.561 -20.314 14.475 1.00 93.00 338 THR A CA 1
ATOM 2709 C C . THR A 1 338 ? 24.478 -20.177 12.961 1.00 93.00 338 THR A C 1
ATOM 2711 O O . THR A 1 338 ? 25.500 -20.176 12.276 1.00 93.00 338 THR A O 1
ATOM 2714 N N . TYR A 1 339 ? 23.268 -20.062 12.429 1.00 90.56 339 TYR A N 1
ATOM 2715 C CA . TYR A 1 339 ? 23.033 -19.818 11.012 1.00 90.56 339 TYR A CA 1
ATOM 2716 C C . TYR A 1 339 ? 22.547 -18.390 10.791 1.00 90.56 339 TYR A C 1
ATOM 2718 O O . TYR A 1 339 ? 21.772 -17.862 11.585 1.00 90.56 339 TYR A O 1
ATOM 2726 N N . GLN A 1 340 ? 22.966 -17.792 9.681 1.00 91.50 340 GLN A N 1
ATOM 2727 C CA . GLN A 1 340 ? 22.435 -16.526 9.191 1.00 91.50 340 GLN A CA 1
ATOM 2728 C C . GLN A 1 340 ? 21.949 -16.708 7.759 1.00 91.50 340 GLN A C 1
ATOM 2730 O O . GLN A 1 340 ? 22.616 -17.338 6.937 1.00 91.50 340 GLN A O 1
ATOM 2735 N N . VAL A 1 341 ? 20.781 -16.149 7.463 1.00 91.50 341 VAL A N 1
ATOM 2736 C CA . VAL A 1 341 ? 20.281 -16.046 6.094 1.00 91.50 341 VAL A CA 1
ATOM 2737 C C . VAL A 1 341 ? 20.793 -14.733 5.517 1.00 91.50 341 VAL A C 1
ATOM 2739 O O . VAL A 1 341 ? 20.500 -13.666 6.049 1.00 91.50 341 VAL A O 1
ATOM 2742 N N . GLY A 1 342 ? 21.601 -14.824 4.465 1.00 90.75 342 GLY A N 1
ATOM 2743 C CA . GLY A 1 342 ? 22.041 -13.674 3.685 1.00 90.75 342 GLY A CA 1
ATOM 2744 C C . GLY A 1 342 ? 21.157 -13.480 2.457 1.00 90.75 342 GLY A C 1
ATOM 2745 O O . GLY A 1 342 ? 20.766 -14.458 1.813 1.00 90.75 342 GLY A O 1
ATOM 2746 N N . VAL A 1 343 ? 20.880 -12.218 2.131 1.00 91.44 343 VAL A N 1
ATOM 2747 C CA . VAL A 1 343 ? 20.232 -11.797 0.884 1.00 91.44 343 VAL A CA 1
ATOM 2748 C C . VAL A 1 343 ? 21.309 -11.217 -0.023 1.00 91.44 343 VAL A C 1
ATOM 2750 O O . VAL A 1 343 ? 22.072 -10.352 0.398 1.00 91.44 343 VAL A O 1
ATOM 2753 N N . TYR A 1 344 ? 21.390 -11.698 -1.259 1.00 91.88 344 TYR A N 1
ATOM 2754 C CA . TYR A 1 344 ? 22.431 -11.293 -2.198 1.00 91.88 344 TYR A CA 1
ATOM 2755 C C . TYR A 1 344 ? 21.809 -10.828 -3.503 1.00 91.88 344 TYR A C 1
ATOM 2757 O O . TYR A 1 344 ? 21.010 -11.547 -4.099 1.00 91.88 344 TYR A O 1
ATOM 2765 N N . LEU A 1 345 ? 22.224 -9.652 -3.967 1.00 91.06 345 LEU A N 1
ATOM 2766 C CA . LEU A 1 345 ? 21.826 -9.077 -5.244 1.00 91.06 345 LEU A CA 1
ATOM 2767 C C . LEU A 1 345 ? 23.052 -8.991 -6.154 1.00 91.06 345 LEU A C 1
ATOM 2769 O O . LEU A 1 345 ? 24.089 -8.463 -5.756 1.00 91.06 345 LEU A O 1
ATOM 2773 N N . HIS A 1 346 ? 22.949 -9.497 -7.381 1.00 88.50 346 HIS A N 1
ATOM 2774 C CA . HIS A 1 346 ? 24.029 -9.379 -8.354 1.00 88.50 346 HIS A CA 1
ATOM 2775 C C . HIS A 1 346 ? 23.510 -9.167 -9.771 1.00 88.50 346 HIS A C 1
ATOM 2777 O O . HIS A 1 346 ? 22.455 -9.668 -10.162 1.00 88.50 346 HIS A O 1
ATOM 2783 N N . ARG A 1 347 ? 24.294 -8.453 -10.576 1.00 86.00 347 ARG A N 1
ATOM 2784 C CA . ARG A 1 347 ? 24.020 -8.278 -12.000 1.00 86.00 347 ARG A CA 1
ATOM 2785 C C . ARG A 1 347 ? 24.130 -9.630 -12.717 1.00 86.00 347 ARG A C 1
ATOM 2787 O O . ARG A 1 347 ? 25.053 -10.408 -12.462 1.00 86.00 347 ARG A O 1
ATOM 2794 N N . ALA A 1 348 ? 23.176 -9.929 -13.590 1.00 81.44 348 ALA A N 1
ATOM 2795 C CA . ALA A 1 348 ? 23.212 -11.101 -14.452 1.00 81.44 348 ALA A CA 1
ATOM 2796 C C . ALA A 1 348 ? 24.235 -10.898 -15.580 1.00 81.44 348 ALA A C 1
ATOM 2798 O O . ALA A 1 348 ? 24.367 -9.799 -16.120 1.00 81.44 348 ALA A O 1
ATOM 2799 N N . ASN A 1 349 ? 24.937 -11.964 -15.971 1.00 69.12 349 ASN A N 1
ATOM 2800 C CA . ASN A 1 349 ? 25.767 -11.930 -17.173 1.00 69.12 349 ASN A CA 1
ATOM 2801 C C . ASN A 1 349 ? 24.857 -11.921 -18.408 1.00 69.12 349 ASN A C 1
ATOM 2803 O O . ASN A 1 349 ? 23.958 -12.755 -18.511 1.00 69.12 349 ASN A O 1
ATOM 2807 N N . ASN A 1 350 ? 25.143 -11.037 -19.372 1.00 55.22 350 ASN A N 1
ATOM 2808 C CA . ASN A 1 350 ? 24.379 -10.842 -20.619 1.00 55.22 350 ASN A CA 1
ATOM 2809 C C . ASN A 1 350 ? 24.145 -12.124 -21.456 1.00 55.22 350 ASN A C 1
ATOM 2811 O O . ASN A 1 350 ? 23.397 -12.087 -22.425 1.00 55.22 350 ASN A O 1
ATOM 2815 N N . ALA A 1 351 ? 24.782 -13.248 -21.112 1.00 47.44 351 ALA A N 1
ATOM 2816 C CA . ALA A 1 351 ? 24.687 -14.515 -21.828 1.00 47.44 351 ALA A CA 1
ATOM 2817 C C . ALA A 1 351 ? 23.479 -15.393 -21.440 1.00 47.44 351 ALA A C 1
ATOM 2819 O O . ALA A 1 351 ? 23.186 -16.342 -22.163 1.00 47.44 351 ALA A O 1
ATOM 2820 N N . THR A 1 352 ? 22.769 -15.123 -20.336 1.00 44.75 352 THR A N 1
ATOM 2821 C CA . THR A 1 352 ? 21.635 -15.967 -19.913 1.00 44.75 352 THR A CA 1
ATOM 2822 C C . THR A 1 352 ? 20.570 -15.173 -19.156 1.00 44.75 352 THR A C 1
ATOM 2824 O O . THR A 1 352 ? 20.740 -14.873 -17.977 1.00 44.75 352 THR A O 1
ATOM 2827 N N . SER A 1 353 ? 19.439 -14.907 -19.817 1.00 46.66 353 SER A N 1
ATOM 2828 C CA . SER A 1 353 ? 18.161 -14.541 -19.180 1.00 46.66 353 SER A CA 1
ATOM 2829 C C . SER A 1 353 ? 17.561 -15.691 -18.360 1.00 46.66 353 SER A C 1
ATOM 2831 O O . SER A 1 353 ? 16.714 -15.470 -17.502 1.00 46.66 353 SER A O 1
ATOM 2833 N N . ASN A 1 354 ? 18.023 -16.919 -18.603 1.00 48.28 354 ASN A N 1
ATOM 2834 C CA . ASN A 1 354 ? 17.595 -18.108 -17.886 1.00 48.28 354 ASN A CA 1
ATOM 2835 C C . ASN A 1 354 ? 18.530 -18.372 -16.708 1.00 48.28 354 ASN A C 1
ATOM 2837 O O . ASN A 1 354 ? 19.707 -18.693 -16.899 1.00 48.28 354 ASN A O 1
ATOM 2841 N N . ILE A 1 355 ? 17.991 -18.284 -15.490 1.00 54.06 355 ILE A N 1
ATOM 2842 C CA . ILE A 1 355 ? 18.625 -18.821 -14.286 1.00 54.06 355 ILE A CA 1
ATOM 2843 C C . ILE A 1 355 ? 18.860 -20.310 -14.548 1.00 54.06 355 ILE A C 1
ATOM 2845 O O . ILE A 1 355 ? 17.948 -21.133 -14.499 1.00 54.06 355 ILE A O 1
ATOM 2849 N N . SER A 1 356 ? 20.088 -20.673 -14.899 1.00 47.34 356 SER A N 1
ATOM 2850 C CA . SER A 1 356 ? 20.442 -22.072 -15.053 1.00 47.34 356 SER A CA 1
ATOM 2851 C C . SER A 1 356 ? 20.397 -22.713 -13.667 1.00 47.34 356 SER A C 1
ATOM 2853 O O . SER A 1 356 ? 21.300 -22.497 -12.857 1.00 47.34 356 SER A O 1
ATOM 2855 N N . ALA A 1 357 ? 19.391 -23.562 -13.429 1.00 51.38 357 ALA A N 1
ATOM 2856 C CA . ALA A 1 357 ? 19.261 -24.432 -12.252 1.00 51.38 357 ALA A CA 1
ATOM 2857 C C . ALA A 1 357 ? 20.521 -25.281 -11.961 1.00 51.38 357 ALA A C 1
ATOM 2859 O O . ALA A 1 357 ? 20.626 -25.916 -10.918 1.00 51.38 357 ALA A O 1
ATOM 2860 N N . LYS A 1 358 ? 21.517 -25.278 -12.861 1.00 54.72 358 LYS A N 1
ATOM 2861 C CA . LYS A 1 358 ? 22.820 -25.921 -12.654 1.00 54.72 358 LYS A CA 1
ATOM 2862 C C . LYS A 1 358 ? 23.581 -25.405 -11.420 1.00 54.72 358 LYS A C 1
ATOM 2864 O O . LYS A 1 358 ? 24.388 -26.165 -10.901 1.00 54.72 358 LYS A O 1
ATOM 2869 N N . ASN A 1 359 ? 23.323 -24.180 -10.932 1.00 65.25 359 ASN A N 1
ATOM 2870 C CA . ASN A 1 359 ? 24.101 -23.570 -9.834 1.00 65.25 359 ASN A CA 1
ATOM 2871 C C . ASN A 1 359 ? 23.285 -23.163 -8.585 1.00 65.25 359 ASN A C 1
ATOM 2873 O O . ASN A 1 359 ? 23.846 -22.563 -7.666 1.00 65.25 359 ASN A O 1
ATOM 2877 N N . GLY A 1 360 ? 21.986 -23.467 -8.517 1.00 75.56 360 GLY A N 1
ATOM 2878 C CA . GLY A 1 360 ? 21.132 -23.110 -7.379 1.00 75.56 360 GLY A CA 1
ATOM 2879 C C . GLY A 1 360 ? 19.691 -23.591 -7.541 1.00 75.56 360 GLY A C 1
ATOM 2880 O O . GLY A 1 360 ? 19.279 -23.972 -8.634 1.00 75.56 360 GLY A O 1
ATOM 2881 N N . LEU A 1 361 ? 18.940 -23.584 -6.441 1.00 86.44 361 LEU A N 1
ATOM 2882 C CA . LEU A 1 361 ? 17.505 -23.866 -6.432 1.00 86.44 361 LEU A CA 1
ATOM 2883 C C . LEU A 1 361 ? 16.735 -22.621 -6.890 1.00 86.44 361 LEU A C 1
ATOM 2885 O O . LEU A 1 361 ? 17.219 -21.500 -6.729 1.00 86.44 361 LEU A O 1
ATOM 2889 N N . LEU A 1 362 ? 15.540 -22.812 -7.440 1.00 89.50 362 LEU A N 1
ATOM 2890 C CA . LEU A 1 362 ? 14.630 -21.721 -7.783 1.00 89.50 362 LEU A CA 1
ATOM 2891 C C . LEU A 1 362 ? 13.583 -21.570 -6.682 1.00 89.50 362 LEU A C 1
ATOM 2893 O O . LEU A 1 362 ? 13.013 -22.563 -6.230 1.00 89.50 362 LEU A O 1
ATOM 2897 N N . ASN A 1 363 ? 13.332 -20.334 -6.266 1.00 91.31 363 ASN A N 1
ATOM 2898 C CA . ASN A 1 363 ? 12.178 -19.997 -5.450 1.00 91.31 363 ASN A CA 1
ATOM 2899 C C . ASN A 1 363 ? 10.914 -20.226 -6.292 1.00 91.31 363 ASN A C 1
ATOM 2901 O O . ASN A 1 363 ? 10.846 -19.695 -7.406 1.00 91.31 363 ASN A O 1
ATOM 2905 N N . PRO A 1 364 ? 9.927 -21.002 -5.815 1.00 89.62 364 PRO A N 1
ATOM 2906 C CA . PRO A 1 364 ? 8.656 -21.110 -6.514 1.00 89.62 364 PRO A CA 1
ATOM 2907 C C . PRO A 1 364 ? 7.994 -19.731 -6.594 1.00 89.62 364 PRO A C 1
ATOM 2909 O O . PRO A 1 364 ? 8.050 -18.949 -5.643 1.00 89.62 364 PRO A O 1
ATOM 2912 N N . ASP A 1 365 ? 7.362 -19.434 -7.728 1.00 87.44 365 ASP A N 1
ATOM 2913 C CA . ASP A 1 365 ? 6.584 -18.207 -7.871 1.00 87.44 365 ASP A CA 1
ATOM 2914 C C . ASP A 1 365 ? 5.261 -18.354 -7.113 1.00 87.44 365 ASP A C 1
ATOM 2916 O O . ASP A 1 365 ? 4.268 -18.858 -7.638 1.00 87.44 365 ASP A O 1
ATOM 2920 N N . ILE A 1 366 ? 5.269 -17.937 -5.845 1.00 90.38 366 ILE A N 1
ATOM 2921 C CA . ILE A 1 366 ? 4.101 -18.018 -4.960 1.00 90.38 366 ILE A CA 1
ATOM 2922 C C . ILE A 1 366 ? 2.946 -17.113 -5.404 1.00 90.38 366 ILE A C 1
ATOM 2924 O O . ILE A 1 366 ? 1.838 -17.252 -4.893 1.00 90.38 366 ILE A O 1
ATOM 2928 N N . PHE A 1 367 ? 3.185 -16.208 -6.358 1.00 91.44 367 PHE A N 1
ATOM 2929 C CA . PHE A 1 367 ? 2.186 -15.267 -6.848 1.00 91.44 367 PHE A CA 1
ATOM 2930 C C . PHE A 1 367 ? 1.711 -15.569 -8.269 1.00 91.44 367 PHE A C 1
ATOM 2932 O O . PHE A 1 367 ? 0.901 -14.808 -8.786 1.00 91.44 367 PHE A O 1
ATOM 2939 N N . LEU A 1 368 ? 2.145 -16.669 -8.896 1.00 89.88 368 LEU A N 1
ATOM 2940 C CA . LEU A 1 368 ? 1.781 -17.011 -10.279 1.00 89.88 368 LEU A CA 1
ATOM 2941 C C . LEU A 1 368 ? 0.260 -17.012 -10.532 1.00 89.88 368 LEU A C 1
ATOM 2943 O O . LEU A 1 368 ? -0.189 -16.647 -11.614 1.00 89.88 368 LEU A O 1
ATOM 2947 N N . HIS A 1 369 ? -0.525 -17.408 -9.528 1.00 92.69 369 HIS A N 1
ATOM 2948 C CA . HIS A 1 369 ? -1.991 -17.476 -9.576 1.00 92.69 369 HIS A CA 1
ATOM 2949 C C . HIS A 1 369 ? -2.665 -16.352 -8.784 1.00 92.69 369 HIS A C 1
ATOM 2951 O O . HIS A 1 369 ? -3.793 -16.499 -8.326 1.00 92.69 369 HIS A O 1
ATOM 2957 N N . ASN A 1 370 ? -1.958 -15.250 -8.541 1.00 95.56 370 ASN A N 1
ATOM 2958 C CA . ASN A 1 370 ? -2.554 -14.115 -7.863 1.00 95.56 370 ASN A CA 1
ATOM 2959 C C . ASN A 1 370 ? -3.615 -13.446 -8.758 1.00 95.56 370 ASN A C 1
ATOM 2961 O O . ASN A 1 370 ? -3.386 -13.249 -9.952 1.00 95.56 370 ASN A O 1
ATOM 2965 N N . VAL A 1 371 ? -4.734 -13.026 -8.156 1.00 95.56 371 VAL A N 1
ATOM 2966 C CA . VAL A 1 371 ? -5.869 -12.366 -8.830 1.00 95.56 371 VAL A CA 1
ATOM 2967 C C . VAL A 1 371 ? -5.455 -11.171 -9.697 1.00 95.56 371 VAL A C 1
ATOM 2969 O O . VAL A 1 371 ? -6.054 -10.900 -10.738 1.00 95.56 371 VAL A O 1
ATOM 2972 N N . ASN A 1 372 ? -4.379 -10.467 -9.333 1.00 95.56 372 ASN A N 1
ATOM 2973 C CA . ASN A 1 372 ? -3.897 -9.331 -10.113 1.00 95.56 372 ASN A CA 1
ATOM 2974 C C . ASN A 1 372 ? -3.315 -9.716 -11.476 1.00 95.56 372 ASN A C 1
ATOM 2976 O O . ASN A 1 372 ? -3.208 -8.837 -12.331 1.00 95.56 372 ASN A O 1
ATOM 2980 N N . TYR A 1 373 ? -2.967 -10.984 -11.696 1.00 95.12 373 TYR A N 1
ATOM 2981 C CA . TYR A 1 373 ? -2.489 -11.484 -12.985 1.00 95.12 373 TYR A CA 1
ATOM 2982 C C . TYR A 1 373 ? -3.585 -12.135 -13.833 1.00 95.12 373 TYR A C 1
ATOM 2984 O O . TYR A 1 373 ? -3.364 -12.375 -15.017 1.00 95.12 373 TYR A O 1
ATOM 2992 N N . GLU A 1 374 ? -4.767 -12.397 -13.269 1.00 92.94 374 GLU A N 1
ATOM 2993 C CA . GLU A 1 374 ? -5.879 -13.020 -14.002 1.00 92.94 374 GLU A CA 1
ATOM 2994 C C . GLU A 1 374 ? -6.484 -12.081 -15.051 1.00 92.94 374 GLU A C 1
ATOM 2996 O O . GLU A 1 374 ? -6.955 -12.518 -16.099 1.00 92.94 374 GLU A O 1
ATOM 3001 N N . THR A 1 375 ? -6.452 -10.776 -14.782 1.00 89.44 375 THR A N 1
ATOM 3002 C CA . THR A 1 375 ? -6.972 -9.734 -15.671 1.00 89.44 375 THR A CA 1
ATOM 3003 C C . THR A 1 375 ? -5.899 -8.692 -15.953 1.00 89.44 375 THR A C 1
ATOM 3005 O O . THR A 1 375 ? -5.073 -8.388 -15.098 1.00 89.44 375 THR A O 1
ATOM 3008 N N . SER A 1 376 ? -5.893 -8.118 -17.151 1.00 89.12 376 SER A N 1
ATOM 3009 C CA . SER A 1 376 ? -5.137 -6.890 -17.438 1.00 89.12 376 SER A CA 1
ATOM 3010 C C . SER A 1 376 ? -6.070 -5.682 -17.340 1.00 89.12 376 SER A C 1
ATOM 3012 O O . SER A 1 376 ? -7.283 -5.876 -17.465 1.00 89.12 376 SER A O 1
ATOM 3014 N N . PRO A 1 377 ? -5.546 -4.463 -17.114 1.00 91.94 377 PRO A N 1
ATOM 3015 C CA . PRO A 1 377 ? -6.369 -3.267 -17.232 1.00 91.94 377 PRO A CA 1
ATOM 3016 C C . PRO A 1 377 ? -7.010 -3.184 -18.621 1.00 91.94 377 PRO A C 1
ATOM 3018 O O . PRO A 1 377 ? -6.465 -3.693 -19.612 1.00 91.94 377 PRO A O 1
ATOM 3021 N N . LYS A 1 378 ? -8.189 -2.578 -18.687 1.00 89.00 378 LYS A N 1
ATOM 3022 C CA . LYS A 1 378 ? -8.937 -2.419 -19.931 1.00 89.00 378 LYS A CA 1
ATOM 3023 C C . LYS A 1 378 ? -8.276 -1.333 -20.780 1.00 89.00 378 LYS A C 1
ATOM 3025 O O . LYS A 1 378 ? -7.744 -0.347 -20.284 1.00 89.00 378 LYS A O 1
ATOM 3030 N N . ARG A 1 379 ? -8.307 -1.516 -22.100 1.00 84.75 379 ARG A N 1
ATOM 3031 C CA . ARG A 1 379 ? -7.788 -0.523 -23.049 1.00 84.75 379 ARG A CA 1
ATOM 3032 C C . ARG A 1 379 ? -8.951 0.240 -23.656 1.00 84.75 379 ARG A C 1
ATOM 3034 O O . ARG A 1 379 ? -9.657 -0.291 -24.512 1.00 84.75 379 ARG A O 1
ATOM 3041 N N . TYR A 1 380 ? -9.148 1.470 -23.202 1.00 87.44 380 TYR A N 1
ATOM 3042 C CA . TYR A 1 380 ? -10.072 2.403 -23.832 1.00 87.44 380 TYR A CA 1
ATOM 3043 C C . TYR A 1 380 ? -9.356 3.175 -24.945 1.00 87.44 380 TYR A C 1
ATOM 3045 O O . TYR A 1 380 ? -8.128 3.268 -24.967 1.00 87.44 380 TYR A O 1
ATOM 3053 N N . SER A 1 381 ? -10.119 3.683 -25.914 1.00 79.94 381 SER A N 1
ATOM 3054 C CA . SER A 1 381 ? -9.570 4.512 -26.987 1.00 79.94 381 SER A CA 1
ATOM 3055 C C . SER A 1 381 ? -9.749 5.990 -26.652 1.00 79.94 381 SER A C 1
ATOM 3057 O O . SER A 1 381 ? -10.739 6.369 -26.024 1.00 79.94 381 SER A O 1
ATOM 3059 N N . GLN A 1 382 ? -8.844 6.838 -27.145 1.00 71.31 382 GLN A N 1
ATOM 3060 C CA . GLN A 1 382 ? -8.964 8.298 -27.045 1.00 71.31 382 GLN A CA 1
ATOM 3061 C C . GLN A 1 382 ? -10.291 8.829 -27.635 1.00 71.31 382 GLN A C 1
ATOM 3063 O O . GLN A 1 382 ? -10.741 9.914 -27.280 1.00 71.31 382 GLN A O 1
ATOM 3068 N N . PHE A 1 383 ? -10.938 8.063 -28.522 1.00 63.34 383 PHE A N 1
ATOM 3069 C CA . PHE A 1 383 ? -12.127 8.466 -29.276 1.00 63.34 383 PHE A CA 1
ATOM 3070 C C . PHE A 1 383 ? -13.439 7.852 -28.770 1.00 63.34 383 PHE A C 1
ATOM 3072 O O . PHE A 1 383 ? -14.462 7.982 -29.439 1.00 63.34 383 PHE A O 1
ATOM 3079 N N . ASN A 1 384 ? -13.458 7.216 -27.593 1.00 56.62 384 ASN A N 1
ATOM 3080 C CA . ASN A 1 384 ? -14.679 6.602 -27.050 1.00 56.62 384 ASN A CA 1
ATOM 3081 C C . ASN A 1 384 ? -15.801 7.611 -26.700 1.00 56.62 384 ASN A C 1
ATOM 3083 O O . ASN A 1 384 ? -16.904 7.183 -26.379 1.00 56.62 384 ASN A O 1
ATOM 3087 N N . ASN A 1 385 ? -15.554 8.922 -26.826 1.00 48.06 385 ASN A N 1
ATOM 3088 C CA . ASN A 1 385 ? -16.516 10.006 -26.598 1.00 48.06 385 ASN A CA 1
ATOM 3089 C C . ASN A 1 385 ? -16.858 10.810 -27.873 1.00 48.06 385 ASN A C 1
ATOM 3091 O O . ASN A 1 385 ? -16.950 12.037 -27.840 1.00 48.06 385 ASN A O 1
ATOM 3095 N N . LEU A 1 386 ? -17.074 10.144 -29.010 1.00 36.38 386 LEU A N 1
ATOM 3096 C CA . LEU A 1 386 ? -17.921 10.713 -30.065 1.00 36.38 386 LEU A CA 1
ATOM 3097 C C . LEU A 1 386 ? -19.354 10.213 -29.837 1.00 36.38 386 LEU A C 1
ATOM 3099 O O . LEU A 1 386 ? -19.556 8.996 -29.820 1.00 36.38 386 LEU A O 1
ATOM 3103 N N . PRO A 1 387 ? -20.354 11.097 -29.643 1.00 34.44 387 PRO A N 1
ATOM 3104 C CA . PRO A 1 387 ? -21.741 10.656 -29.618 1.00 34.44 387 PRO A CA 1
ATOM 3105 C C . PRO A 1 387 ? -22.037 9.926 -30.929 1.00 34.44 387 PRO A C 1
ATOM 3107 O O . PRO A 1 387 ? -21.646 10.385 -32.003 1.00 34.44 387 PRO A O 1
ATOM 3110 N N . SER A 1 388 ? -22.696 8.770 -30.830 1.00 31.98 388 SER A N 1
ATOM 3111 C CA . SER A 1 388 ? -23.150 7.991 -31.982 1.00 31.98 388 SER A CA 1
ATOM 3112 C C . SER A 1 388 ? -23.838 8.910 -32.990 1.00 31.98 388 SER A C 1
ATOM 3114 O O . SER A 1 388 ? -24.800 9.587 -32.620 1.00 31.98 388 SER A O 1
ATOM 3116 N N . GLU A 1 389 ? -23.356 8.928 -34.237 1.00 34.97 389 GLU A N 1
ATOM 3117 C CA . GLU A 1 389 ? -23.961 9.637 -35.370 1.00 34.97 389 GLU A CA 1
ATOM 3118 C C . GLU A 1 389 ? -25.431 9.220 -35.534 1.00 34.97 389 GLU A C 1
ATOM 3120 O O . GLU A 1 389 ? -25.769 8.274 -36.241 1.00 34.97 389 GLU A O 1
ATOM 3125 N N . SER A 1 390 ? -26.324 9.907 -34.833 1.00 36.31 390 SER A N 1
ATOM 3126 C CA . SER A 1 390 ? -27.769 9.830 -35.050 1.00 36.31 390 SER A CA 1
ATOM 3127 C C . SER A 1 390 ? -28.480 11.165 -34.847 1.00 36.31 390 SER A C 1
ATOM 3129 O O . SER A 1 390 ? -29.669 11.229 -35.111 1.00 36.31 390 SER A O 1
ATOM 3131 N N . ASP A 1 391 ? -27.755 12.239 -34.515 1.00 35.03 391 ASP A N 1
ATOM 3132 C CA . ASP A 1 391 ? -28.309 13.592 -34.411 1.00 35.03 391 ASP A CA 1
ATOM 3133 C C . ASP A 1 391 ? -27.298 14.638 -34.911 1.00 35.03 391 ASP A C 1
ATOM 3135 O O . ASP A 1 391 ? -26.699 15.370 -34.132 1.00 35.03 391 ASP A O 1
ATOM 3139 N N . PHE A 1 392 ? -27.085 14.721 -36.226 1.00 32.06 392 PHE A N 1
ATOM 3140 C CA . PHE A 1 392 ? -26.639 15.970 -36.859 1.00 32.06 392 PHE A CA 1
ATOM 3141 C C . PHE A 1 392 ? -27.287 16.106 -38.238 1.00 32.06 392 PHE A C 1
ATOM 3143 O O . PHE A 1 392 ? -26.734 15.742 -39.276 1.00 32.06 392 PHE A O 1
ATOM 3150 N N . ASP A 1 393 ? -28.502 16.650 -38.225 1.00 32.16 393 ASP A N 1
ATOM 3151 C CA . ASP A 1 393 ? -29.156 17.179 -39.410 1.00 32.16 393 ASP A CA 1
ATOM 3152 C C . ASP A 1 393 ? -28.392 18.407 -39.938 1.00 32.16 393 ASP A C 1
ATOM 3154 O O . ASP A 1 393 ? -28.248 19.435 -39.278 1.00 32.16 393 ASP A O 1
ATOM 3158 N N . VAL A 1 394 ? -27.919 18.261 -41.174 1.00 33.91 394 VAL A N 1
ATOM 3159 C CA . VAL A 1 394 ? -27.945 19.245 -42.265 1.00 33.91 394 VAL A CA 1
ATOM 3160 C C . VAL A 1 394 ? -27.633 20.704 -41.895 1.00 33.91 394 VAL A C 1
ATOM 3162 O O . VAL A 1 394 ? -28.524 21.530 -41.714 1.00 33.91 394 VAL A O 1
ATOM 3165 N N . TYR A 1 395 ? -26.365 21.086 -42.066 1.00 28.27 395 TYR A N 1
ATOM 3166 C CA . TYR A 1 395 ? -26.045 22.374 -42.687 1.00 28.27 395 TYR A CA 1
ATOM 3167 C C . TYR A 1 395 ? -25.215 22.157 -43.952 1.00 28.27 395 TYR A C 1
ATOM 3169 O O . TYR A 1 395 ? -24.032 21.828 -43.928 1.00 28.27 395 TYR A O 1
ATOM 3177 N N . LYS A 1 396 ? -25.899 22.342 -45.085 1.00 30.55 396 LYS A N 1
ATOM 3178 C CA . LYS A 1 396 ? -25.339 22.434 -46.435 1.00 30.55 396 LYS A CA 1
ATOM 3179 C C . LYS A 1 396 ? -24.199 23.455 -46.471 1.00 30.55 396 LYS A C 1
ATOM 3181 O O . LYS A 1 396 ? -24.450 24.649 -46.319 1.00 30.55 396 LYS A O 1
ATOM 3186 N N . PHE A 1 397 ? -22.990 23.010 -46.801 1.00 27.83 397 PHE A N 1
ATOM 3187 C CA . PHE A 1 397 ? -21.973 23.901 -47.350 1.00 27.83 397 PHE A CA 1
ATOM 3188 C C . PHE A 1 397 ? -22.205 24.064 -48.853 1.00 27.83 397 PHE A C 1
ATOM 3190 O O . PHE A 1 397 ? -22.145 23.109 -49.627 1.00 27.83 397 PHE A O 1
ATOM 3197 N N . ASN A 1 398 ? -22.518 25.299 -49.246 1.00 29.08 398 ASN A N 1
ATOM 3198 C CA . ASN A 1 398 ? -22.616 25.720 -50.635 1.00 29.08 398 ASN A CA 1
ATOM 3199 C C . ASN A 1 398 ? -21.264 25.555 -51.335 1.00 29.08 398 ASN A C 1
ATOM 3201 O O . ASN A 1 398 ? -20.251 26.113 -50.921 1.00 29.08 398 ASN A O 1
ATOM 3205 N N . SER A 1 399 ? -21.297 24.833 -52.448 1.00 33.78 399 SER A N 1
ATOM 3206 C CA . SER A 1 399 ? -20.261 24.797 -53.467 1.00 33.78 399 SER A CA 1
ATOM 3207 C C . SER A 1 399 ? -20.061 26.174 -54.099 1.00 33.78 399 SER A C 1
ATOM 3209 O O . SER A 1 399 ? -21.018 26.773 -54.596 1.00 33.78 399 SER A O 1
ATOM 3211 N N . GLY A 1 400 ? -18.812 26.618 -54.193 1.00 27.89 400 GLY A N 1
ATOM 3212 C CA . GLY A 1 400 ? -18.447 27.707 -55.088 1.00 27.89 400 GLY A CA 1
ATOM 3213 C C . GLY A 1 400 ? -17.022 28.190 -54.884 1.00 27.89 400 GLY A C 1
ATOM 3214 O O . GLY A 1 400 ? -16.818 29.105 -54.101 1.00 27.89 400 GLY A O 1
ATOM 3215 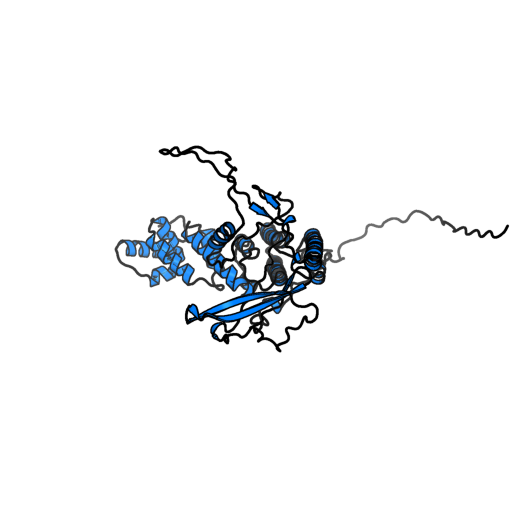N N . LEU A 1 401 ? -16.064 27.620 -55.624 1.00 29.81 401 LEU A N 1
ATOM 3216 C CA . LEU A 1 401 ? -15.194 28.365 -56.548 1.00 29.81 401 LEU A CA 1
ATOM 3217 C C . LEU A 1 401 ? -14.155 27.441 -57.214 1.00 29.81 401 LEU A C 1
ATOM 321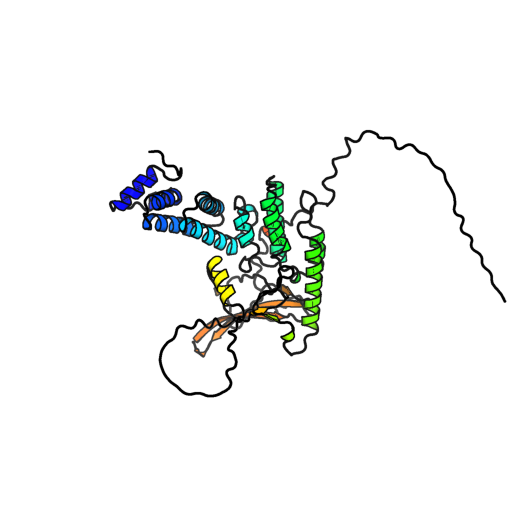9 O O . LEU A 1 401 ? -13.474 26.649 -56.574 1.00 29.81 401 LEU A O 1
ATOM 3223 N N . LYS A 1 402 ? -14.114 27.575 -58.544 1.00 31.98 402 LYS A N 1
ATOM 3224 C CA . LYS A 1 402 ? -13.173 27.049 -59.551 1.00 31.98 402 LYS A CA 1
ATOM 3225 C C . LYS A 1 402 ? -11.715 27.198 -59.068 1.00 31.98 402 LYS A C 1
ATOM 3227 O O . LYS A 1 402 ? -11.397 28.211 -58.468 1.00 31.98 402 LYS A O 1
ATOM 3232 N N . GLY A 1 403 ? -10.794 26.255 -59.261 1.00 31.83 403 GLY A N 1
ATOM 3233 C CA . GLY A 1 403 ? -10.401 25.651 -60.532 1.00 31.83 403 GLY A CA 1
ATOM 3234 C C . GLY A 1 403 ? -9.295 26.494 -61.175 1.00 31.83 403 GLY A C 1
ATOM 3235 O O . GLY A 1 403 ? -9.624 27.430 -61.897 1.00 31.83 403 GLY A O 1
ATOM 3236 N N . GLN A 1 404 ? -8.024 26.162 -60.921 1.00 30.02 404 GLN A N 1
ATOM 3237 C CA . GLN A 1 404 ? -6.889 26.514 -61.782 1.00 30.02 404 GLN A CA 1
ATOM 3238 C C . GLN A 1 404 ? -5.759 25.485 -61.623 1.00 30.02 404 GLN A C 1
ATOM 3240 O O . GLN A 1 404 ? -5.311 25.193 -60.519 1.00 30.02 404 GLN A O 1
ATOM 3245 N N . GLU A 1 405 ? -5.393 24.903 -62.763 1.00 32.50 405 GLU A N 1
ATOM 3246 C CA . GLU A 1 405 ? -4.323 23.934 -62.989 1.00 32.50 405 GLU A CA 1
ATOM 3247 C C . GLU A 1 405 ? -2.949 24.618 -62.897 1.00 32.50 405 GLU A C 1
ATOM 3249 O O . GLU A 1 405 ? -2.745 25.651 -63.537 1.00 32.50 405 GLU A O 1
ATOM 3254 N N . GLU A 1 406 ? -1.981 24.008 -62.211 1.00 31.44 406 GLU A N 1
ATOM 3255 C CA . GLU A 1 406 ? -0.558 24.289 -62.435 1.00 31.44 406 GLU A CA 1
ATOM 3256 C C . GLU A 1 406 ? 0.071 23.122 -63.200 1.00 31.44 406 GLU A C 1
ATOM 3258 O O . GLU A 1 406 ? 0.081 21.977 -62.749 1.00 31.44 406 GLU A O 1
ATOM 3263 N N . LYS A 1 407 ? 0.548 23.432 -64.410 1.00 33.41 407 LYS A N 1
ATOM 3264 C CA . LYS A 1 407 ? 1.273 22.526 -65.301 1.00 33.41 407 LYS A CA 1
ATOM 3265 C C . LYS A 1 407 ? 2.759 22.537 -64.956 1.00 33.41 407 LYS A C 1
ATOM 3267 O O . LYS A 1 407 ? 3.386 23.595 -64.945 1.00 33.41 407 LYS A O 1
ATOM 3272 N N . GLU A 1 408 ? 3.308 21.343 -64.767 1.00 34.41 408 GLU A N 1
ATOM 3273 C CA . GLU A 1 408 ? 4.742 21.059 -64.744 1.00 34.41 408 GLU A CA 1
ATOM 3274 C C . GLU A 1 408 ? 5.414 21.513 -66.049 1.00 34.41 408 GLU A C 1
ATOM 3276 O O . GLU A 1 408 ? 4.901 21.277 -67.145 1.00 34.41 408 GLU A O 1
ATOM 3281 N N . ASN A 1 409 ? 6.589 22.134 -65.935 1.00 33.09 409 ASN A N 1
ATOM 3282 C CA . ASN A 1 409 ? 7.454 22.443 -67.068 1.00 33.09 409 ASN A CA 1
ATOM 3283 C C . ASN A 1 409 ? 8.828 21.810 -66.822 1.00 33.09 409 ASN A C 1
ATOM 3285 O O . ASN A 1 409 ? 9.656 22.339 -66.083 1.00 33.09 409 ASN A O 1
ATOM 3289 N N . ILE A 1 410 ? 9.041 20.659 -67.455 1.00 36.75 410 ILE A N 1
ATOM 3290 C CA . ILE A 1 410 ? 10.339 20.006 -67.619 1.00 36.75 410 ILE A CA 1
ATOM 3291 C C . ILE A 1 410 ? 11.043 20.692 -68.795 1.00 36.75 410 ILE A C 1
ATOM 3293 O O . ILE A 1 410 ? 10.473 20.798 -69.882 1.00 36.75 410 ILE A O 1
ATOM 3297 N N . ARG A 1 411 ? 12.284 21.141 -68.597 1.00 34.84 411 ARG A N 1
ATOM 3298 C CA . ARG A 1 411 ? 13.212 21.444 -69.693 1.00 34.84 411 ARG A CA 1
ATOM 3299 C C . ARG A 1 411 ? 14.544 20.755 -69.430 1.00 34.84 411 ARG A C 1
ATOM 3301 O O . ARG A 1 411 ? 15.286 21.156 -68.538 1.00 34.84 411 ARG A O 1
ATOM 3308 N N . ASP A 1 412 ? 14.779 19.717 -70.224 1.00 37.44 412 ASP A N 1
ATOM 3309 C CA . ASP A 1 412 ? 16.102 19.264 -70.639 1.00 37.44 412 ASP A CA 1
ATOM 3310 C C . ASP A 1 412 ? 16.803 20.387 -71.410 1.00 37.44 412 ASP A C 1
ATOM 3312 O O . ASP A 1 412 ? 16.180 21.021 -72.258 1.00 37.44 412 ASP A O 1
ATOM 3316 N N . ASP A 1 413 ? 18.101 20.559 -71.175 1.00 36.72 413 ASP A N 1
ATOM 3317 C CA . ASP A 1 413 ? 19.033 20.992 -72.214 1.00 36.72 413 ASP A CA 1
ATOM 3318 C C . ASP A 1 413 ? 20.393 20.327 -71.968 1.00 36.72 413 ASP A C 1
ATOM 3320 O O . ASP A 1 413 ? 21.010 20.449 -70.908 1.00 36.72 413 ASP A O 1
ATOM 3324 N N . THR A 1 414 ? 20.839 19.578 -72.975 1.00 43.41 414 THR A N 1
ATOM 3325 C CA . THR A 1 414 ? 22.169 18.971 -73.082 1.00 43.41 414 THR A CA 1
ATOM 3326 C C . THR A 1 414 ? 23.003 19.758 -74.100 1.00 43.41 414 THR A C 1
ATOM 3328 O O . THR A 1 414 ? 22.475 20.175 -75.125 1.00 43.41 414 THR A O 1
ATOM 3331 N N . MET A 1 415 ? 24.321 19.812 -73.857 1.00 39.16 415 MET A N 1
ATOM 3332 C CA . MET A 1 415 ? 25.430 20.259 -74.730 1.00 39.16 415 MET A CA 1
ATOM 3333 C C . MET A 1 415 ? 25.671 21.773 -74.881 1.00 39.16 415 MET A C 1
ATOM 3335 O O . MET A 1 415 ? 24.880 22.483 -75.491 1.00 39.16 415 MET A O 1
ATOM 3339 N N . ILE A 1 416 ? 26.833 22.254 -74.411 1.00 37.88 416 ILE A N 1
ATOM 3340 C CA . ILE A 1 416 ? 28.142 22.290 -75.112 1.00 37.88 416 ILE A CA 1
ATOM 3341 C C . ILE A 1 416 ? 29.259 22.227 -74.064 1.00 37.88 416 ILE A C 1
ATOM 3343 O O . ILE A 1 416 ? 29.075 22.840 -72.988 1.00 37.88 416 ILE A O 1
#

Organism: Ambrosiozyma monospora (NCBI:txid43982)

Radius of gyration: 30.32 Å; chains: 1; bounding box: 76×54×115 Å

pLDDT: mean 82.81, std 20.26, range [27.83, 98.5]

Secondary structure (DSSP, 8-state):
---SSTT--HHHHHHHHHHHTT---HHHHHHTHHHHHHHHHHTT-HHHHHHHHHHHHHH--TTTHHHHHHHHHHH--THHHHHHHHHHHHHHHHHHHHH-GGGGTTS-HHHHTTTTTSTTS--S-HHHHHHHHHHHHHHHHHTT---HHHHHHHHHHHHHT--GGGS-HHHHHHHTT-B-TTS-BSS-HHHHHHHHHHHHHHHHHHHH--SS--GGG-EEESSPPPTTS--EEPB-------S-HHHHHHHHHHHB--EE------S--------------PPEEEEEESS---------S-GGGPPBT-EEEEEEEEETTEEEEEEEEEEEEGGGTEEEEEEEEEEPPTT-SS--GGGSEEPP-TTTT-HHHH-PPP-B-TTTTSPPSS--------------------------

Sequence (416 aa):
MSFDDERITQLSFELALARLYGTVNIKEENNNAYSMIAIGQYLDISEVVCTATDYIVRQMDMSNISQNIVFAISSNYGSASARIIENGKGILTSDGWQAGVASWDDIPVSVISQVIGEDYFFVPTEWDRCMFIIKLIERRLEAGNDDAEDILLLKNVLNHKIHYCHMPPEKLQDLETYFDINGNPYIDPQVLHQSLWQAVYLQRMVVTSRDNSNLSKLISSPEPPTTDCPWFRVPIKDETLSGLPTELDRYLNESLSSTVSALPDNDDIEESGKATQGNFESEKVYTWTKIPPFRFSIAFANVSDLQSDKRVYGKTFWYAGSYWNLYLQKNHIPAKNTYQVGVYLHRANNATSNISAKNGLLNPDIFLHNVNYETSPKRYSQFNNLPSESDFDVYKFNSGLKGQEEKENIRDDTMI

Foldseek 3Di:
DDDPDPLQDPQLLVQVVCVVVPHHDLVVLLVSLLSQLVVCLVVVPVVSNVSSLVSLLVPDALVCLLVQLCSLVVPVSDPSSVSSLLSSLQRCQPCVLLVALVSCPNRDLVSVLVRLLDQSRADFDLLLSLQRLLVNLQVCVVVVVPPVVSSVSSLCSNAPRGQLLQDDLVSLVVQQQAAHLQLHRSYDNVSSVVSVVLLQVLLCCVVVDDPDDPLVQKDKALDADDPVADKDFDFPDPDDDDDGPVVVVVVVVVRGDWDFDDDDDDDDDDDDDDDDDDPPVRRIITIIHSHDDPGGHWDFPPPVPADAPAWAWEDWGGHSNFIKIKTWHWYQDVVVRDIDIDIDIDTDDPPDPDPPCPRHHYGPPPCPPRPSVVDTNDRDHSPSPDPPPPDDDDDDDDDDDDDDDDDDDDDDDDDD

=== Feature glossary ===
The record interleaves many kinds of information about one protein. Here is each kind framed as the question it answers.

Q: Are the domains correctly placed relative to each other?
A: Predicted aligned error is AlphaFold's pairwise confidence. Unlike pLDDT (per-residue), PAE is per-residue-pair and captures whether two parts of the structure are correctly placed relative to each other. Units are ångströms of expected positional error.

Q: Which residues are in helices, strands, or loops?
A: Eight-state secondary structure (DSSP): H is the canonical α-helix, G the tighter 3₁₀-helix, I the wider π-helix; E/B are β-structure, T and S are turns and bends, and '-' is everything else. DSSP derives these from the pattern of main-chain N–H···O=C hydrogen bonds, not from the sequence.

Q: What if only a Cα trace is available?
A: P-SEA three-state annotation labels each residue as helix, strand, or coil based purely on the geometry of the Cα trace. It serves as a fallback when the full backbone (and thus DSSP) is unavailable.

Q: What are the backbone torsion angles?
A: φ (phi) and ψ (psi) are the two rotatable backbone dihedrals per residue: φ is the C(i-1)–N–Cα–C torsion, ψ is the N–Cα–C–N(i+1) torsion, both in degrees on (−180°, 180°]. α-helical residues cluster near (−60°, −45°); β-strand residues near (−120°, +130°). A Ramachandran plot is simply a scatter of (φ, ψ) for every residue.

Q: What known structures does this most resemble?
A: Structural nearest neighbors (via Foldseek easy-search vs the PDB). Reported per hit: target PDB id, E-value, and alignment TM-score. A TM-score above ~0.5 is the conventional threshold for 'same fold'.

Q: What family and function is it annotated with?
A: Database cross-references. InterPro integrates a dozen domain/family signature databases into unified entries with residue-range hits. GO terms attach function/process/location labels with evidence codes. CATH codes position the fold in a four-level structural taxonomy. Organism is the NCBI-taxonomy species name.

Q: Which residues are buried vs exposed?
A: Solvent accessibility: the surface area of each residue that a 1.4 Å water probe can touch, in Å². When only backbone atoms are present the absolute values are lower than full-atom SASA (side chains contribute most of the area) and are flagged as backbone-only.

Q: What do the diagnostic plots show?
A: Three diagnostic plots accompany the record. The Cα contact map visualizes the tertiary structure as a 2D adjacency matrix (8 Å cutoff, sequence-local contacts suppressed). The Ramachandran plot shows the distribution of backbone (φ, ψ) torsions, with points in the α and β basins reflecting secondary structure content. The PAE plot shows AlphaFold's inter-residue confidence as a color matrix.

Q: What is the amino-acid chain?
A: The amino-acid sequence is the protein's primary structure: the linear order of residues from the N-terminus to the C-terminus, written in one-letter code. Everything else here — the 3D coordinates, the secondary structure, the domain annotations — is ultimately a consequence of this string.

Q: What do the rendered images show?
A: The six renders are orthographic views along the three Cartesian axes in both directions. Representation (cartoon, sticks, or surface) and color scheme (sequence-rainbow or by-chain) vary across proteins so the training set covers all the common visualization conventions.

Q: Where is each backbone atom in 3D?
A: The mmCIF table is the protein's shape written out atom by atom. For each backbone N, Cα, C, and carbonyl O, it records an (x, y, z) coordinate triple in Å plus the residue type, chain letter, and residue number.

Q: How mobile is each atom in the crystal?
A: For experimental (PDB) structures, the B-factor (temperature factor) quantifies the positional spread of each atom in the crystal — a combination of thermal vibration and static disorder — in units of Å². High B-factors mark flexible loops or poorly resolved regions; low B-factors mark the rigid, well-ordered core.

Q: How big and how compact is the whole molecule?
A: Three whole-structure scalars: the radius of gyration (RMS distance of Cα from centroid, in Å), the count of Cα–Cα contacts (pairs closer than 8 Å and separated by more than four residues in sequence — i.e. tertiary, not local, contacts), and the bounding-box dimensions. Together they distinguish compact globular folds from extended fibres or disordered chains.

Q: What does the local fold look like, residue by residue?
A: A 3Di character summarizes, for each residue, the relative orientation of the Cα frame of its nearest spatial neighbor. Because it encodes fold topology rather than chemistry, 3Di alignments detect remote structural similarity that sequence alignment misses.

Q: How confident is the AlphaFold model at each residue?
A: For AlphaFold models, the B-factor field carries pLDDT — the model's own estimate of local accuracy on a 0–100 scale. Regions with pLDDT<50 should be treated as essentially unmodeled; they often correspond to intrinsically disordered segments.